Protein AF-A0A6M2A3J5-F1 (afdb_monomer_lite)

Structure (mmCIF, N/CA/C/O backbone):
data_AF-A0A6M2A3J5-F1
#
_entry.id   AF-A0A6M2A3J5-F1
#
loop_
_atom_site.group_PDB
_atom_site.id
_atom_site.type_symbol
_atom_site.label_atom_id
_atom_site.label_alt_id
_atom_site.label_comp_id
_atom_site.label_asym_id
_atom_site.label_entity_id
_atom_site.label_seq_id
_atom_site.pdbx_PDB_ins_code
_atom_site.Cartn_x
_atom_site.Cartn_y
_atom_site.Cartn_z
_atom_site.occupancy
_atom_site.B_iso_or_equiv
_atom_site.auth_seq_id
_atom_site.auth_comp_id
_atom_site.auth_asym_id
_atom_site.auth_atom_id
_atom_site.pdbx_PDB_model_num
ATOM 1 N N . MET A 1 1 ? -94.294 8.527 24.146 1.00 40.59 1 MET A N 1
ATOM 2 C CA . MET A 1 1 ? -93.605 7.221 24.130 1.00 40.59 1 MET A CA 1
ATOM 3 C C . MET A 1 1 ? -92.113 7.487 24.150 1.00 40.59 1 MET A C 1
ATOM 5 O O . MET A 1 1 ? -91.554 7.843 23.122 1.00 40.59 1 MET A O 1
ATOM 9 N N . SER A 1 2 ? -91.503 7.394 25.327 1.00 32.78 2 SER A N 1
ATOM 10 C CA . SER A 1 2 ? -90.058 7.535 25.513 1.00 32.78 2 SER A CA 1
ATOM 11 C C . SER A 1 2 ? -89.684 6.666 26.706 1.00 32.78 2 SER A C 1
ATOM 13 O O . SER A 1 2 ? -90.045 6.983 27.837 1.00 32.78 2 SER A O 1
ATOM 15 N N . THR A 1 3 ? -89.036 5.539 26.430 1.00 40.91 3 THR A N 1
ATOM 16 C CA . THR A 1 3 ? -88.540 4.607 27.443 1.00 40.91 3 THR A CA 1
ATOM 17 C C . THR A 1 3 ? -87.047 4.853 27.599 1.00 40.91 3 THR A C 1
ATOM 19 O O . THR A 1 3 ? -86.280 4.652 26.660 1.00 40.91 3 THR A O 1
ATOM 22 N N . ILE A 1 4 ? -86.653 5.319 28.780 1.00 35.72 4 ILE A N 1
ATOM 23 C CA . ILE A 1 4 ? -85.259 5.415 29.213 1.00 35.72 4 ILE A CA 1
ATOM 24 C C . ILE A 1 4 ? -84.878 4.040 29.763 1.00 35.72 4 ILE A C 1
ATOM 26 O O . ILE A 1 4 ? -85.530 3.545 30.680 1.00 35.72 4 ILE A O 1
ATOM 30 N N . THR A 1 5 ? -83.838 3.430 29.198 1.00 41.88 5 THR A N 1
ATOM 31 C CA . THR A 1 5 ? -83.260 2.177 29.703 1.00 41.88 5 THR A CA 1
ATOM 32 C C . THR A 1 5 ? -81.905 2.505 30.316 1.00 41.88 5 THR A C 1
ATOM 34 O O . THR A 1 5 ? -81.038 3.056 29.641 1.00 41.88 5 THR A O 1
ATOM 37 N N . SER A 1 6 ? -81.746 2.208 31.603 1.00 39.78 6 SER A N 1
ATOM 38 C CA . SER A 1 6 ? -80.475 2.262 32.317 1.00 39.78 6 SER A CA 1
ATOM 39 C C . SER A 1 6 ? -79.646 1.017 31.999 1.00 39.78 6 SER A C 1
ATOM 41 O O . SER A 1 6 ? -80.164 -0.099 32.004 1.00 39.78 6 SER A O 1
ATOM 43 N N . ILE A 1 7 ? -78.347 1.193 31.749 1.00 42.41 7 ILE A N 1
ATOM 44 C CA . ILE A 1 7 ? -77.377 0.094 31.744 1.00 42.41 7 ILE A CA 1
ATOM 45 C C . ILE A 1 7 ? -76.255 0.459 32.714 1.00 42.41 7 ILE A C 1
ATOM 47 O O . ILE A 1 7 ? -75.517 1.422 32.524 1.00 42.41 7 ILE A O 1
ATOM 51 N N . SER A 1 8 ? -76.197 -0.334 33.780 1.00 40.41 8 SER A N 1
ATOM 52 C CA . SER A 1 8 ? -75.118 -0.443 34.755 1.00 40.41 8 SER A CA 1
ATOM 53 C C . SER A 1 8 ? -73.984 -1.265 34.138 1.00 40.41 8 SER A C 1
ATOM 55 O O . SER A 1 8 ? -74.206 -2.404 33.727 1.00 40.41 8 SER A O 1
ATOM 57 N N . GLY A 1 9 ? -72.785 -0.687 34.054 1.00 38.78 9 GLY A N 1
ATOM 58 C CA . GLY A 1 9 ? -71.565 -1.352 33.599 1.00 38.78 9 GLY A CA 1
ATOM 59 C C . GLY A 1 9 ? -70.469 -1.207 34.648 1.00 38.78 9 GLY A C 1
ATOM 60 O O . GLY A 1 9 ? -69.861 -0.150 34.776 1.00 38.78 9 GLY A O 1
ATOM 61 N N . SER A 1 10 ? -70.254 -2.273 35.416 1.00 39.41 10 SER A N 1
ATOM 62 C CA . SER A 1 10 ? -69.180 -2.430 36.398 1.00 39.41 10 SER A CA 1
ATOM 63 C C . SER A 1 10 ? -67.817 -2.478 35.697 1.00 39.41 10 SER A C 1
ATOM 65 O O . SER A 1 10 ? -67.535 -3.408 34.943 1.00 39.41 10 SER A O 1
ATOM 67 N N . SER A 1 11 ? -66.961 -1.485 35.944 1.00 39.97 11 SER A N 1
ATOM 68 C CA . SER A 1 11 ? -65.563 -1.490 35.512 1.00 39.97 11 SER A CA 1
ATOM 69 C C . SER A 1 11 ? -64.707 -2.263 36.519 1.00 39.97 11 SER A C 1
ATOM 71 O O . SER A 1 11 ? -64.352 -1.737 37.575 1.00 39.97 11 SER A O 1
ATOM 73 N N . LYS A 1 12 ? -64.356 -3.511 36.191 1.00 41.84 12 LYS A N 1
ATOM 74 C CA . LYS A 1 12 ? -63.199 -4.190 36.789 1.00 41.84 12 LYS A CA 1
ATOM 75 C C . LYS A 1 12 ? -61.933 -3.536 36.230 1.00 41.84 12 LYS A C 1
ATOM 77 O O . LYS A 1 12 ? -61.635 -3.696 35.052 1.00 41.84 12 LYS A O 1
ATOM 82 N N . GLN A 1 13 ? -61.216 -2.786 37.063 1.00 39.62 13 GLN A N 1
ATOM 83 C CA . GLN A 1 13 ? -59.835 -2.401 36.780 1.00 39.62 13 GLN A CA 1
ATOM 84 C C . GLN A 1 13 ? -58.955 -3.635 36.973 1.00 39.62 13 GLN A C 1
ATOM 86 O O . GLN A 1 13 ? -58.708 -4.077 38.092 1.00 39.62 13 GLN A O 1
ATOM 91 N N . GLU A 1 14 ? -58.541 -4.217 35.857 1.00 37.78 14 GLU A N 1
ATOM 92 C CA . GLU A 1 14 ? -57.506 -5.237 35.801 1.00 37.78 14 GLU A CA 1
ATOM 93 C C . GLU A 1 14 ? -56.163 -4.516 35.980 1.00 37.78 14 GLU A C 1
ATOM 95 O O . GLU A 1 14 ? -55.741 -3.735 35.125 1.00 37.78 14 GLU A O 1
ATOM 100 N N . TYR A 1 15 ? -55.537 -4.693 37.145 1.00 37.25 15 TYR A N 1
ATOM 101 C CA . TYR A 1 15 ? -54.161 -4.264 37.380 1.00 37.25 15 TYR A CA 1
ATOM 102 C C . TYR A 1 15 ? -53.267 -5.119 36.479 1.00 37.25 15 TYR A C 1
ATOM 104 O O . TYR A 1 15 ? -52.968 -6.270 36.791 1.00 37.25 15 TYR A O 1
ATOM 112 N N . ILE A 1 16 ? -52.883 -4.571 35.327 1.00 39.94 16 ILE A N 1
ATOM 113 C CA . ILE A 1 16 ? -51.804 -5.131 34.520 1.00 39.94 16 ILE A CA 1
ATOM 114 C C . ILE A 1 16 ? -50.523 -4.848 35.297 1.00 39.94 16 ILE A C 1
ATOM 116 O O . ILE A 1 16 ? -50.002 -3.734 35.289 1.00 39.94 16 ILE A O 1
ATOM 120 N N . GLU A 1 17 ? -50.044 -5.863 36.006 1.00 39.31 17 GLU A N 1
ATOM 121 C CA . GLU A 1 17 ? -48.674 -5.938 36.492 1.00 39.31 17 GLU A CA 1
ATOM 122 C C . GLU A 1 17 ? -47.761 -5.898 35.256 1.00 39.31 17 GLU A C 1
ATOM 124 O O . GLU A 1 17 ? -47.470 -6.910 34.620 1.00 39.31 17 GLU A O 1
ATOM 129 N N . THR A 1 18 ? -47.345 -4.698 34.846 1.00 40.84 18 THR A N 1
ATOM 130 C CA . THR A 1 18 ? -46.201 -4.522 33.952 1.00 40.84 18 THR A CA 1
ATOM 131 C C . THR A 1 18 ? -44.965 -4.951 34.725 1.00 40.84 18 THR A C 1
ATOM 133 O O . THR A 1 18 ? -44.247 -4.122 35.284 1.00 40.84 18 THR A O 1
ATOM 136 N N . SER A 1 19 ? -44.728 -6.261 34.785 1.00 39.25 19 SER A N 1
ATOM 137 C CA . SER A 1 19 ? -43.423 -6.807 35.118 1.00 39.25 19 SER A CA 1
ATOM 138 C C . SER A 1 19 ? -42.449 -6.225 34.099 1.00 39.25 19 SER A C 1
ATOM 140 O O . SER A 1 19 ? -42.477 -6.600 32.922 1.00 39.25 19 SER A O 1
ATOM 142 N N . ALA A 1 20 ? -41.649 -5.246 34.525 1.00 38.88 20 ALA A N 1
ATOM 143 C CA . ALA A 1 20 ? -40.556 -4.735 33.720 1.00 38.88 20 ALA A CA 1
ATOM 144 C C . ALA A 1 20 ? -39.743 -5.950 33.242 1.00 38.88 20 ALA A C 1
ATOM 146 O O . ALA A 1 20 ? -39.382 -6.790 34.074 1.00 38.88 20 ALA A O 1
ATOM 147 N N . PRO A 1 21 ? -39.517 -6.111 31.926 1.00 38.00 21 PRO A N 1
ATOM 148 C CA . PRO A 1 21 ? -38.758 -7.246 31.433 1.00 38.00 21 PRO A CA 1
ATOM 149 C C . PRO A 1 21 ? -37.398 -7.240 32.137 1.00 38.00 21 PRO A C 1
ATOM 151 O O . PRO A 1 21 ? -36.808 -6.162 32.287 1.00 38.00 21 PRO A O 1
ATOM 154 N N . PRO A 1 22 ? -36.904 -8.401 32.602 1.00 40.66 22 PRO A N 1
ATOM 155 C CA . PRO A 1 22 ? -35.625 -8.459 33.280 1.00 40.66 22 PRO A CA 1
ATOM 156 C C . PRO A 1 22 ? -34.581 -7.859 32.343 1.00 40.66 22 PRO A C 1
ATOM 158 O O . PRO A 1 22 ? -34.457 -8.262 31.185 1.00 40.66 22 PRO A O 1
ATOM 161 N N . LEU A 1 23 ? -33.866 -6.852 32.842 1.00 38.47 23 LEU A N 1
ATOM 162 C CA . LEU A 1 23 ? -32.708 -6.225 32.215 1.00 38.47 23 LEU A CA 1
ATOM 163 C C . LEU A 1 23 ? -31.562 -7.247 32.109 1.00 38.47 23 LEU A C 1
ATOM 165 O O . LEU A 1 23 ? -30.465 -7.015 32.593 1.00 38.47 23 LEU A O 1
ATOM 169 N N . SER A 1 24 ? -31.757 -8.368 31.414 1.00 43.00 24 SER A N 1
ATOM 170 C CA . SER A 1 24 ? -30.655 -9.157 30.863 1.00 43.00 24 SER A CA 1
ATOM 171 C C . SER A 1 24 ? -30.144 -8.449 29.600 1.00 43.00 24 SER A C 1
ATOM 173 O O . SER A 1 24 ? -30.113 -9.008 28.501 1.00 43.00 24 SER A O 1
ATOM 175 N N . ARG A 1 25 ? -29.809 -7.158 29.738 1.00 52.03 25 ARG A N 1
ATOM 176 C CA . ARG A 1 25 ? -29.027 -6.422 28.750 1.00 52.03 25 ARG A CA 1
ATOM 177 C C . ARG A 1 25 ? -27.612 -6.952 28.884 1.00 52.03 25 ARG A C 1
ATOM 179 O O . ARG A 1 25 ? -26.859 -6.468 29.716 1.00 52.03 25 ARG A O 1
ATOM 186 N N . ILE A 1 26 ? -27.254 -7.930 28.058 1.00 51.09 26 ILE A N 1
ATOM 187 C CA . ILE A 1 26 ? -25.838 -8.135 27.749 1.00 51.09 26 ILE A CA 1
ATOM 188 C C . ILE A 1 26 ? -25.319 -6.758 27.301 1.00 51.09 26 ILE A C 1
ATOM 190 O O . ILE A 1 26 ? -25.896 -6.203 26.350 1.00 51.09 26 ILE A O 1
ATOM 194 N N . PRO A 1 27 ? -24.341 -6.162 28.004 1.00 73.69 27 PRO A N 1
ATOM 195 C CA . PRO A 1 27 ? -23.931 -4.794 27.748 1.00 73.69 27 PRO A CA 1
ATOM 196 C C . PRO A 1 27 ? -23.451 -4.701 26.300 1.00 73.69 27 PRO A C 1
ATOM 198 O O . PRO A 1 27 ? -22.664 -5.513 25.816 1.00 73.69 27 PRO A O 1
ATOM 201 N N . SER A 1 28 ? -23.968 -3.720 25.556 1.00 79.12 28 SER A N 1
ATOM 202 C CA . SER A 1 28 ? -23.655 -3.536 24.130 1.00 79.12 28 SER A CA 1
ATOM 203 C C . SER A 1 28 ? -22.148 -3.430 23.852 1.00 79.12 28 SER A C 1
ATOM 205 O O . SER A 1 28 ? -21.716 -3.673 22.728 1.00 79.12 28 SER A O 1
ATOM 207 N N . VAL A 1 29 ? -21.365 -3.086 24.876 1.00 84.69 29 VAL A N 1
ATOM 208 C CA . VAL A 1 29 ? -19.907 -2.947 24.851 1.00 84.69 29 VAL A CA 1
ATOM 209 C C . VAL A 1 29 ? -19.204 -4.302 24.772 1.00 84.69 29 VAL A C 1
ATOM 211 O O . VAL A 1 29 ? -18.377 -4.483 23.882 1.00 84.69 29 VAL A O 1
ATOM 214 N N . GLU A 1 30 ? -19.589 -5.277 25.600 1.00 87.06 30 GLU A N 1
ATOM 215 C CA . GLU A 1 30 ? -19.022 -6.635 25.600 1.00 87.06 30 GLU A CA 1
ATOM 216 C C . GLU A 1 30 ? -19.203 -7.300 24.226 1.00 87.06 30 GLU A C 1
ATOM 218 O O . GLU A 1 30 ? -18.257 -7.809 23.615 1.00 87.06 30 GLU A O 1
ATOM 223 N N . LYS A 1 31 ? -20.416 -7.194 23.665 1.00 88.19 31 LYS A N 1
ATOM 224 C CA . LYS A 1 31 ? -20.707 -7.678 22.308 1.00 88.19 31 LYS A CA 1
ATOM 225 C C . LYS A 1 31 ? -19.849 -6.977 21.259 1.00 88.19 31 LYS A C 1
ATOM 227 O O . LYS A 1 31 ? -19.307 -7.650 20.383 1.00 88.19 31 LYS A O 1
ATOM 232 N N . LEU A 1 32 ? -19.695 -5.655 21.337 1.00 88.12 32 LEU A N 1
ATOM 233 C CA . LEU A 1 32 ? -18.859 -4.916 20.392 1.00 88.12 32 LEU A CA 1
ATOM 234 C C . LEU A 1 32 ? -17.380 -5.317 20.502 1.00 88.12 32 LEU A C 1
ATOM 236 O O . LEU A 1 32 ? -16.733 -5.506 19.474 1.00 88.12 32 LEU A O 1
ATOM 240 N N . SER A 1 33 ? -16.874 -5.509 21.723 1.00 90.12 33 SER A N 1
ATOM 241 C CA . SER A 1 33 ? -15.513 -5.989 21.990 1.00 90.12 33 SER A CA 1
ATOM 242 C C . SER A 1 33 ? -15.284 -7.377 21.383 1.00 90.12 33 SER A C 1
ATOM 244 O O . SER A 1 33 ? -14.315 -7.587 20.649 1.00 90.12 33 SER A O 1
ATOM 246 N N . SER A 1 34 ? -16.235 -8.303 21.567 1.00 90.00 34 SER A N 1
ATOM 247 C CA . SER A 1 34 ? -16.169 -9.647 20.975 1.00 90.00 34 SER A CA 1
ATOM 248 C C . SER A 1 34 ? -16.135 -9.623 19.440 1.00 90.00 34 SER A C 1
ATOM 250 O O . SER A 1 34 ? -15.359 -10.353 18.819 1.00 90.00 34 SER A O 1
ATOM 252 N N . LEU A 1 35 ? -16.923 -8.740 18.814 1.00 89.12 35 LEU A N 1
ATOM 253 C CA . LEU A 1 35 ? -16.956 -8.574 17.361 1.00 89.12 35 LEU A CA 1
ATOM 254 C C . LEU A 1 35 ? -15.662 -7.945 16.836 1.00 89.12 35 LEU A C 1
ATOM 256 O O . LEU A 1 35 ? -15.141 -8.395 15.814 1.00 89.12 35 LEU A O 1
ATOM 260 N N . ALA A 1 36 ? -15.117 -6.944 17.534 1.00 89.31 36 ALA A N 1
ATOM 261 C CA . ALA A 1 36 ? -13.834 -6.335 17.193 1.00 89.31 36 ALA A CA 1
ATOM 262 C C . ALA A 1 36 ? -12.694 -7.364 17.253 1.00 89.31 36 ALA A C 1
ATOM 264 O O . ALA A 1 36 ? -11.909 -7.470 16.308 1.00 89.31 36 ALA A O 1
ATOM 265 N N . LYS A 1 37 ? -12.662 -8.189 18.307 1.00 91.88 37 LYS A N 1
ATOM 266 C CA . LYS A 1 37 ? -11.694 -9.280 18.466 1.00 91.88 37 LYS A CA 1
ATOM 267 C C . LYS A 1 37 ? -11.810 -10.326 17.355 1.00 91.88 37 LYS A C 1
ATOM 269 O O . LYS A 1 37 ? -10.807 -10.673 16.740 1.00 91.88 37 LYS A O 1
ATOM 274 N N . ALA A 1 38 ? -13.022 -10.786 17.045 1.00 88.94 38 ALA A N 1
ATOM 275 C CA . ALA A 1 38 ? -13.239 -11.757 15.972 1.00 88.94 38 ALA A CA 1
ATOM 276 C C . ALA A 1 38 ? -12.835 -11.197 14.592 1.00 88.94 38 ALA A C 1
ATOM 278 O O . ALA A 1 38 ? -12.237 -11.903 13.780 1.00 88.94 38 ALA A O 1
ATOM 279 N N . THR A 1 39 ? -13.088 -9.907 14.349 1.00 87.56 39 THR A N 1
ATOM 280 C CA . THR A 1 39 ? -12.647 -9.205 13.130 1.00 87.56 39 THR A CA 1
ATOM 281 C C . THR A 1 39 ? -11.116 -9.168 13.032 1.00 87.56 39 THR A C 1
ATOM 283 O O . THR A 1 39 ? -10.545 -9.473 11.982 1.00 87.56 39 THR A O 1
ATOM 286 N N . LEU A 1 40 ? -10.438 -8.855 14.141 1.00 89.50 40 LEU A N 1
ATOM 287 C CA . LEU A 1 40 ? -8.979 -8.854 14.238 1.00 89.50 40 LEU A CA 1
ATOM 288 C C . LEU A 1 40 ? -8.383 -10.251 13.992 1.00 89.50 40 LEU A C 1
ATOM 290 O O . LEU A 1 40 ? -7.427 -10.390 13.227 1.00 89.50 40 LEU A O 1
ATOM 294 N N . GLU A 1 41 ? -8.941 -11.291 14.613 1.00 90.12 41 GLU A N 1
ATOM 295 C CA . GLU A 1 41 ? -8.487 -12.680 14.458 1.00 90.12 41 GLU A CA 1
ATOM 296 C C . GLU A 1 41 ? -8.635 -13.173 13.013 1.00 90.12 41 GLU A C 1
ATOM 298 O O . GLU A 1 41 ? -7.692 -13.751 12.462 1.00 90.12 41 GLU A O 1
ATOM 303 N N . ALA A 1 42 ? -9.761 -12.866 12.360 1.00 87.12 42 ALA A N 1
ATOM 304 C CA . ALA A 1 42 ? -9.970 -13.172 10.947 1.00 87.12 42 ALA A CA 1
ATOM 305 C C . ALA A 1 42 ? -8.901 -12.505 10.060 1.00 87.12 42 ALA A C 1
ATOM 307 O O . ALA A 1 42 ? -8.322 -13.146 9.175 1.00 87.12 42 ALA A O 1
ATOM 308 N N . LYS A 1 43 ? -8.552 -11.241 10.339 1.00 87.44 43 LYS A N 1
ATOM 309 C CA . LYS A 1 43 ? -7.498 -10.534 9.593 1.00 87.44 43 LYS A CA 1
ATOM 310 C C . LYS A 1 43 ? -6.116 -11.125 9.824 1.00 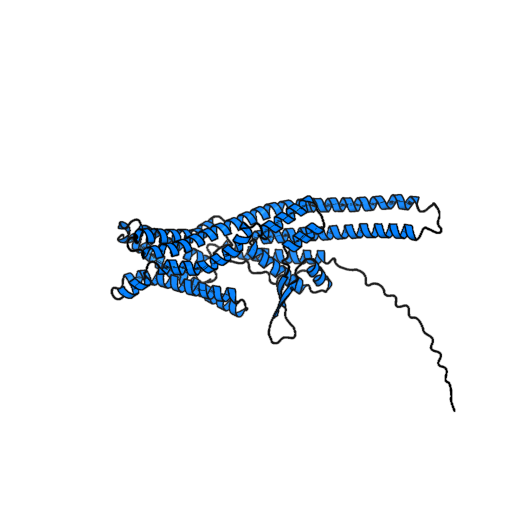87.44 43 LYS A C 1
ATOM 312 O O . LYS A 1 43 ? -5.359 -11.284 8.865 1.00 87.44 43 LYS A O 1
ATOM 317 N N . LYS A 1 44 ? -5.784 -11.472 11.071 1.00 87.50 44 LYS A N 1
ATOM 318 C CA . LYS A 1 44 ? -4.516 -12.132 11.418 1.00 87.50 44 LYS A CA 1
ATOM 319 C C . LYS A 1 44 ? -4.381 -13.477 10.711 1.00 87.50 44 LYS A C 1
ATOM 321 O O . LYS A 1 44 ? -3.342 -13.729 10.112 1.00 87.50 44 LYS A O 1
ATOM 326 N N . SER A 1 45 ? -5.437 -14.291 10.697 1.00 85.31 45 SER A N 1
ATOM 327 C CA . SER A 1 45 ? -5.449 -15.572 9.980 1.00 85.31 45 SER A CA 1
ATOM 328 C C . SER A 1 45 ? -5.162 -15.388 8.485 1.00 85.31 45 SER A C 1
ATOM 330 O O . SER A 1 45 ? -4.285 -16.053 7.926 1.00 85.31 45 SER A O 1
ATOM 332 N N . LYS A 1 46 ? -5.814 -14.409 7.844 1.00 81.38 46 LYS A N 1
ATOM 333 C CA . LYS A 1 46 ? -5.554 -14.061 6.439 1.00 81.38 46 LYS A CA 1
ATOM 334 C C . LYS A 1 46 ? -4.127 -13.578 6.205 1.00 81.38 46 LYS A C 1
ATOM 336 O O . LYS A 1 46 ? -3.504 -13.998 5.230 1.00 81.38 46 LYS A O 1
ATOM 341 N N . LYS A 1 47 ? -3.589 -12.736 7.094 1.00 82.56 47 LYS A N 1
ATOM 342 C CA . LYS A 1 47 ? -2.183 -12.312 7.054 1.00 82.56 47 LYS A CA 1
ATOM 343 C C . LYS A 1 47 ? -1.258 -13.529 7.094 1.00 82.56 47 LYS A C 1
ATOM 345 O O . LYS A 1 47 ? -0.434 -13.669 6.198 1.00 82.56 47 LYS A O 1
ATOM 350 N N . THR A 1 48 ? -1.431 -14.432 8.059 1.00 80.75 48 THR A N 1
ATOM 351 C CA . THR A 1 48 ? -0.614 -15.648 8.184 1.00 80.75 48 THR A CA 1
ATOM 352 C C . THR A 1 48 ? -0.702 -16.517 6.933 1.00 80.75 48 THR A C 1
ATOM 354 O O . THR A 1 48 ? 0.329 -16.910 6.400 1.00 80.75 48 THR A O 1
ATOM 357 N N . ALA A 1 49 ? -1.899 -16.736 6.381 1.00 76.81 49 ALA A N 1
ATOM 358 C CA . ALA A 1 49 ? -2.063 -17.493 5.138 1.00 76.81 49 ALA A CA 1
ATOM 359 C C . ALA A 1 49 ? -1.326 -16.841 3.949 1.00 76.81 49 ALA A C 1
ATOM 361 O O . ALA A 1 49 ? -0.737 -17.531 3.113 1.00 76.81 49 ALA A O 1
ATOM 362 N N . VAL A 1 50 ? -1.328 -15.506 3.866 1.00 68.44 50 VAL A N 1
ATOM 363 C CA . VAL A 1 50 ? -0.556 -14.754 2.865 1.00 68.44 50 VAL A CA 1
ATOM 364 C C . VAL A 1 50 ? 0.954 -14.875 3.124 1.00 68.44 50 VAL A C 1
ATOM 366 O O . VAL A 1 50 ? 1.721 -15.054 2.175 1.00 68.44 50 VAL A O 1
ATOM 369 N N . GLU A 1 51 ? 1.404 -14.833 4.380 1.00 70.88 51 GLU A N 1
ATOM 370 C CA . GLU A 1 51 ? 2.815 -15.019 4.759 1.00 70.88 51 GLU A CA 1
ATOM 371 C C . GLU A 1 51 ? 3.322 -16.420 4.458 1.00 70.88 51 GLU A C 1
ATOM 373 O O . GLU A 1 51 ? 4.405 -16.555 3.897 1.00 70.88 51 GLU A O 1
ATOM 378 N N . GLU A 1 52 ? 2.546 -17.455 4.759 1.00 70.81 52 GLU A N 1
ATOM 379 C CA . GLU A 1 52 ? 2.884 -18.844 4.456 1.00 70.81 52 GLU A CA 1
ATOM 380 C C . GLU A 1 52 ? 3.027 -19.061 2.948 1.00 70.81 52 GLU A C 1
ATOM 382 O O . GLU A 1 52 ? 4.023 -19.633 2.490 1.00 70.81 52 GLU A O 1
ATOM 387 N N . LYS A 1 53 ? 2.092 -18.520 2.150 1.00 63.94 53 LYS A N 1
ATOM 388 C CA . LYS A 1 53 ? 2.205 -18.507 0.681 1.00 63.94 53 LYS A CA 1
ATOM 389 C C . LYS A 1 53 ? 3.495 -17.825 0.210 1.00 63.94 53 LYS A C 1
ATOM 391 O O . LYS A 1 53 ? 4.073 -18.228 -0.796 1.00 63.94 53 LYS A O 1
ATOM 396 N N . ARG A 1 54 ? 3.977 -16.812 0.936 1.00 58.78 54 ARG A N 1
ATOM 397 C CA . ARG A 1 54 ? 5.194 -16.052 0.600 1.00 58.78 54 ARG A CA 1
ATOM 398 C C . ARG A 1 54 ? 6.490 -16.701 1.082 1.00 58.78 54 ARG A C 1
ATOM 400 O O . ARG A 1 54 ? 7.490 -16.609 0.368 1.00 58.78 54 ARG A O 1
ATOM 407 N N . GLN A 1 55 ? 6.490 -17.316 2.265 1.00 59.72 55 GLN A N 1
ATOM 408 C CA . GLN A 1 55 ? 7.648 -17.990 2.865 1.00 59.72 55 GLN A CA 1
ATOM 409 C C . GLN A 1 55 ? 8.033 -19.260 2.109 1.00 59.72 55 GLN A C 1
ATOM 411 O O . GLN A 1 55 ? 9.208 -19.623 2.083 1.00 59.72 55 GLN A O 1
ATOM 416 N N . LYS A 1 56 ? 7.092 -19.871 1.385 1.00 61.09 56 LYS A N 1
ATOM 417 C CA . LYS A 1 56 ? 7.357 -20.912 0.381 1.00 61.09 56 LYS A CA 1
ATOM 418 C C . LYS A 1 56 ? 8.030 -20.343 -0.879 1.00 61.09 56 LYS A C 1
ATOM 420 O O . LYS A 1 56 ? 7.647 -20.641 -2.006 1.00 61.09 56 LYS A O 1
ATOM 425 N N . PHE A 1 57 ? 9.067 -19.526 -0.688 1.00 46.44 57 PHE A N 1
ATOM 426 C CA . PHE A 1 57 ? 9.774 -18.745 -1.702 1.00 46.44 57 PHE A CA 1
ATOM 427 C C . PHE A 1 57 ? 10.315 -19.589 -2.869 1.00 46.44 57 PHE A C 1
ATOM 429 O O . PHE A 1 57 ? 10.410 -19.093 -3.986 1.00 46.44 57 PHE A O 1
ATOM 436 N N . TRP A 1 58 ? 10.605 -20.872 -2.643 1.00 42.31 58 TRP A N 1
ATOM 437 C CA . TRP A 1 58 ? 11.053 -21.794 -3.691 1.00 42.31 58 TRP A CA 1
ATOM 438 C C . TRP A 1 58 ? 9.910 -22.529 -4.421 1.00 42.31 58 TRP A C 1
ATOM 440 O O . TRP A 1 58 ? 10.102 -22.951 -5.555 1.00 42.31 58 TRP A O 1
ATOM 450 N N . GLU A 1 59 ? 8.693 -22.593 -3.863 1.00 49.28 59 GLU A N 1
ATOM 451 C CA . GLU A 1 59 ? 7.479 -22.997 -4.608 1.00 49.28 59 GLU A CA 1
ATOM 452 C C . GLU A 1 59 ? 6.844 -21.810 -5.373 1.00 49.28 59 GLU A C 1
ATOM 454 O O . GLU A 1 59 ? 6.057 -22.005 -6.300 1.00 49.28 59 GLU A O 1
ATOM 459 N N . LYS A 1 60 ? 7.250 -20.581 -5.020 1.00 42.88 60 LYS A N 1
ATOM 460 C CA . LYS A 1 60 ? 6.812 -19.251 -5.496 1.00 42.88 60 LYS A CA 1
ATOM 461 C C . LYS A 1 60 ? 7.096 -18.932 -6.976 1.00 42.88 60 LYS A C 1
ATOM 463 O O . LYS A 1 60 ? 6.696 -17.872 -7.454 1.00 42.88 60 LYS A O 1
ATOM 468 N N . TYR A 1 61 ? 7.796 -19.821 -7.683 1.00 48.69 61 TYR A N 1
ATOM 469 C CA . TYR A 1 61 ? 8.122 -19.715 -9.114 1.00 48.69 61 TYR A CA 1
ATOM 470 C C . TYR A 1 61 ? 7.389 -20.756 -9.968 1.00 48.69 61 TYR A C 1
ATOM 472 O O . TYR A 1 61 ? 7.813 -21.067 -11.082 1.00 48.69 61 TYR A O 1
ATOM 480 N N . LYS A 1 62 ? 6.264 -21.301 -9.487 1.00 47.84 62 LYS A N 1
ATOM 481 C CA . LYS A 1 62 ? 5.305 -21.940 -10.392 1.00 47.84 62 LYS A CA 1
ATOM 482 C C . LYS A 1 62 ? 4.763 -20.852 -11.325 1.00 47.84 62 LYS A C 1
ATOM 484 O O . LYS A 1 62 ? 3.840 -20.132 -10.966 1.00 47.84 62 LYS A O 1
ATOM 489 N N . LEU A 1 63 ? 5.347 -20.757 -12.522 1.00 47.78 63 LEU A N 1
ATOM 490 C CA . LEU A 1 63 ? 5.025 -19.815 -13.612 1.00 47.78 63 LEU A CA 1
ATOM 491 C C . LEU A 1 63 ? 3.534 -19.802 -14.026 1.00 47.78 63 LEU A C 1
ATOM 493 O O . LEU A 1 63 ? 3.136 -19.022 -14.881 1.00 47.78 63 LEU A O 1
ATOM 497 N N . TYR A 1 64 ? 2.701 -20.666 -13.450 1.00 52.69 64 TYR A N 1
ATOM 498 C CA . TYR A 1 64 ? 1.281 -20.791 -13.763 1.00 52.69 64 TYR A CA 1
ATOM 499 C C . TYR A 1 64 ? 0.378 -19.914 -12.879 1.00 52.69 64 TYR A C 1
ATOM 501 O O . TYR A 1 64 ? -0.787 -19.740 -13.220 1.00 52.69 64 TYR A O 1
ATOM 509 N N . ASP A 1 65 ? 0.885 -19.359 -11.769 1.00 55.78 65 ASP A N 1
ATOM 510 C CA . ASP A 1 65 ? 0.111 -18.451 -10.910 1.00 55.78 65 ASP A CA 1
ATOM 511 C C . ASP A 1 65 ? 0.365 -16.985 -11.310 1.00 55.78 65 ASP A C 1
ATOM 513 O O . ASP A 1 65 ? 1.345 -16.346 -10.902 1.00 55.78 65 ASP A O 1
ATOM 517 N N . LEU A 1 66 ? -0.505 -16.486 -12.194 1.00 54.12 66 LEU A N 1
ATOM 518 C CA . LEU A 1 66 ? -0.474 -15.134 -12.769 1.00 54.12 66 LEU A CA 1
ATOM 519 C C . LEU A 1 66 ? -0.808 -14.028 -11.754 1.00 54.12 66 LEU A C 1
ATOM 521 O O . LEU A 1 66 ? -0.621 -12.852 -12.065 1.00 54.12 66 LEU A O 1
ATOM 525 N N . ASP A 1 67 ? -1.264 -14.386 -10.552 1.00 53.41 67 ASP A N 1
ATOM 526 C CA . ASP A 1 67 ? -1.544 -13.444 -9.462 1.00 53.41 67 ASP A CA 1
ATOM 527 C C . ASP A 1 67 ? -0.321 -13.231 -8.543 1.00 53.41 67 ASP A C 1
ATOM 529 O O . ASP A 1 67 ? -0.393 -12.504 -7.551 1.00 53.41 67 ASP A O 1
ATOM 533 N N . SER A 1 68 ? 0.824 -13.862 -8.838 1.00 56.78 68 SER A N 1
ATOM 534 C CA . SER A 1 68 ? 1.971 -13.847 -7.930 1.00 56.78 68 SER A CA 1
ATOM 535 C C . SER A 1 68 ? 2.844 -12.589 -8.051 1.00 56.78 68 SER A C 1
ATOM 537 O O . SER A 1 68 ? 3.365 -12.243 -9.112 1.00 56.78 68 SER A O 1
ATOM 539 N N . ASP A 1 69 ? 3.122 -11.978 -6.893 1.00 62.69 69 ASP A N 1
ATOM 540 C CA . ASP A 1 69 ? 4.130 -10.928 -6.667 1.00 62.69 69 ASP A CA 1
ATOM 541 C C . ASP A 1 69 ? 5.482 -11.198 -7.342 1.00 62.69 69 ASP A C 1
ATOM 543 O O . ASP A 1 69 ? 6.263 -10.279 -7.585 1.00 62.69 69 ASP A O 1
ATOM 547 N N . SER A 1 70 ? 5.805 -12.463 -7.599 1.00 66.25 70 SER A N 1
ATOM 548 C CA . SER A 1 70 ? 7.042 -12.893 -8.245 1.00 66.25 70 SER A CA 1
ATOM 549 C C . SER A 1 70 ? 7.213 -12.293 -9.637 1.00 66.25 70 SER A C 1
ATOM 551 O O . SER A 1 70 ? 8.322 -11.881 -9.974 1.00 66.25 70 SER A O 1
ATOM 553 N N . TRP A 1 71 ? 6.134 -12.186 -10.418 1.00 75.00 71 TRP A N 1
ATOM 554 C CA . TRP A 1 71 ? 6.193 -11.614 -11.763 1.00 75.00 71 TRP A CA 1
ATOM 555 C C . TRP A 1 71 ? 6.522 -10.126 -11.741 1.00 75.00 71 TRP A C 1
ATOM 557 O O . TRP A 1 71 ? 7.314 -9.671 -12.557 1.00 75.00 71 TRP A O 1
ATOM 567 N N . LEU A 1 72 ? 6.010 -9.389 -10.754 1.00 75.88 72 LEU A N 1
ATOM 568 C CA . LEU A 1 72 ? 6.357 -7.982 -10.560 1.00 75.88 72 LEU A CA 1
ATOM 569 C C . LEU A 1 72 ? 7.832 -7.810 -10.159 1.00 75.88 72 LEU A C 1
ATOM 571 O O . LEU A 1 72 ? 8.499 -6.956 -10.728 1.00 75.88 72 LEU A O 1
ATOM 575 N N . VAL A 1 73 ? 8.378 -8.655 -9.261 1.00 76.19 73 VAL A N 1
ATOM 576 C CA . VAL A 1 73 ? 9.832 -8.622 -8.937 1.00 76.19 73 VAL A CA 1
ATOM 577 C C . VAL A 1 73 ? 10.658 -8.876 -10.173 1.00 76.19 73 VAL A C 1
ATOM 579 O O . VAL A 1 73 ? 11.643 -8.189 -10.415 1.00 76.19 73 VAL A O 1
ATOM 582 N N . ALA A 1 74 ? 10.302 -9.934 -10.899 1.00 82.38 74 ALA A N 1
ATOM 583 C CA . ALA A 1 74 ? 11.057 -10.352 -12.056 1.00 82.38 74 ALA A CA 1
ATOM 584 C C . ALA A 1 74 ? 11.009 -9.240 -13.108 1.00 82.38 74 ALA A C 1
ATOM 586 O O . ALA A 1 74 ? 12.056 -8.870 -13.628 1.00 82.38 74 ALA A O 1
ATOM 587 N N . GLY A 1 75 ? 9.836 -8.644 -13.334 1.00 84.00 75 GLY A N 1
ATOM 588 C CA . GLY A 1 75 ? 9.651 -7.480 -14.196 1.00 84.00 75 GLY A CA 1
ATOM 589 C C . GLY A 1 75 ? 10.568 -6.330 -13.794 1.00 84.00 75 GLY A C 1
ATOM 590 O O . GLY A 1 75 ? 11.426 -5.952 -14.587 1.00 84.00 75 GLY A O 1
ATOM 591 N N . ASP A 1 76 ? 10.479 -5.864 -12.545 1.00 83.50 76 ASP A N 1
ATOM 592 C CA . ASP A 1 76 ? 11.322 -4.785 -12.014 1.00 83.50 76 ASP A CA 1
ATOM 593 C C . ASP A 1 76 ? 12.822 -5.118 -12.147 1.00 83.50 76 ASP A C 1
ATOM 595 O O . ASP A 1 76 ? 13.618 -4.287 -12.578 1.00 83.50 76 ASP A O 1
ATOM 599 N N . PHE A 1 77 ? 13.232 -6.353 -11.844 1.00 87.56 77 PHE A N 1
ATOM 600 C CA . PHE A 1 77 ? 14.623 -6.803 -11.950 1.00 87.56 77 PHE A CA 1
ATOM 601 C C . PHE A 1 77 ? 15.136 -6.813 -13.395 1.00 87.56 77 PHE A C 1
ATOM 603 O O . PHE A 1 77 ? 16.237 -6.322 -13.665 1.00 87.56 77 PHE A O 1
ATOM 610 N N . PHE A 1 78 ? 14.360 -7.358 -14.333 1.00 89.69 78 PHE A N 1
ATOM 611 C CA . PHE A 1 78 ? 14.759 -7.419 -15.736 1.00 89.69 78 PHE A CA 1
ATOM 612 C C . PHE A 1 78 ? 14.696 -6.040 -16.401 1.00 89.69 78 PHE A C 1
ATOM 614 O O . PHE A 1 78 ? 15.608 -5.689 -17.151 1.00 89.69 78 PHE A O 1
ATOM 621 N N . SER A 1 79 ? 13.697 -5.219 -16.069 1.00 87.12 79 SER A N 1
ATOM 622 C CA . SER A 1 79 ? 13.629 -3.815 -16.481 1.00 87.12 79 SER A CA 1
ATOM 623 C C . SER A 1 79 ? 14.803 -3.011 -15.926 1.00 87.12 79 SER A C 1
ATOM 625 O O . SER A 1 79 ? 15.445 -2.290 -16.687 1.00 87.12 79 SER A O 1
ATOM 627 N N . MET A 1 80 ? 15.158 -3.183 -14.648 1.00 92.50 80 MET A N 1
ATOM 628 C CA . MET A 1 80 ? 16.349 -2.574 -14.045 1.00 92.50 80 MET A CA 1
ATOM 629 C C . MET A 1 80 ? 17.620 -2.980 -14.792 1.00 92.50 80 MET A C 1
ATOM 631 O O . MET A 1 80 ? 18.420 -2.117 -15.139 1.00 92.50 80 MET A O 1
ATOM 635 N N . GLY A 1 81 ? 17.827 -4.274 -15.046 1.00 90.31 81 GLY A N 1
ATOM 636 C CA . GLY A 1 81 ? 19.025 -4.733 -15.745 1.00 90.31 81 GLY A CA 1
ATOM 637 C C . GLY A 1 81 ? 19.103 -4.198 -17.175 1.00 90.31 81 GLY A C 1
ATOM 638 O O . GLY A 1 81 ? 20.146 -3.679 -17.563 1.00 90.31 81 GLY A O 1
ATOM 639 N N . TYR A 1 82 ? 17.995 -4.238 -17.924 1.00 91.56 82 TYR A N 1
ATOM 640 C CA . TYR A 1 82 ? 17.906 -3.661 -19.269 1.00 91.56 82 TYR A CA 1
ATOM 641 C C . TYR A 1 82 ? 18.290 -2.175 -19.270 1.00 91.56 82 TYR A C 1
ATOM 643 O O . TYR A 1 82 ? 19.252 -1.781 -19.928 1.00 91.56 82 TYR A O 1
ATOM 651 N N . LEU A 1 83 ? 17.601 -1.366 -18.462 1.00 90.00 83 LEU A N 1
ATOM 652 C CA . LEU A 1 83 ? 17.838 0.076 -18.368 1.00 90.00 83 LEU A CA 1
ATOM 653 C C . LEU A 1 83 ? 19.250 0.395 -17.852 1.00 90.00 83 LEU A C 1
ATOM 655 O O . LEU A 1 83 ? 19.864 1.361 -18.299 1.00 90.00 83 LEU A O 1
ATOM 659 N N . GLY A 1 84 ? 19.794 -0.428 -16.954 1.00 92.88 84 GLY A N 1
ATOM 660 C CA . GLY A 1 84 ? 21.143 -0.264 -16.420 1.00 92.88 84 GLY A CA 1
ATOM 661 C C . GLY A 1 84 ? 22.221 -0.496 -17.479 1.00 92.88 84 GLY A C 1
ATOM 662 O O . GLY A 1 84 ? 23.196 0.261 -17.551 1.00 92.88 84 GLY A O 1
ATOM 663 N N . PHE A 1 85 ? 22.041 -1.499 -18.343 1.00 92.31 85 PHE A N 1
ATOM 664 C CA . PHE A 1 85 ? 22.936 -1.720 -19.480 1.00 92.31 85 PHE A CA 1
ATOM 665 C C . PHE A 1 85 ? 22.820 -0.600 -20.519 1.00 92.31 85 PHE A C 1
ATOM 667 O O . PHE A 1 85 ? 23.854 -0.100 -20.964 1.00 92.31 85 PHE A O 1
ATOM 674 N N . GLU A 1 86 ? 21.608 -0.138 -20.833 1.00 88.88 86 GLU A N 1
ATOM 675 C CA . GLU A 1 86 ? 21.395 1.011 -21.727 1.00 88.88 86 GLU A CA 1
ATOM 676 C C . GLU A 1 86 ? 22.049 2.291 -21.170 1.00 88.88 86 GLU A C 1
ATOM 678 O O . GLU A 1 86 ? 22.761 2.998 -21.884 1.00 88.88 86 GLU A O 1
ATOM 683 N N . ALA A 1 87 ? 21.907 2.567 -19.868 1.00 91.50 87 ALA A N 1
ATOM 684 C CA . ALA A 1 87 ? 22.588 3.684 -19.207 1.00 91.50 87 ALA A CA 1
ATOM 685 C C . ALA A 1 87 ? 24.117 3.570 -19.314 1.00 91.50 87 ALA A C 1
ATOM 687 O O . ALA A 1 87 ? 24.807 4.540 -19.636 1.00 91.50 87 ALA A O 1
ATOM 688 N N . THR A 1 88 ? 24.651 2.370 -19.082 1.00 92.06 88 THR A N 1
ATOM 689 C CA . THR A 1 88 ? 26.090 2.091 -19.174 1.00 92.06 88 THR A CA 1
ATOM 690 C C . THR A 1 88 ? 26.615 2.347 -20.588 1.00 92.06 88 THR A C 1
ATOM 692 O O . THR A 1 88 ? 27.672 2.955 -20.753 1.00 92.06 88 THR A O 1
ATOM 695 N N . GLN A 1 89 ? 25.867 1.941 -21.614 1.00 89.69 89 GLN A N 1
ATOM 696 C CA . GLN A 1 89 ? 26.203 2.195 -23.017 1.00 89.69 89 GLN A CA 1
ATOM 697 C C . GLN A 1 89 ? 26.153 3.687 -23.380 1.00 89.69 89 GLN A C 1
ATOM 699 O O . GLN A 1 89 ? 26.956 4.142 -24.197 1.00 89.69 89 GLN A O 1
ATOM 704 N N . CYS A 1 90 ? 25.254 4.460 -22.767 1.00 89.00 90 CYS A N 1
ATOM 705 C CA . CYS A 1 90 ? 25.198 5.913 -22.924 1.00 89.00 90 CYS A CA 1
ATOM 706 C C . CYS A 1 90 ? 26.425 6.621 -22.327 1.00 89.00 90 CYS A C 1
ATOM 708 O O . CYS A 1 90 ? 26.998 7.493 -22.977 1.00 89.00 90 CYS A O 1
ATOM 710 N N . PHE A 1 91 ? 26.857 6.242 -21.118 1.00 92.38 91 PHE A N 1
ATOM 711 C CA . PHE A 1 91 ? 28.010 6.876 -20.462 1.00 92.38 91 PHE A CA 1
ATOM 712 C C . PHE A 1 91 ? 29.364 6.371 -20.960 1.00 92.38 91 PHE A C 1
ATOM 714 O O . PHE A 1 91 ? 30.348 7.107 -20.913 1.00 92.38 91 PHE A O 1
ATOM 721 N N . ILE A 1 92 ? 29.426 5.128 -21.439 1.00 93.69 92 ILE A N 1
ATOM 722 C CA . ILE A 1 92 ? 30.649 4.498 -21.937 1.00 93.69 92 ILE A CA 1
ATOM 723 C C . ILE A 1 92 ? 30.389 4.010 -23.371 1.00 93.69 92 ILE A C 1
ATOM 725 O O . ILE A 1 92 ? 30.143 2.821 -23.587 1.00 93.69 92 ILE A O 1
ATOM 729 N N . PRO A 1 93 ? 30.474 4.895 -24.387 1.00 88.44 93 PRO A N 1
ATOM 730 C CA . PRO A 1 93 ? 30.143 4.553 -25.772 1.00 88.44 93 PRO A CA 1
ATOM 731 C C . PRO A 1 93 ? 30.950 3.386 -26.349 1.00 88.44 93 PRO A C 1
ATOM 733 O O . PRO A 1 93 ? 30.457 2.673 -27.217 1.00 88.44 93 PRO A O 1
ATOM 736 N N . ALA A 1 94 ? 32.162 3.135 -25.841 1.00 91.56 94 ALA A N 1
ATOM 737 C CA . ALA A 1 94 ? 32.967 1.970 -26.217 1.00 91.56 94 ALA A CA 1
ATOM 738 C C . ALA A 1 94 ? 32.256 0.629 -25.936 1.00 91.56 94 ALA A C 1
ATOM 740 O O . ALA A 1 94 ? 32.529 -0.367 -26.600 1.00 91.56 94 ALA A O 1
ATOM 741 N N . LEU A 1 95 ? 31.316 0.601 -24.986 1.00 89.75 95 LEU A N 1
ATOM 742 C CA . LEU A 1 95 ? 30.509 -0.577 -24.669 1.00 89.75 95 LEU A CA 1
ATOM 743 C C . LEU A 1 95 ? 29.290 -0.739 -25.588 1.00 89.75 95 LEU A C 1
ATOM 745 O O . LEU A 1 95 ? 28.688 -1.813 -25.587 1.00 89.75 95 LEU A O 1
ATOM 749 N N . LYS A 1 96 ? 28.946 0.263 -26.416 1.00 86.00 96 LYS A N 1
ATOM 750 C CA . LYS A 1 96 ? 27.855 0.150 -27.402 1.00 86.00 96 LYS A CA 1
ATOM 751 C C . LYS A 1 96 ? 28.128 -0.951 -28.418 1.00 86.00 96 LYS A C 1
ATOM 753 O O . LYS A 1 96 ? 27.181 -1.584 -28.856 1.00 86.00 96 LYS A O 1
ATOM 758 N N . THR A 1 97 ? 29.386 -1.198 -28.786 1.00 84.94 97 THR A N 1
ATOM 759 C CA . THR A 1 97 ? 29.781 -2.237 -29.758 1.00 84.94 97 THR A CA 1
ATOM 760 C C . THR A 1 97 ? 30.205 -3.550 -29.100 1.00 84.94 97 THR A C 1
ATOM 762 O O . THR A 1 97 ? 30.440 -4.541 -29.792 1.00 84.94 97 THR A O 1
ATOM 765 N N . ALA A 1 98 ? 30.293 -3.591 -27.767 1.00 90.94 98 ALA A N 1
ATOM 766 C CA . ALA A 1 98 ? 30.665 -4.795 -27.044 1.00 90.94 98 ALA A CA 1
ATOM 767 C C . ALA A 1 98 ? 29.528 -5.825 -27.126 1.00 90.94 98 ALA A C 1
ATOM 769 O O . ALA A 1 98 ? 28.480 -5.665 -26.496 1.00 90.94 98 ALA A O 1
ATOM 770 N N . ALA A 1 99 ? 29.761 -6.913 -27.866 1.00 89.06 99 ALA A N 1
ATOM 771 C CA . ALA A 1 99 ? 28.775 -7.971 -28.098 1.00 89.06 99 ALA A CA 1
ATOM 772 C C . ALA A 1 99 ? 28.179 -8.537 -26.797 1.00 89.06 99 ALA A C 1
ATOM 774 O O . ALA A 1 99 ? 26.995 -8.857 -26.747 1.00 89.06 99 ALA A O 1
ATOM 775 N N . ILE A 1 100 ? 28.981 -8.610 -25.728 1.00 90.06 100 ILE A N 1
ATOM 776 C CA . ILE A 1 100 ? 28.539 -9.082 -24.409 1.00 90.06 100 ILE A CA 1
ATOM 777 C C . ILE A 1 100 ? 27.484 -8.140 -23.810 1.00 90.06 100 ILE A C 1
ATOM 779 O O . ILE A 1 100 ? 26.428 -8.598 -23.384 1.00 90.06 100 ILE A O 1
ATOM 783 N N . VAL A 1 101 ? 27.734 -6.826 -23.811 1.00 87.31 101 VAL A N 1
ATOM 784 C CA . VAL A 1 101 ? 26.813 -5.831 -23.231 1.00 87.31 101 VAL A CA 1
ATOM 785 C C . VAL A 1 101 ? 25.524 -5.757 -24.048 1.00 87.31 101 VAL A C 1
ATOM 787 O O . VAL A 1 101 ? 24.437 -5.754 -23.477 1.00 87.31 101 VAL A O 1
ATOM 790 N N . GLN A 1 102 ? 25.628 -5.785 -25.380 1.00 85.44 102 GLN A N 1
ATOM 791 C CA . GLN A 1 102 ? 24.456 -5.863 -26.259 1.00 85.44 102 GLN A CA 1
ATOM 792 C C . GLN A 1 102 ? 23.649 -7.150 -26.043 1.00 85.44 102 GLN A C 1
ATOM 794 O O . GLN A 1 102 ? 22.419 -7.109 -26.020 1.00 85.44 102 GLN A O 1
ATOM 799 N N . GLY A 1 103 ? 24.331 -8.289 -25.880 1.00 89.31 103 GLY A N 1
ATOM 800 C CA . GLY A 1 103 ? 23.707 -9.582 -25.616 1.00 89.31 103 GLY A CA 1
ATOM 801 C C . GLY A 1 103 ? 22.913 -9.575 -24.313 1.00 89.31 103 GLY A C 1
ATOM 802 O O . GLY A 1 103 ? 21.751 -9.979 -24.310 1.00 89.31 103 GLY A O 1
ATOM 803 N N . PHE A 1 104 ? 23.498 -9.045 -23.234 1.00 90.62 104 PHE A N 1
ATOM 804 C CA . PHE A 1 104 ? 22.800 -8.896 -21.957 1.00 90.62 104 PHE A CA 1
ATOM 805 C C . PHE A 1 104 ? 21.649 -7.891 -22.028 1.00 90.62 104 PHE A C 1
ATOM 807 O O . PHE A 1 104 ? 20.554 -8.245 -21.602 1.00 90.62 104 PHE A O 1
ATOM 814 N N . SER A 1 105 ? 21.845 -6.698 -22.607 1.00 88.06 105 SER A N 1
ATOM 815 C CA . SER A 1 105 ? 20.752 -5.725 -22.783 1.00 88.06 105 SER A CA 1
ATOM 816 C C . SER A 1 105 ? 19.582 -6.356 -23.552 1.00 88.06 105 SER A C 1
ATOM 818 O O . SER A 1 105 ? 18.448 -6.346 -23.081 1.00 88.06 105 SER A O 1
ATOM 820 N N . THR A 1 106 ? 19.863 -7.037 -24.669 1.00 89.19 106 THR A N 1
ATOM 821 C CA . THR A 1 106 ? 18.838 -7.726 -25.472 1.00 89.19 106 THR A CA 1
ATOM 822 C C . THR A 1 106 ? 18.105 -8.800 -24.668 1.00 89.19 106 THR A C 1
ATOM 824 O O . THR A 1 106 ? 16.878 -8.859 -24.698 1.00 89.19 1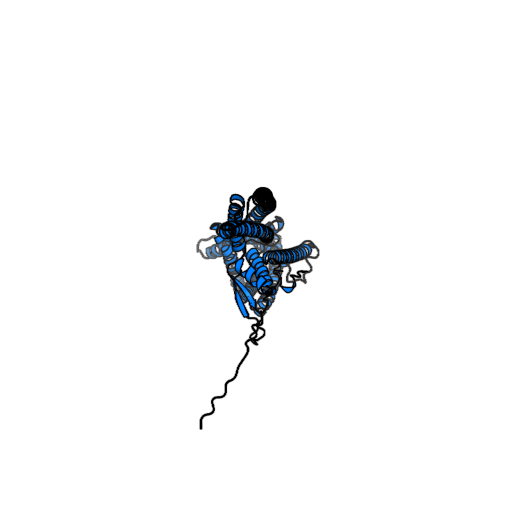06 THR A O 1
ATOM 827 N N . ALA A 1 107 ? 18.836 -9.653 -23.943 1.00 92.38 107 ALA A N 1
ATOM 828 C CA . ALA A 1 107 ? 18.236 -10.721 -23.150 1.00 92.38 107 ALA A CA 1
ATOM 829 C C . ALA A 1 107 ? 17.347 -10.162 -22.029 1.00 92.38 107 ALA A C 1
ATOM 831 O O . ALA A 1 107 ? 16.209 -10.602 -21.875 1.00 92.38 107 ALA A O 1
ATOM 832 N N . PHE A 1 108 ? 17.833 -9.164 -21.286 1.00 91.81 108 PHE A N 1
ATOM 833 C CA . PHE A 1 108 ? 17.067 -8.508 -20.227 1.00 91.81 108 PHE A CA 1
ATOM 834 C C . PHE A 1 108 ? 15.843 -7.767 -20.777 1.00 91.81 108 PHE A C 1
ATOM 836 O O . PHE A 1 108 ? 14.766 -7.874 -20.195 1.00 91.81 108 PHE A O 1
ATOM 843 N N . GLY A 1 109 ? 15.980 -7.084 -21.917 1.00 90.12 109 GLY A N 1
ATOM 844 C CA . GLY A 1 109 ? 14.880 -6.402 -22.599 1.00 90.12 109 GLY A CA 1
ATOM 845 C C . GLY A 1 109 ? 13.778 -7.369 -23.037 1.00 90.12 109 GLY A C 1
ATOM 846 O O . GLY A 1 109 ? 12.614 -7.150 -22.717 1.00 90.12 109 GLY A O 1
ATOM 847 N N . ILE A 1 110 ? 14.137 -8.484 -23.681 1.00 92.31 110 ILE A N 1
ATOM 848 C CA . ILE A 1 110 ? 13.168 -9.500 -24.125 1.00 92.31 110 ILE A CA 1
ATOM 849 C C . ILE A 1 110 ? 12.490 -10.178 -22.931 1.00 92.31 110 ILE A C 1
ATOM 851 O O . ILE A 1 110 ? 11.265 -10.271 -22.898 1.00 92.31 110 ILE A O 1
ATOM 855 N N . ILE A 1 111 ? 13.259 -10.644 -21.941 1.00 91.88 111 ILE A N 1
ATOM 856 C CA . ILE A 1 111 ? 12.694 -11.350 -20.782 1.00 91.88 111 ILE A CA 1
ATOM 857 C C . ILE A 1 111 ? 11.805 -10.404 -19.967 1.00 91.88 111 ILE A C 1
ATOM 859 O O . ILE A 1 111 ? 10.661 -10.747 -19.670 1.00 91.88 111 ILE A O 1
ATOM 863 N N . GLY A 1 112 ? 12.293 -9.198 -19.659 1.00 89.81 112 GLY A N 1
ATOM 864 C CA . GLY A 1 112 ? 11.508 -8.172 -18.971 1.00 89.81 112 GLY A CA 1
ATOM 865 C C . GLY A 1 112 ? 10.266 -7.768 -19.764 1.00 89.81 112 GLY A C 1
ATOM 866 O O . GLY A 1 112 ? 9.194 -7.595 -19.189 1.00 89.81 112 GLY A O 1
ATOM 867 N N . GLY A 1 113 ? 10.377 -7.701 -21.092 1.00 92.44 113 GLY A N 1
ATOM 868 C CA . GLY A 1 113 ? 9.263 -7.399 -21.978 1.00 92.44 113 GLY A CA 1
ATOM 869 C C . GLY A 1 113 ? 8.148 -8.444 -21.924 1.00 92.44 113 GLY A C 1
ATOM 870 O O . GLY A 1 113 ? 6.984 -8.092 -21.731 1.00 92.44 113 GLY A O 1
ATOM 871 N N . ILE A 1 114 ? 8.502 -9.730 -22.004 1.00 93.25 114 ILE A N 1
ATOM 872 C CA . ILE A 1 114 ? 7.550 -10.842 -21.861 1.00 93.25 114 ILE A CA 1
ATOM 873 C C . ILE A 1 114 ? 6.884 -10.808 -20.484 1.00 93.25 114 ILE A C 1
ATOM 875 O O . ILE A 1 114 ? 5.665 -10.943 -20.392 1.00 93.25 114 ILE A O 1
ATOM 879 N N . ILE A 1 115 ? 7.657 -10.586 -19.418 1.00 89.81 115 ILE A N 1
ATOM 880 C CA . ILE A 1 115 ? 7.115 -10.503 -18.058 1.00 89.81 115 ILE A CA 1
ATOM 881 C C . ILE A 1 115 ? 6.106 -9.356 -17.940 1.00 89.81 115 ILE A C 1
ATOM 883 O O . ILE A 1 115 ? 5.006 -9.576 -17.441 1.00 89.81 115 ILE A O 1
ATOM 887 N N . ASN A 1 116 ? 6.427 -8.164 -18.448 1.00 89.44 116 ASN A N 1
ATOM 888 C CA . ASN A 1 116 ? 5.511 -7.021 -18.418 1.00 89.44 116 ASN A CA 1
ATOM 889 C C . ASN A 1 116 ? 4.211 -7.294 -19.191 1.00 89.44 116 ASN A C 1
ATOM 891 O O . ASN A 1 116 ? 3.141 -6.903 -18.731 1.00 89.44 116 ASN A O 1
ATOM 895 N N . ILE A 1 117 ? 4.266 -8.027 -20.309 1.00 92.19 117 ILE A N 1
ATOM 896 C CA . ILE A 1 117 ? 3.058 -8.468 -21.026 1.00 92.19 117 ILE A CA 1
ATOM 897 C C . ILE A 1 117 ? 2.221 -9.408 -20.152 1.00 92.19 117 ILE A C 1
ATOM 899 O O . ILE A 1 117 ? 1.014 -9.214 -20.026 1.00 92.19 117 ILE A O 1
ATOM 903 N N . VAL A 1 118 ? 2.851 -10.408 -19.530 1.00 89.19 118 VAL A N 1
ATOM 904 C CA . VAL A 1 118 ? 2.171 -11.381 -18.658 1.00 89.19 118 VAL A CA 1
ATOM 905 C C . VAL A 1 118 ? 1.504 -10.684 -17.469 1.00 89.19 118 VAL A C 1
ATOM 907 O O . VAL A 1 118 ? 0.324 -10.919 -17.202 1.00 89.19 118 VAL A O 1
ATOM 910 N N . VAL A 1 119 ? 2.223 -9.781 -16.796 1.00 84.75 119 VAL A N 1
ATOM 911 C CA . VAL A 1 119 ? 1.677 -8.957 -15.708 1.00 84.75 119 VAL A CA 1
ATOM 912 C C . VAL A 1 119 ? 0.526 -8.096 -16.221 1.00 84.75 119 VAL A C 1
ATOM 914 O O . VAL A 1 119 ? -0.529 -8.054 -15.593 1.00 84.75 119 VAL A O 1
ATOM 917 N N . GLY A 1 120 ? 0.681 -7.452 -17.379 1.00 89.06 120 GLY A N 1
ATOM 918 C CA . GLY A 1 120 ? -0.359 -6.596 -17.936 1.00 89.06 120 GLY A CA 1
ATOM 919 C C . GLY A 1 120 ? -1.649 -7.351 -18.273 1.00 89.06 120 GLY A C 1
ATOM 920 O O . GLY A 1 120 ? -2.741 -6.858 -17.989 1.00 89.06 120 GLY A O 1
ATOM 921 N N . LEU A 1 121 ? -1.549 -8.584 -18.781 1.00 88.62 121 LEU A N 1
ATOM 922 C CA . LEU A 1 121 ? -2.704 -9.468 -18.984 1.00 88.62 121 LEU A CA 1
ATOM 923 C C . LEU A 1 121 ? -3.388 -9.836 -17.660 1.00 88.62 121 LEU A C 1
ATOM 925 O O . LEU A 1 121 ? -4.619 -9.852 -17.593 1.00 88.62 121 LEU A O 1
ATOM 929 N N . SER A 1 122 ? -2.608 -10.088 -16.605 1.00 84.38 122 SER A N 1
ATOM 930 C CA . SER A 1 122 ? -3.137 -10.336 -15.259 1.00 84.38 122 SER A CA 1
ATOM 931 C C . SER A 1 122 ? -3.893 -9.116 -14.718 1.00 84.38 122 SER A C 1
ATOM 933 O O . SER A 1 122 ? -5.045 -9.243 -14.298 1.00 84.38 122 SER A O 1
ATOM 935 N N . CYS A 1 123 ? -3.319 -7.912 -14.843 1.00 84.38 123 CYS A N 1
ATOM 936 C CA . CYS A 1 123 ? -3.985 -6.659 -14.476 1.00 84.38 123 CYS A CA 1
ATOM 937 C C . CYS A 1 123 ? -5.307 -6.476 -15.229 1.00 84.38 123 CYS A C 1
ATOM 939 O O . CYS A 1 123 ? -6.314 -6.133 -14.612 1.00 84.38 123 CYS A O 1
ATOM 941 N N . ILE A 1 124 ? -5.352 -6.771 -16.533 1.00 87.44 124 ILE A N 1
ATOM 942 C CA . ILE A 1 124 ? -6.599 -6.695 -17.305 1.00 87.44 124 ILE A CA 1
ATOM 943 C C . ILE A 1 124 ? -7.640 -7.680 -16.764 1.00 87.44 124 ILE A C 1
ATOM 945 O O . ILE A 1 124 ? -8.785 -7.295 -16.522 1.00 87.44 124 ILE A O 1
ATOM 949 N N . ALA A 1 125 ? -7.255 -8.938 -16.538 1.00 85.50 125 ALA A N 1
ATOM 950 C CA . ALA A 1 125 ? -8.160 -9.962 -16.023 1.00 85.50 125 ALA A CA 1
ATOM 951 C C . ALA A 1 125 ? -8.720 -9.595 -14.637 1.00 85.50 125 ALA A C 1
ATOM 953 O O . ALA A 1 125 ? -9.919 -9.745 -14.390 1.00 85.50 125 ALA A O 1
ATOM 954 N N . GLN A 1 126 ? -7.876 -9.077 -13.740 1.00 81.19 126 GLN A N 1
ATOM 955 C CA . GLN A 1 126 ? -8.299 -8.573 -12.433 1.00 81.19 126 GLN A CA 1
ATOM 956 C C . GLN A 1 126 ? -9.195 -7.337 -12.570 1.00 81.19 126 GLN A C 1
ATOM 958 O O . GLN A 1 126 ? -10.248 -7.284 -11.939 1.00 81.19 126 GLN A O 1
ATOM 963 N N . GLY A 1 127 ? -8.847 -6.393 -13.447 1.00 82.94 127 GLY A N 1
ATOM 964 C CA . GLY A 1 127 ? -9.651 -5.205 -13.731 1.00 82.94 127 GLY A CA 1
ATOM 965 C C . GLY A 1 127 ? -11.072 -5.558 -14.170 1.00 82.94 127 GLY A C 1
ATOM 966 O O . GLY A 1 127 ? -12.033 -5.037 -13.608 1.00 82.94 127 GLY A O 1
ATOM 967 N N . VAL A 1 128 ? -11.228 -6.523 -15.085 1.00 87.00 128 VAL A N 1
ATOM 968 C CA . VAL A 1 128 ? -12.546 -7.038 -15.505 1.00 87.00 128 VAL A CA 1
ATOM 969 C C . VAL A 1 128 ? -13.315 -7.645 -14.328 1.00 87.00 128 VAL A C 1
ATOM 971 O O . VAL A 1 128 ? -14.503 -7.361 -14.167 1.00 87.00 128 VAL A O 1
ATOM 974 N N . LYS A 1 129 ? -12.655 -8.435 -13.467 1.00 81.00 129 LYS A N 1
ATOM 975 C CA . LYS A 1 129 ? -13.286 -8.991 -12.255 1.00 81.00 129 LYS A CA 1
ATOM 976 C C . LYS A 1 129 ? -13.763 -7.886 -11.303 1.00 81.00 129 LYS A C 1
ATOM 978 O O . LYS A 1 129 ? -14.857 -8.004 -10.757 1.00 81.00 129 LYS A O 1
ATOM 983 N N . LEU A 1 130 ? -12.983 -6.821 -11.104 1.00 77.88 130 LEU A N 1
ATOM 984 C CA . LEU A 1 130 ? -13.371 -5.692 -10.246 1.00 77.88 130 LEU A CA 1
ATOM 985 C C . LEU A 1 130 ? -14.531 -4.887 -10.846 1.00 77.88 130 LEU A C 1
ATOM 987 O O . LEU A 1 130 ? -15.463 -4.527 -10.127 1.00 77.88 130 LEU A O 1
ATOM 991 N N . LEU A 1 131 ? -14.529 -4.670 -12.165 1.00 82.50 131 LEU A N 1
ATOM 992 C CA . LEU A 1 131 ? -15.649 -4.034 -12.864 1.00 82.50 131 LEU A CA 1
ATOM 993 C C . LEU A 1 131 ? -16.943 -4.843 -12.718 1.00 82.50 131 LEU A C 1
ATOM 995 O O . LEU A 1 131 ? -17.988 -4.256 -12.440 1.00 82.50 131 LEU A O 1
ATOM 999 N N . ALA A 1 132 ? -16.870 -6.173 -12.834 1.00 77.81 132 ALA A N 1
ATOM 1000 C CA . ALA A 1 132 ? -18.015 -7.061 -12.626 1.00 77.81 132 ALA A CA 1
ATOM 1001 C C . ALA A 1 132 ? -18.563 -6.997 -11.186 1.00 77.81 132 ALA A C 1
ATOM 1003 O O . ALA A 1 132 ? -19.761 -7.153 -10.979 1.00 77.81 132 ALA A O 1
ATOM 1004 N N . LYS A 1 133 ? -17.706 -6.697 -10.200 1.00 75.50 133 LYS A N 1
ATOM 1005 C CA . LYS A 1 133 ? -18.079 -6.448 -8.794 1.00 75.50 133 LYS A CA 1
ATOM 1006 C C . LYS A 1 133 ? -18.522 -5.001 -8.515 1.00 75.50 133 LYS A C 1
ATOM 1008 O O . LYS A 1 133 ? -18.641 -4.595 -7.363 1.00 75.50 133 LYS A O 1
ATOM 1013 N N . GLY A 1 134 ? -18.698 -4.171 -9.546 1.00 75.88 134 GLY A N 1
ATOM 1014 C CA . GLY A 1 134 ? -19.103 -2.769 -9.398 1.00 75.88 134 GLY A CA 1
ATOM 1015 C C . GLY A 1 134 ? -18.014 -1.832 -8.854 1.00 75.88 134 GLY A C 1
ATOM 1016 O O . GLY A 1 134 ? -18.296 -0.664 -8.568 1.00 75.88 134 GLY A O 1
ATOM 1017 N N . GLN A 1 135 ? -16.766 -2.291 -8.733 1.00 75.50 135 GLN A N 1
ATOM 1018 C CA . GLN A 1 135 ? -15.617 -1.488 -8.297 1.00 75.50 135 GLN A CA 1
ATOM 1019 C C . GLN A 1 135 ? -14.998 -0.754 -9.498 1.00 75.50 135 GLN A C 1
ATOM 1021 O O . GLN A 1 135 ? -13.933 -1.106 -10.005 1.00 75.50 135 GLN A O 1
ATOM 1026 N N . LYS A 1 136 ? -15.713 0.267 -9.998 1.00 85.62 136 LYS A N 1
ATOM 1027 C CA . LYS A 1 136 ? -15.412 0.929 -11.282 1.00 85.62 136 LYS A CA 1
ATOM 1028 C C . LYS A 1 136 ? -14.018 1.559 -11.343 1.00 85.62 136 LYS A C 1
ATOM 1030 O O . LYS A 1 136 ? -13.296 1.324 -12.306 1.00 85.62 136 LYS A O 1
ATOM 1035 N N . THR A 1 137 ? -13.645 2.356 -10.343 1.00 79.81 137 THR A N 1
ATOM 1036 C CA . THR A 1 137 ? -12.382 3.113 -10.350 1.00 79.81 137 THR A CA 1
ATOM 1037 C C . THR A 1 137 ? -11.168 2.189 -10.382 1.00 79.81 137 THR A C 1
ATOM 1039 O O . THR A 1 137 ? -10.323 2.329 -11.264 1.00 79.81 137 THR A O 1
ATOM 1042 N N . ASP A 1 138 ? -11.122 1.204 -9.483 1.00 78.31 138 ASP A N 1
ATOM 1043 C CA . ASP A 1 138 ? -10.017 0.243 -9.410 1.00 78.31 138 ASP A CA 1
ATOM 1044 C C . ASP A 1 138 ? -9.978 -0.665 -10.641 1.00 78.31 138 ASP A C 1
ATOM 1046 O O . ASP A 1 138 ? -8.906 -0.947 -11.176 1.00 78.31 138 ASP A O 1
ATOM 1050 N N . GLY A 1 139 ? -11.149 -1.052 -11.155 1.00 84.06 139 GLY A N 1
ATOM 1051 C CA . GLY A 1 139 ? -11.257 -1.801 -12.400 1.00 84.06 139 GLY A CA 1
ATOM 1052 C C . GLY A 1 139 ? -10.656 -1.055 -13.594 1.00 84.06 139 GLY A C 1
ATOM 1053 O O . GLY A 1 139 ? -9.794 -1.600 -14.281 1.00 84.06 139 GLY A O 1
ATOM 1054 N N . TYR A 1 140 ? -11.045 0.206 -13.825 1.00 88.31 140 TYR A N 1
ATOM 1055 C CA . TYR A 1 140 ? -10.496 1.012 -14.926 1.00 88.31 140 TYR A CA 1
ATOM 1056 C C . TYR A 1 140 ? -9.004 1.291 -14.775 1.00 88.31 140 TYR A C 1
ATOM 1058 O O . TYR A 1 140 ? -8.279 1.251 -15.769 1.00 88.31 140 TYR A O 1
ATOM 1066 N N . ARG A 1 141 ? -8.542 1.539 -13.547 1.00 86.12 141 ARG A N 1
ATOM 1067 C CA . ARG A 1 141 ? -7.116 1.683 -13.255 1.00 86.12 141 ARG A CA 1
ATOM 1068 C C . ARG A 1 141 ? -6.344 0.437 -13.691 1.00 86.12 141 ARG A C 1
ATOM 1070 O O . ARG A 1 141 ? -5.399 0.565 -14.458 1.00 86.12 141 ARG A O 1
ATOM 1077 N N . LEU A 1 142 ? -6.758 -0.756 -13.259 1.00 85.50 142 LEU A N 1
ATOM 1078 C CA . LEU A 1 142 ? -6.053 -1.996 -13.603 1.00 85.50 142 LEU A CA 1
ATOM 1079 C C . LEU A 1 142 ? -6.079 -2.298 -15.108 1.00 85.50 142 LEU A C 1
ATOM 1081 O O . LEU A 1 142 ? -5.097 -2.808 -15.645 1.00 85.50 142 LEU A O 1
ATOM 1085 N N . LEU A 1 143 ? -7.167 -1.954 -15.806 1.00 90.00 143 LEU A N 1
ATOM 1086 C CA . LEU A 1 143 ? -7.219 -2.046 -17.268 1.00 90.00 143 LEU A CA 1
ATOM 1087 C C . LEU A 1 143 ? -6.197 -1.114 -17.934 1.00 90.00 143 LEU A C 1
ATOM 1089 O O . LEU A 1 143 ? -5.508 -1.527 -18.867 1.00 90.00 143 LEU A O 1
ATOM 1093 N N . PHE A 1 144 ? -6.096 0.129 -17.458 1.00 90.06 144 PHE A N 1
ATOM 1094 C CA . PHE A 1 144 ? -5.147 1.117 -17.969 1.00 90.06 144 PHE A CA 1
ATOM 1095 C C . PHE A 1 144 ? -3.695 0.705 -17.696 1.00 90.06 144 PHE A C 1
ATOM 1097 O O . PHE A 1 144 ? -2.887 0.670 -18.627 1.00 90.06 144 PHE A O 1
ATOM 1104 N N . ASP A 1 145 ? -3.385 0.317 -16.457 1.00 86.31 145 ASP A N 1
ATOM 1105 C CA . ASP A 1 145 ? -2.066 -0.180 -16.056 1.00 86.31 145 ASP A CA 1
ATOM 1106 C C . ASP A 1 145 ? -1.681 -1.409 -16.892 1.00 86.31 145 ASP A C 1
ATOM 1108 O O . ASP A 1 145 ? -0.575 -1.487 -17.431 1.00 86.31 145 ASP A O 1
ATOM 1112 N N . GLY A 1 146 ? -2.623 -2.338 -17.084 1.00 89.38 146 GLY A N 1
ATOM 1113 C CA . GLY A 1 146 ? -2.412 -3.534 -17.889 1.00 89.38 146 GLY A CA 1
ATOM 1114 C C . GLY A 1 146 ? -2.131 -3.237 -19.362 1.00 89.38 146 GLY A C 1
ATOM 1115 O O . GLY A 1 146 ? -1.201 -3.805 -19.937 1.00 89.38 146 GLY A O 1
ATOM 1116 N N . ALA A 1 147 ? -2.868 -2.302 -19.967 1.00 93.19 147 ALA A N 1
ATOM 1117 C CA . ALA A 1 147 ? -2.629 -1.870 -21.343 1.00 93.19 147 ALA A CA 1
ATOM 1118 C C . ALA A 1 147 ? -1.248 -1.211 -21.514 1.00 93.19 147 ALA A C 1
ATOM 1120 O O . ALA A 1 147 ? -0.534 -1.514 -22.474 1.00 93.19 147 ALA A O 1
ATOM 1121 N N . LEU A 1 148 ? -0.843 -0.353 -20.571 1.00 90.56 148 LEU A N 1
ATOM 1122 C CA . LEU A 1 148 ? 0.478 0.277 -20.584 1.00 90.56 148 LEU A CA 1
ATOM 1123 C C . LEU A 1 148 ? 1.605 -0.742 -20.400 1.00 90.56 148 LEU A C 1
ATOM 1125 O O . LEU A 1 148 ? 2.597 -0.673 -21.123 1.00 90.56 148 LEU A O 1
ATOM 1129 N N . LEU A 1 149 ? 1.457 -1.704 -19.487 1.00 90.38 149 LEU A N 1
ATOM 1130 C CA . LEU A 1 149 ? 2.450 -2.760 -19.266 1.00 90.38 149 LEU A CA 1
ATOM 1131 C C . LEU A 1 149 ? 2.616 -3.666 -20.490 1.00 90.38 149 LEU A C 1
ATOM 1133 O O . LEU A 1 149 ? 3.746 -3.981 -20.862 1.00 90.38 149 LEU A O 1
ATOM 1137 N N . ILE A 1 150 ? 1.520 -4.024 -21.169 1.00 93.00 150 ILE A N 1
ATOM 1138 C CA . ILE A 1 150 ? 1.582 -4.768 -22.436 1.00 93.00 150 ILE A CA 1
ATOM 1139 C C . ILE A 1 150 ? 2.318 -3.952 -23.498 1.00 93.00 150 ILE A C 1
ATOM 1141 O O . ILE A 1 150 ? 3.172 -4.495 -24.200 1.00 93.00 150 ILE A O 1
ATOM 1145 N N . LEU A 1 151 ? 2.029 -2.654 -23.612 1.00 91.75 151 LEU A N 1
ATOM 1146 C CA . LEU A 1 151 ? 2.691 -1.780 -24.577 1.00 91.75 151 LEU A CA 1
ATOM 1147 C C . LEU A 1 151 ? 4.193 -1.637 -24.284 1.00 91.75 151 LEU A C 1
ATOM 1149 O O . LEU A 1 151 ? 5.009 -1.838 -25.182 1.00 91.75 151 LEU A O 1
ATOM 1153 N N . ILE A 1 152 ? 4.564 -1.361 -23.030 1.00 89.94 152 ILE A N 1
ATOM 1154 C CA . ILE A 1 152 ? 5.959 -1.309 -22.563 1.00 89.94 152 ILE A CA 1
ATOM 1155 C C . ILE A 1 152 ? 6.659 -2.635 -22.864 1.00 89.94 152 ILE A C 1
ATOM 1157 O O . ILE A 1 152 ? 7.739 -2.648 -23.454 1.00 89.94 152 ILE A O 1
ATOM 1161 N N . GLY A 1 153 ? 6.034 -3.757 -22.506 1.00 91.75 153 GLY A N 1
ATOM 1162 C CA . GLY A 1 153 ? 6.622 -5.073 -22.700 1.00 91.75 153 GLY A CA 1
ATOM 1163 C C . GLY A 1 153 ? 6.791 -5.447 -24.172 1.00 91.75 153 GLY A C 1
ATOM 1164 O O . GLY A 1 153 ? 7.818 -6.006 -24.568 1.00 91.75 153 GLY A O 1
ATOM 1165 N N . THR A 1 154 ? 5.837 -5.042 -25.010 1.00 92.00 154 THR A N 1
ATOM 1166 C CA . THR A 1 154 ? 5.915 -5.180 -26.467 1.00 92.00 154 THR A CA 1
ATOM 1167 C C . THR A 1 154 ? 7.083 -4.370 -27.025 1.00 92.00 154 THR A C 1
ATOM 1169 O O . THR A 1 154 ? 7.879 -4.915 -27.784 1.00 92.00 154 THR A O 1
ATOM 1172 N N . LEU A 1 155 ? 7.256 -3.111 -26.610 1.00 88.06 155 LEU A N 1
ATOM 1173 C CA . LEU A 1 155 ? 8.381 -2.271 -27.041 1.00 88.06 155 LEU A CA 1
ATOM 1174 C C . LEU A 1 155 ? 9.735 -2.837 -26.597 1.00 88.06 155 LEU A C 1
ATOM 1176 O O . LEU A 1 155 ? 10.664 -2.886 -27.401 1.00 88.06 155 LEU A O 1
ATOM 1180 N N . MET A 1 156 ? 9.838 -3.318 -25.356 1.00 88.31 156 MET A N 1
ATOM 1181 C CA . MET A 1 156 ? 11.064 -3.934 -24.833 1.00 88.31 156 MET A CA 1
ATOM 1182 C C . MET A 1 156 ? 11.421 -5.250 -25.543 1.00 88.31 156 MET A C 1
ATOM 1184 O O . MET A 1 156 ? 12.599 -5.561 -25.702 1.00 88.31 156 MET A O 1
ATOM 1188 N N . THR A 1 157 ? 10.421 -6.007 -26.006 1.00 90.00 157 THR A N 1
ATOM 1189 C CA . THR A 1 157 ? 10.631 -7.264 -26.745 1.00 90.00 157 THR A CA 1
ATOM 1190 C C . THR A 1 157 ? 10.971 -7.005 -28.209 1.00 90.00 157 THR A C 1
ATOM 1192 O O . THR A 1 157 ? 11.922 -7.563 -28.755 1.00 90.00 157 THR A O 1
ATOM 1195 N N . ILE A 1 158 ? 10.180 -6.154 -28.861 1.00 86.44 158 ILE A N 1
ATOM 1196 C CA . ILE A 1 158 ? 10.249 -5.910 -30.299 1.00 86.44 158 ILE A CA 1
ATOM 1197 C C . ILE A 1 158 ? 11.403 -4.964 -30.644 1.00 86.44 158 ILE A C 1
ATOM 1199 O O . ILE A 1 158 ? 12.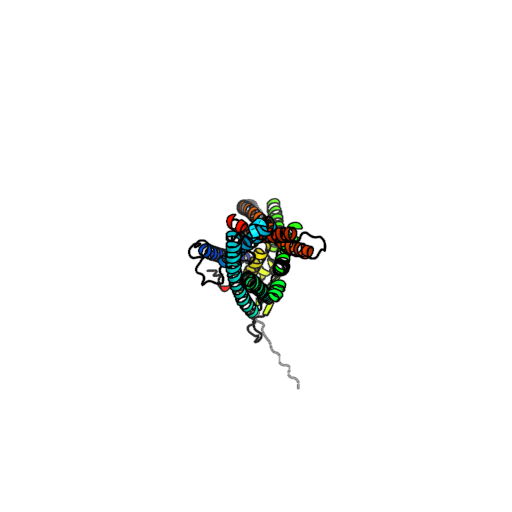046 -5.168 -31.669 1.00 86.44 158 ILE A O 1
ATOM 1203 N N . GLY A 1 159 ? 11.717 -3.970 -29.808 1.00 81.31 159 GLY A N 1
ATOM 1204 C CA . GLY A 1 159 ? 12.768 -2.979 -30.072 1.00 81.31 159 GLY A CA 1
ATOM 1205 C C . GLY A 1 159 ? 14.127 -3.605 -30.419 1.00 81.31 159 GLY A C 1
ATOM 1206 O O . GLY A 1 159 ? 14.635 -3.370 -31.520 1.00 81.31 159 GLY A O 1
ATOM 1207 N N . PRO A 1 160 ? 14.690 -4.474 -29.556 1.00 78.62 160 PRO A N 1
ATOM 1208 C CA . PRO A 1 160 ? 15.946 -5.173 -29.839 1.00 78.62 160 PRO A CA 1
ATOM 1209 C C . PRO A 1 160 ? 15.894 -6.094 -31.071 1.00 78.62 160 PRO A C 1
ATOM 1211 O O . PRO A 1 160 ? 16.919 -6.322 -31.716 1.00 78.62 160 PRO A O 1
ATOM 1214 N N . LEU A 1 161 ? 14.716 -6.634 -31.409 1.00 79.44 161 LEU A N 1
ATOM 1215 C CA . LEU A 1 161 ? 14.521 -7.507 -32.573 1.00 79.44 161 LEU A CA 1
ATOM 1216 C C . LEU A 1 161 ? 14.425 -6.709 -33.882 1.00 79.44 161 LEU A C 1
ATOM 1218 O O . LEU A 1 161 ? 15.039 -7.092 -34.877 1.00 79.44 161 LEU A O 1
ATOM 1222 N N . LEU A 1 162 ? 13.705 -5.584 -33.881 1.00 75.69 162 LEU A N 1
ATOM 1223 C CA . LEU A 1 162 ? 13.550 -4.711 -35.047 1.00 75.69 162 LEU A CA 1
ATOM 1224 C C . LEU A 1 162 ? 14.851 -4.008 -35.431 1.00 75.69 162 LEU A C 1
ATOM 1226 O O . LEU A 1 162 ? 15.117 -3.858 -36.620 1.00 75.69 162 LEU A O 1
ATOM 1230 N N . LEU A 1 163 ? 15.706 -3.672 -34.459 1.00 68.50 163 LEU A N 1
ATOM 1231 C CA . LEU A 1 163 ? 17.048 -3.133 -34.718 1.00 68.50 163 LEU A CA 1
ATOM 1232 C C . LEU A 1 163 ? 17.917 -4.058 -35.591 1.00 68.50 163 LEU A C 1
ATOM 1234 O O . LEU A 1 163 ? 18.854 -3.589 -36.232 1.00 68.50 163 LEU A O 1
ATOM 1238 N N . LYS A 1 164 ? 17.603 -5.360 -35.656 1.00 70.00 164 LYS A N 1
ATOM 1239 C CA . LYS A 1 164 ? 18.309 -6.338 -36.501 1.00 70.00 164 LYS A CA 1
ATOM 1240 C C . LYS A 1 164 ? 17.707 -6.495 -37.903 1.00 70.00 164 LYS A C 1
ATOM 1242 O O . LYS A 1 164 ? 18.328 -7.133 -38.751 1.00 70.00 164 LYS A O 1
ATOM 1247 N N . LEU A 1 165 ? 16.524 -5.936 -38.170 1.00 70.69 165 LEU A N 1
ATOM 1248 C CA . LEU A 1 165 ? 15.820 -6.071 -39.447 1.00 70.69 165 LEU A CA 1
ATOM 1249 C C . LEU A 1 165 ? 15.947 -4.782 -40.274 1.00 70.69 165 LEU A C 1
ATOM 1251 O O . LEU A 1 165 ? 15.310 -3.770 -39.992 1.00 70.69 165 LEU A O 1
ATOM 1255 N N . ALA A 1 166 ? 16.732 -4.832 -41.355 1.00 53.78 166 ALA A N 1
ATOM 1256 C CA . ALA A 1 166 ? 17.042 -3.679 -42.212 1.00 53.78 166 ALA A CA 1
ATOM 1257 C C . ALA A 1 166 ? 15.814 -2.986 -42.852 1.00 53.78 166 ALA A C 1
ATOM 1259 O O . ALA A 1 166 ? 15.873 -1.798 -43.157 1.00 53.78 166 ALA A O 1
ATOM 1260 N N . ALA A 1 167 ? 14.690 -3.693 -43.028 1.00 56.06 167 ALA A N 1
ATOM 1261 C CA . ALA A 1 167 ? 13.447 -3.144 -43.589 1.00 56.06 167 ALA A CA 1
ATOM 1262 C C . ALA A 1 167 ? 12.593 -2.363 -42.567 1.00 56.06 167 ALA A C 1
ATOM 1264 O O . ALA A 1 167 ? 11.611 -1.723 -42.937 1.00 56.06 167 ALA A O 1
ATOM 1265 N N . GLY A 1 168 ? 12.954 -2.408 -41.281 1.00 54.03 168 GLY A N 1
ATOM 1266 C CA . GLY A 1 168 ? 12.202 -1.775 -40.203 1.00 54.03 168 GLY A CA 1
ATOM 1267 C C . GLY A 1 168 ? 12.640 -0.353 -39.868 1.00 54.03 168 GLY A C 1
ATOM 1268 O O . GLY A 1 168 ? 12.055 0.226 -38.966 1.00 54.03 168 GLY A O 1
ATOM 1269 N N . THR A 1 169 ? 13.648 0.229 -40.518 1.00 58.34 169 THR A N 1
ATOM 1270 C CA . THR A 1 169 ? 14.377 1.416 -40.017 1.00 58.34 169 THR A CA 1
ATOM 1271 C C . THR A 1 169 ? 13.507 2.628 -39.671 1.00 58.34 169 THR A C 1
ATOM 1273 O O . THR A 1 169 ? 13.762 3.256 -38.650 1.00 58.34 169 THR A O 1
ATOM 1276 N N . ALA A 1 170 ? 12.447 2.929 -40.428 1.00 62.28 170 ALA A N 1
ATOM 1277 C CA . ALA A 1 170 ? 11.542 4.045 -40.118 1.00 62.28 170 ALA A CA 1
ATOM 1278 C C . ALA A 1 170 ? 10.596 3.747 -38.937 1.00 62.28 170 ALA A C 1
ATOM 1280 O O . ALA A 1 170 ? 10.437 4.572 -38.040 1.00 62.28 170 ALA A O 1
ATOM 1281 N N . VAL A 1 171 ? 10.004 2.548 -38.907 1.00 64.19 171 VAL A N 1
ATOM 1282 C CA . VAL A 1 171 ? 9.134 2.093 -37.806 1.00 64.19 171 VAL A CA 1
ATOM 1283 C C . VAL A 1 171 ? 9.954 1.880 -36.532 1.00 64.19 171 VAL A C 1
ATOM 1285 O O . VAL A 1 171 ? 9.516 2.235 -35.446 1.00 64.19 171 VAL A O 1
ATOM 1288 N N . THR A 1 172 ? 11.179 1.381 -36.677 1.00 63.75 172 THR A N 1
ATOM 1289 C CA . THR A 1 172 ? 12.155 1.218 -35.599 1.00 63.75 172 THR A CA 1
ATOM 1290 C C . THR A 1 172 ? 12.546 2.586 -35.072 1.00 63.75 172 THR A C 1
ATOM 1292 O O . THR A 1 172 ? 12.363 2.812 -33.895 1.00 63.75 172 THR A O 1
ATOM 1295 N N . ALA A 1 173 ? 12.943 3.544 -35.915 1.00 65.69 173 ALA A N 1
ATOM 1296 C CA . ALA A 1 173 ? 13.286 4.895 -35.462 1.00 65.69 173 ALA A CA 1
ATOM 1297 C C . ALA A 1 173 ? 12.130 5.605 -34.732 1.00 65.69 173 ALA A C 1
ATOM 1299 O O . ALA A 1 173 ? 12.370 6.344 -33.778 1.00 65.69 173 ALA A O 1
ATOM 1300 N N . ALA A 1 174 ? 10.883 5.362 -35.150 1.00 67.62 174 ALA A N 1
ATOM 1301 C CA . ALA A 1 174 ? 9.708 5.874 -34.456 1.00 67.62 174 ALA A CA 1
ATOM 1302 C C . ALA A 1 174 ? 9.482 5.170 -33.106 1.00 67.62 174 ALA A C 1
ATOM 1304 O O . ALA A 1 174 ? 9.308 5.853 -32.104 1.00 67.62 174 ALA A O 1
ATOM 1305 N N . LEU A 1 175 ? 9.518 3.833 -33.057 1.00 67.31 175 LEU A N 1
ATOM 1306 C CA . LEU A 1 175 ? 9.232 3.032 -31.854 1.00 67.31 175 LEU A CA 1
ATOM 1307 C C . LEU A 1 175 ? 10.392 2.972 -30.849 1.00 67.31 175 LEU A C 1
ATOM 1309 O O . LEU A 1 175 ? 10.160 2.787 -29.659 1.00 67.31 175 LEU A O 1
ATOM 1313 N N . THR A 1 176 ? 11.629 3.147 -31.307 1.00 67.00 176 THR A N 1
ATOM 1314 C CA . THR A 1 176 ? 12.841 3.236 -30.482 1.00 67.00 176 THR A CA 1
ATOM 1315 C C . THR A 1 176 ? 13.207 4.682 -30.181 1.00 67.00 176 THR A C 1
ATOM 1317 O O . THR A 1 176 ? 14.343 4.951 -29.787 1.00 67.00 176 THR A O 1
ATOM 1320 N N . ASN A 1 177 ? 12.288 5.633 -30.387 1.00 77.25 177 ASN A N 1
ATOM 1321 C CA . ASN A 1 177 ? 12.514 6.983 -29.908 1.00 77.25 177 ASN A CA 1
ATOM 1322 C C . ASN A 1 177 ? 12.715 6.906 -28.379 1.00 77.25 177 ASN A C 1
ATOM 1324 O O . ASN A 1 177 ? 11.820 6.417 -27.680 1.00 77.25 177 ASN A O 1
ATOM 1328 N N . PRO A 1 178 ? 13.865 7.373 -27.853 1.00 70.44 178 PRO A N 1
ATOM 1329 C CA . PRO A 1 178 ? 14.239 7.200 -26.449 1.00 70.44 178 PRO A CA 1
ATOM 1330 C C . PRO A 1 178 ? 13.259 7.853 -25.464 1.00 70.44 178 PRO A C 1
ATOM 1332 O O . PRO A 1 178 ? 13.344 7.600 -24.269 1.00 70.44 178 PRO A O 1
ATOM 1335 N N . ILE A 1 179 ? 12.315 8.666 -25.947 1.00 79.44 179 ILE A N 1
ATOM 1336 C CA . ILE A 1 179 ? 11.278 9.329 -25.150 1.00 79.44 179 ILE A CA 1
ATOM 1337 C C . ILE A 1 179 ? 10.061 8.439 -24.892 1.00 79.44 179 ILE A C 1
ATOM 1339 O O . ILE A 1 179 ? 9.409 8.594 -23.859 1.00 79.44 179 ILE A O 1
ATOM 1343 N N . ILE A 1 180 ? 9.740 7.499 -25.789 1.00 83.56 180 ILE A N 1
ATOM 1344 C CA . ILE A 1 180 ? 8.494 6.723 -25.687 1.00 83.56 180 ILE A CA 1
ATOM 1345 C C . ILE A 1 180 ? 8.471 5.924 -24.387 1.00 83.56 180 ILE A C 1
ATOM 1347 O O . ILE A 1 180 ? 7.499 5.999 -23.638 1.00 83.56 180 ILE A O 1
ATOM 1351 N N . LEU A 1 181 ? 9.552 5.200 -24.088 1.00 80.56 181 LEU A N 1
ATOM 1352 C CA . LEU A 1 181 ? 9.614 4.352 -22.903 1.00 80.56 181 LEU A CA 1
ATOM 1353 C C . LEU A 1 181 ? 9.508 5.179 -21.597 1.00 80.56 181 LEU A C 1
ATOM 1355 O O . LEU A 1 181 ? 8.605 4.889 -20.812 1.00 80.56 181 LEU A O 1
ATOM 1359 N N . PRO A 1 182 ? 10.299 6.252 -21.370 1.00 81.62 182 PRO A N 1
ATOM 1360 C CA . PRO A 1 182 ? 10.124 7.136 -20.213 1.00 81.62 182 PRO A CA 1
ATOM 1361 C C . PRO A 1 182 ? 8.717 7.725 -20.076 1.00 81.62 182 PRO A C 1
ATOM 1363 O O . PRO A 1 182 ? 8.184 7.767 -18.969 1.00 81.62 182 PRO A O 1
ATOM 1366 N N . VAL A 1 183 ? 8.095 8.165 -21.176 1.00 85.12 183 VAL A N 1
ATOM 1367 C CA . VAL A 1 183 ? 6.732 8.724 -21.147 1.00 85.12 183 VAL A CA 1
ATOM 1368 C C . VAL A 1 183 ? 5.707 7.666 -20.746 1.00 85.12 183 VAL A C 1
ATOM 1370 O O . VAL A 1 183 ? 4.857 7.943 -19.902 1.00 85.12 183 VAL A O 1
ATOM 1373 N N . LEU A 1 184 ? 5.797 6.444 -21.278 1.00 84.94 184 LEU A N 1
ATOM 1374 C CA . LEU A 1 184 ? 4.897 5.354 -20.891 1.00 84.94 184 LEU A CA 1
ATOM 1375 C C . LEU A 1 184 ? 5.051 4.984 -19.411 1.00 84.94 184 LEU A C 1
ATOM 1377 O O . LEU A 1 184 ? 4.047 4.834 -18.713 1.00 84.94 184 LEU A O 1
ATOM 1381 N N . PHE A 1 185 ? 6.286 4.912 -18.905 1.00 79.06 185 PHE A N 1
ATOM 1382 C CA . PHE A 1 185 ? 6.532 4.698 -17.477 1.00 79.06 185 PHE A CA 1
ATOM 1383 C C . PHE A 1 185 ? 6.010 5.855 -16.615 1.00 79.06 185 PHE A C 1
ATOM 1385 O O . PHE A 1 185 ? 5.498 5.609 -15.525 1.00 79.06 185 PHE A O 1
ATOM 1392 N N . ALA A 1 186 ? 6.076 7.104 -17.085 1.00 81.62 186 ALA A N 1
ATOM 1393 C CA . ALA A 1 186 ? 5.512 8.248 -16.368 1.00 81.62 186 ALA A CA 1
ATOM 1394 C C . ALA A 1 186 ? 3.981 8.244 -16.345 1.00 81.62 186 ALA A C 1
ATOM 1396 O O . ALA A 1 186 ? 3.385 8.569 -15.317 1.00 81.62 186 ALA A O 1
ATOM 1397 N N . LEU A 1 187 ? 3.336 7.841 -17.442 1.00 86.56 187 LEU A N 1
ATOM 1398 C CA . LEU A 1 187 ? 1.883 7.666 -17.489 1.00 86.56 187 LEU A CA 1
ATOM 1399 C C . LEU A 1 187 ? 1.435 6.585 -16.501 1.00 86.56 187 LEU A C 1
ATOM 1401 O O . LEU A 1 187 ? 0.546 6.847 -15.691 1.00 86.56 187 LEU A O 1
ATOM 1405 N N . LEU A 1 188 ? 2.116 5.434 -16.488 1.00 83.69 188 LEU A N 1
ATOM 1406 C CA . LEU A 1 188 ? 1.885 4.368 -15.505 1.00 83.69 188 LEU A CA 1
ATOM 1407 C C . LEU A 1 188 ? 2.105 4.880 -14.067 1.00 83.69 188 LEU A C 1
ATOM 1409 O O . LEU A 1 188 ? 1.323 4.613 -13.157 1.00 83.69 188 LEU A O 1
ATOM 1413 N N . SER A 1 189 ? 3.139 5.699 -13.872 1.00 81.56 189 SER A N 1
ATOM 1414 C CA . SER A 1 189 ? 3.488 6.297 -12.578 1.00 81.56 189 SER A CA 1
ATOM 1415 C C . SER A 1 189 ? 2.504 7.373 -12.115 1.00 81.56 189 SER A C 1
ATOM 1417 O O . SER A 1 189 ? 2.414 7.640 -10.921 1.00 81.56 189 SER A O 1
ATOM 1419 N N . THR A 1 190 ? 1.737 8.005 -13.008 1.00 82.50 190 THR A N 1
ATOM 1420 C CA . THR A 1 190 ? 0.875 9.148 -12.653 1.00 82.50 190 THR A CA 1
ATOM 1421 C C . THR A 1 190 ? -0.212 8.744 -11.657 1.00 82.50 190 THR A C 1
ATOM 1423 O O . THR A 1 190 ? -0.412 9.423 -10.648 1.00 82.50 190 THR A O 1
ATOM 1426 N N . TYR A 1 191 ? -0.871 7.605 -11.887 1.00 80.06 191 TYR A N 1
ATOM 1427 C CA . TYR A 1 191 ? -1.899 7.110 -10.971 1.00 80.06 191 TYR A CA 1
ATOM 1428 C C . TYR A 1 191 ? -1.295 6.695 -9.622 1.00 80.06 191 TYR A C 1
ATOM 1430 O O . TYR A 1 191 ? -1.794 7.078 -8.563 1.00 80.06 191 TYR A O 1
ATOM 1438 N N . ILE A 1 192 ? -0.167 5.979 -9.648 1.00 80.00 192 ILE A N 1
ATOM 1439 C CA . ILE A 1 192 ? 0.547 5.567 -8.430 1.00 80.00 192 ILE A CA 1
ATOM 1440 C C . ILE A 1 192 ? 1.002 6.800 -7.636 1.00 80.00 192 ILE A C 1
ATOM 1442 O O . ILE A 1 192 ? 0.875 6.841 -6.413 1.00 80.00 192 ILE A O 1
ATOM 1446 N N . THR A 1 193 ? 1.473 7.841 -8.323 1.00 83.12 193 THR A N 1
ATOM 1447 C CA . THR A 1 193 ? 1.857 9.123 -7.720 1.00 83.12 193 THR A CA 1
ATOM 1448 C C . THR A 1 193 ? 0.680 9.772 -7.015 1.00 83.12 193 THR A C 1
ATOM 1450 O O . THR A 1 193 ? 0.827 10.205 -5.872 1.00 83.12 193 THR A O 1
ATOM 1453 N N . TYR A 1 194 ? -0.491 9.808 -7.655 1.00 86.06 194 TYR A N 1
ATOM 1454 C CA . TYR A 1 194 ? -1.705 10.327 -7.035 1.00 86.06 194 TYR A CA 1
ATOM 1455 C C . TYR A 1 194 ? -2.060 9.565 -5.748 1.00 86.06 194 TYR A C 1
ATOM 1457 O O . TYR A 1 194 ? -2.298 10.193 -4.714 1.00 86.06 194 TYR A O 1
ATOM 1465 N N . GLU A 1 195 ? -2.024 8.229 -5.763 1.00 80.69 195 GLU A N 1
ATOM 1466 C CA . GLU A 1 195 ? -2.301 7.422 -4.566 1.00 80.69 195 GLU A CA 1
ATOM 1467 C C . GLU A 1 195 ? -1.290 7.649 -3.442 1.00 80.69 195 GLU A C 1
ATOM 1469 O O . GLU A 1 195 ? -1.668 7.788 -2.276 1.00 80.69 195 GLU A O 1
ATOM 1474 N N . VAL A 1 196 ? 0.000 7.703 -3.775 1.00 84.12 196 VAL A N 1
ATOM 1475 C CA . VAL A 1 196 ? 1.062 7.958 -2.798 1.00 84.12 196 VAL A CA 1
ATOM 1476 C C . VAL A 1 196 ? 0.915 9.361 -2.207 1.00 84.12 196 VAL A C 1
ATOM 1478 O O . VAL A 1 196 ? 1.013 9.521 -0.990 1.00 84.12 196 VAL A O 1
ATOM 1481 N N . LEU A 1 197 ? 0.601 10.371 -3.025 1.00 86.75 197 LEU A N 1
ATOM 1482 C CA . LEU A 1 197 ? 0.347 11.738 -2.563 1.00 86.75 197 LEU A CA 1
ATOM 1483 C C . LEU A 1 197 ? -0.892 11.828 -1.668 1.00 86.75 197 LEU A C 1
ATOM 1485 O O . LEU A 1 197 ? -0.830 12.482 -0.627 1.00 86.75 197 LEU A O 1
ATOM 1489 N N . LYS A 1 198 ? -1.986 11.131 -2.007 1.00 87.19 198 LYS A N 1
ATOM 1490 C CA . LYS A 1 198 ? -3.196 11.044 -1.166 1.00 87.19 198 LYS A CA 1
ATOM 1491 C C . LYS A 1 198 ? -2.859 10.564 0.253 1.00 87.19 198 LYS A C 1
ATOM 1493 O O . LYS A 1 198 ? -3.483 11.025 1.204 1.00 87.19 198 LYS A O 1
ATOM 1498 N N . LYS A 1 199 ? -1.860 9.684 0.405 1.00 85.69 199 LYS A N 1
ATOM 1499 C CA . LYS A 1 199 ? -1.391 9.165 1.704 1.00 85.69 199 LYS A CA 1
ATOM 1500 C C . LYS A 1 199 ? -0.339 10.060 2.367 1.00 85.69 199 LYS A C 1
ATOM 1502 O O . LYS A 1 199 ? -0.397 10.274 3.575 1.00 85.69 199 LYS A O 1
ATOM 1507 N N . LEU A 1 200 ? 0.602 10.613 1.601 1.00 87.81 200 LEU A N 1
ATOM 1508 C CA . LEU A 1 200 ? 1.684 11.452 2.129 1.00 87.81 200 LEU A CA 1
ATOM 1509 C C . LEU A 1 200 ? 1.237 12.841 2.562 1.00 87.81 200 LEU A C 1
ATOM 1511 O O . LEU A 1 200 ? 1.744 13.346 3.559 1.00 87.81 200 LEU A O 1
ATOM 1515 N N . VAL A 1 201 ? 0.296 13.462 1.852 1.00 92.00 201 VAL A N 1
ATOM 1516 C CA . VAL A 1 201 ? -0.166 14.813 2.193 1.00 92.00 201 VAL A CA 1
ATOM 1517 C C . VAL A 1 201 ? -0.722 14.867 3.626 1.00 92.00 201 VAL A C 1
ATOM 1519 O O . VAL A 1 201 ? -0.292 15.747 4.377 1.00 92.00 201 VAL A O 1
ATOM 1522 N N . PRO A 1 202 ? -1.595 13.937 4.069 1.00 91.38 202 PRO A N 1
ATOM 1523 C CA . PRO A 1 202 ? -1.998 13.858 5.470 1.00 91.38 202 PRO A CA 1
ATOM 1524 C C . PRO A 1 202 ? -0.827 13.654 6.435 1.00 91.38 202 PRO A C 1
ATOM 1526 O O . PRO A 1 202 ? -0.793 14.323 7.467 1.00 91.38 202 PRO A O 1
ATOM 1529 N N . ILE A 1 203 ? 0.143 12.797 6.084 1.00 90.75 203 ILE A N 1
ATOM 1530 C CA . ILE A 1 203 ? 1.337 12.519 6.902 1.00 90.75 203 ILE A CA 1
ATOM 1531 C C . ILE A 1 203 ? 2.169 13.791 7.106 1.00 90.75 203 ILE A C 1
ATOM 1533 O O . ILE A 1 203 ? 2.528 14.111 8.236 1.00 90.75 203 ILE A O 1
ATOM 1537 N N . TRP A 1 204 ? 2.448 14.545 6.041 1.00 93.31 204 TRP A N 1
ATOM 1538 C CA . TRP A 1 204 ? 3.203 15.802 6.121 1.00 93.31 204 TRP A CA 1
ATOM 1539 C C . TRP A 1 204 ? 2.467 16.885 6.902 1.00 93.31 204 TRP A C 1
ATOM 1541 O O . TRP A 1 204 ? 3.099 17.703 7.565 1.00 93.31 204 TRP A O 1
ATOM 1551 N N . ARG A 1 205 ? 1.133 16.881 6.851 1.00 94.75 205 ARG A N 1
ATOM 1552 C CA . ARG A 1 205 ? 0.294 17.794 7.634 1.00 94.75 205 ARG A CA 1
ATOM 1553 C C . ARG A 1 205 ? 0.113 17.356 9.091 1.00 94.75 205 ARG A C 1
ATOM 1555 O O . ARG A 1 205 ? -0.501 18.097 9.848 1.00 94.75 205 ARG A O 1
ATOM 1562 N N . GLY A 1 206 ? 0.576 16.164 9.480 1.00 91.88 206 GLY A N 1
ATOM 1563 C CA . GLY A 1 206 ? 0.288 15.582 10.798 1.00 91.88 206 GLY A CA 1
ATOM 1564 C C . GLY A 1 206 ? -1.198 15.265 11.014 1.00 91.88 206 GLY A C 1
ATOM 1565 O O . GLY A 1 206 ? -1.653 15.148 12.145 1.00 91.88 206 GLY A O 1
ATOM 1566 N N . THR A 1 207 ? -1.959 15.148 9.925 1.00 93.31 207 THR A N 1
ATOM 1567 C CA . THR A 1 207 ? -3.404 14.854 9.923 1.00 93.31 207 THR A CA 1
ATOM 1568 C C . THR A 1 207 ? -3.694 13.408 9.525 1.00 93.31 207 THR A C 1
ATOM 1570 O O . THR A 1 207 ? -4.854 13.039 9.365 1.00 93.31 207 THR A O 1
ATOM 1573 N N . ASP A 1 208 ? -2.668 12.573 9.345 1.00 93.25 208 ASP A N 1
ATOM 1574 C CA . ASP A 1 208 ? -2.862 11.144 9.112 1.00 93.25 208 ASP A CA 1
ATOM 1575 C C . ASP A 1 208 ? -3.482 10.459 10.336 1.00 93.25 208 ASP A C 1
ATOM 1577 O O . ASP A 1 208 ? -3.211 10.837 11.478 1.00 93.25 208 ASP A O 1
ATOM 1581 N N . LEU A 1 209 ? -4.290 9.427 10.083 1.00 91.06 209 LEU A N 1
ATOM 1582 C CA . LEU A 1 209 ? -4.996 8.668 11.115 1.00 91.06 209 LEU A CA 1
ATOM 1583 C C . LEU A 1 209 ? -4.056 8.181 12.225 1.00 91.06 209 LEU A C 1
ATOM 1585 O O . LEU A 1 209 ? -4.381 8.308 13.400 1.00 91.06 209 LEU A O 1
ATOM 1589 N N . GLY A 1 210 ? -2.865 7.696 11.867 1.00 91.25 210 GLY A N 1
ATOM 1590 C CA . GLY A 1 210 ? -1.866 7.248 12.834 1.00 91.25 210 GLY A CA 1
ATOM 1591 C C . GLY A 1 210 ? -1.450 8.335 13.822 1.00 91.25 210 GLY A C 1
ATOM 1592 O O . GLY A 1 210 ? -1.433 8.098 15.027 1.00 91.25 210 GLY A O 1
ATOM 1593 N N . THR A 1 211 ? -1.161 9.542 13.332 1.00 92.62 211 THR A N 1
ATOM 1594 C CA . THR A 1 211 ? -0.832 10.693 14.192 1.00 92.62 211 THR A CA 1
ATOM 1595 C C . THR A 1 211 ? -2.014 11.105 15.073 1.00 92.62 211 THR A C 1
ATOM 1597 O O . THR A 1 211 ? -1.817 11.400 16.254 1.00 92.62 211 THR A O 1
ATOM 1600 N N . GLN A 1 212 ? -3.239 11.081 14.537 1.00 94.31 212 GLN A N 1
ATOM 1601 C CA . GLN A 1 212 ? -4.444 11.397 15.312 1.00 94.31 212 GLN A CA 1
ATOM 1602 C C . GLN A 1 212 ? -4.663 10.386 16.445 1.00 94.31 212 GLN A C 1
ATOM 1604 O O . GLN A 1 212 ? -4.829 10.791 17.593 1.00 94.31 212 GLN A O 1
ATOM 1609 N N . VAL A 1 213 ? -4.578 9.085 16.148 1.00 92.69 213 VAL A N 1
ATOM 1610 C CA . VAL A 1 213 ? -4.697 8.000 17.134 1.00 92.69 213 VAL A CA 1
ATOM 1611 C C . VAL A 1 213 ? -3.630 8.127 18.220 1.00 92.69 213 VAL A C 1
ATOM 1613 O O . VAL A 1 213 ? -3.968 8.115 19.398 1.00 92.69 213 VAL A O 1
ATOM 1616 N N . MET A 1 214 ? -2.362 8.340 17.851 1.00 93.62 214 MET A N 1
ATOM 1617 C CA . MET A 1 214 ? -1.278 8.548 18.824 1.00 93.62 214 MET A CA 1
ATOM 1618 C C . MET A 1 214 ? -1.548 9.740 19.750 1.00 93.62 214 MET A C 1
ATOM 1620 O O . MET A 1 214 ? -1.371 9.629 20.960 1.00 93.62 214 MET A O 1
ATOM 1624 N N . THR A 1 215 ? -2.045 10.849 19.196 1.00 94.12 215 THR A N 1
ATOM 1625 C CA . THR A 1 215 ? -2.411 12.039 19.978 1.00 94.12 215 THR A CA 1
ATOM 1626 C C . THR A 1 215 ? -3.542 11.738 20.964 1.00 94.12 215 THR A C 1
ATOM 1628 O O . THR A 1 215 ? -3.482 12.168 22.114 1.00 94.12 215 THR A O 1
ATOM 1631 N N . GLN A 1 216 ? -4.560 10.981 20.547 1.00 93.25 216 GLN A N 1
ATOM 1632 C CA . GLN A 1 216 ? -5.662 10.589 21.431 1.00 93.25 216 GLN A CA 1
ATOM 1633 C C . GLN A 1 216 ? -5.212 9.597 22.512 1.00 93.25 216 GLN A C 1
ATOM 1635 O O . GLN A 1 216 ? -5.647 9.713 23.652 1.00 93.25 216 GLN A O 1
ATOM 1640 N N . ILE A 1 217 ? -4.294 8.676 22.201 1.00 90.50 217 ILE A N 1
ATOM 1641 C CA . ILE A 1 217 ? -3.689 7.785 23.204 1.00 90.50 217 ILE A CA 1
ATOM 1642 C C . ILE A 1 217 ? -2.895 8.598 24.233 1.00 90.50 217 ILE A C 1
ATOM 1644 O O . ILE A 1 217 ? -2.997 8.336 25.428 1.00 90.50 217 ILE A O 1
ATOM 1648 N N . ASP A 1 218 ? -2.129 9.602 23.795 1.00 91.94 218 ASP A N 1
ATOM 1649 C CA . ASP A 1 218 ? -1.406 10.503 24.699 1.00 91.94 218 ASP A CA 1
ATOM 1650 C C . ASP A 1 218 ? -2.348 11.280 25.623 1.00 91.94 218 ASP A C 1
ATOM 1652 O O . ASP A 1 218 ? -2.021 11.486 26.792 1.00 91.94 218 ASP A O 1
ATOM 1656 N N . MET A 1 219 ? -3.498 11.724 25.110 1.00 90.88 219 MET A N 1
ATOM 1657 C CA . MET A 1 219 ? -4.533 12.381 25.914 1.00 90.88 219 MET A CA 1
ATOM 1658 C C . MET A 1 219 ? -5.131 11.400 26.921 1.00 90.88 219 MET A C 1
ATOM 1660 O O . MET A 1 219 ? -5.057 11.661 28.119 1.00 90.88 219 MET A O 1
ATOM 1664 N N . LEU A 1 220 ? -5.592 10.235 26.455 1.00 87.50 220 LEU A N 1
ATOM 1665 C CA . LEU A 1 220 ? -6.163 9.189 27.300 1.00 87.50 220 LEU A CA 1
ATOM 1666 C C . LEU A 1 220 ? -5.198 8.771 28.417 1.00 87.50 220 LEU A C 1
ATOM 1668 O O . LEU A 1 220 ? -5.612 8.646 29.560 1.00 87.50 220 LEU A O 1
ATOM 1672 N N . GLN A 1 221 ? -3.901 8.622 28.133 1.00 86.69 221 GLN A N 1
ATOM 1673 C CA . GLN A 1 221 ? -2.908 8.250 29.147 1.00 86.69 221 GLN A CA 1
ATOM 1674 C C . GLN A 1 221 ? -2.674 9.322 30.224 1.00 86.69 221 GLN A C 1
ATOM 1676 O O . GLN A 1 221 ? -2.190 8.986 31.311 1.00 86.69 221 GLN A O 1
ATOM 1681 N N . LYS A 1 222 ? -2.977 10.592 29.925 1.00 87.75 222 LYS A N 1
ATOM 1682 C CA . LYS A 1 222 ? -2.811 11.727 30.844 1.00 87.75 222 LYS A CA 1
ATOM 1683 C C . LYS A 1 222 ? -4.037 11.948 31.723 1.00 87.75 222 LYS A C 1
ATOM 1685 O O . LYS A 1 222 ? -3.866 12.193 32.911 1.00 87.75 222 LYS A O 1
ATOM 1690 N N . THR A 1 223 ? -5.229 11.910 31.135 1.00 83.69 223 THR A N 1
ATOM 1691 C CA . THR A 1 223 ? -6.496 12.279 31.793 1.00 83.69 223 THR A CA 1
ATOM 1692 C C . THR A 1 223 ? -7.288 11.060 32.253 1.00 83.69 223 THR A C 1
ATOM 1694 O O . THR A 1 223 ? -7.913 11.105 33.305 1.00 83.69 223 THR A O 1
ATOM 1697 N N . PHE A 1 224 ? -7.235 9.967 31.486 1.00 79.75 224 PHE A N 1
ATOM 1698 C CA . PHE A 1 224 ? -8.011 8.744 31.697 1.00 79.75 224 PHE A CA 1
ATOM 1699 C C . PHE A 1 224 ? -9.531 8.960 31.794 1.00 79.75 224 PHE A C 1
ATOM 1701 O O . PHE A 1 224 ? -10.250 8.218 32.457 1.00 79.75 224 PHE A O 1
ATOM 1708 N N . GLU A 1 225 ? -10.045 9.965 31.089 1.00 81.69 225 GLU A N 1
ATOM 1709 C CA . GLU A 1 225 ? -11.473 10.274 31.081 1.00 81.69 225 GLU A CA 1
ATOM 1710 C C . GLU A 1 225 ? -12.246 9.437 30.052 1.00 81.69 225 GLU A C 1
ATOM 1712 O O . GLU A 1 225 ? -11.789 9.215 28.925 1.00 81.69 225 GLU A O 1
ATOM 1717 N N . LYS A 1 226 ? -13.493 9.068 30.389 1.00 81.75 226 LYS A N 1
ATOM 1718 C CA . LYS A 1 226 ? -14.428 8.384 29.471 1.00 81.75 226 LYS A CA 1
ATOM 1719 C C . LYS A 1 226 ? -14.552 9.104 28.122 1.00 81.75 226 LYS A C 1
ATOM 1721 O O . LYS A 1 226 ? -14.599 8.469 27.070 1.00 81.75 226 LYS A O 1
ATOM 1726 N N . ASN A 1 227 ? -14.573 10.436 28.140 1.00 87.62 227 ASN A N 1
ATOM 1727 C CA . ASN A 1 227 ? -14.678 11.243 26.926 1.00 87.62 227 ASN A CA 1
ATOM 1728 C C . ASN A 1 227 ? -13.481 11.052 25.987 1.00 87.62 227 ASN A C 1
ATOM 1730 O O . ASN A 1 227 ? -13.663 11.059 24.770 1.00 87.62 227 ASN A O 1
ATOM 1734 N N . ASP A 1 228 ? -12.277 10.854 26.521 1.00 88.56 228 ASP A N 1
ATOM 1735 C CA . ASP A 1 228 ? -11.076 10.661 25.709 1.00 88.56 228 ASP A CA 1
ATOM 1736 C C . ASP A 1 228 ? -11.004 9.240 25.136 1.00 88.56 228 ASP A C 1
ATOM 1738 O O . ASP A 1 228 ? -10.610 9.067 23.982 1.00 88.56 228 ASP A O 1
ATOM 1742 N N . ALA A 1 229 ? -11.514 8.239 25.862 1.00 86.75 229 ALA A N 1
ATOM 1743 C CA . ALA A 1 229 ? -11.720 6.891 25.327 1.00 86.75 229 ALA A CA 1
ATOM 1744 C C . ALA A 1 229 ? -12.699 6.905 24.137 1.00 86.75 229 ALA A C 1
ATOM 1746 O O . ALA A 1 229 ? -12.402 6.362 23.072 1.00 86.75 229 ALA A O 1
ATOM 1747 N N . ILE A 1 230 ? -13.831 7.608 24.267 1.00 88.62 230 ILE A N 1
ATOM 1748 C CA . ILE A 1 230 ? -14.815 7.761 23.182 1.00 88.62 230 ILE A CA 1
ATOM 1749 C C . ILE A 1 230 ? -14.217 8.517 21.987 1.00 88.62 230 ILE A C 1
ATOM 1751 O O . ILE A 1 230 ? -14.456 8.136 20.839 1.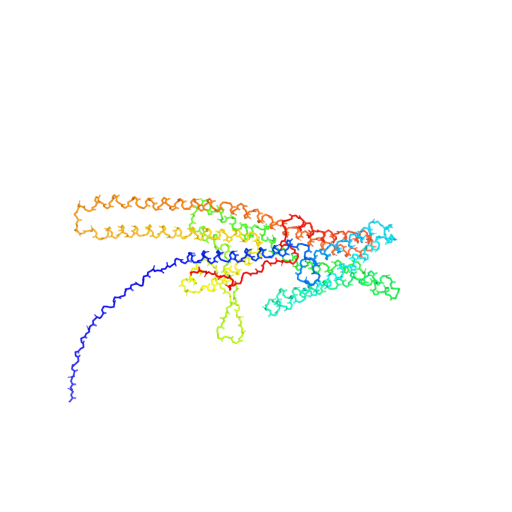00 88.62 230 ILE A O 1
ATOM 1755 N N . LYS A 1 231 ? -13.425 9.574 22.216 1.00 92.12 231 LYS A N 1
ATOM 1756 C CA . LYS A 1 231 ? -12.725 10.288 21.131 1.00 92.12 231 LYS A CA 1
ATOM 1757 C C . LYS A 1 231 ? -11.736 9.384 20.403 1.00 92.12 231 LYS A C 1
ATOM 1759 O O . LYS A 1 231 ? -11.685 9.433 19.175 1.00 92.12 231 LYS A O 1
ATOM 1764 N N . LEU A 1 232 ? -10.980 8.557 21.127 1.00 91.00 232 LEU A N 1
ATOM 1765 C CA . LEU A 1 232 ? -10.059 7.587 20.536 1.00 91.00 232 LEU A CA 1
ATOM 1766 C C . LEU A 1 232 ? -10.813 6.562 19.674 1.00 91.00 232 LEU A C 1
ATOM 1768 O O . LEU A 1 232 ? -10.457 6.377 18.509 1.00 91.00 232 LEU A O 1
ATOM 1772 N N . LEU A 1 233 ? -11.902 5.979 20.187 1.00 90.81 233 LEU A N 1
ATOM 1773 C CA . LEU A 1 233 ? -12.759 5.063 19.423 1.00 90.81 233 LEU A CA 1
ATOM 1774 C C . LEU A 1 233 ? -13.293 5.728 18.150 1.00 90.81 233 LEU A C 1
ATOM 1776 O O . LEU A 1 233 ? -13.133 5.191 17.059 1.00 90.81 233 LEU A O 1
ATOM 1780 N N . ASN A 1 234 ? -13.838 6.940 18.263 1.00 92.31 234 ASN A N 1
ATOM 1781 C CA . ASN A 1 234 ? -14.356 7.706 17.126 1.00 92.31 234 ASN A CA 1
ATOM 1782 C C . ASN A 1 234 ? -13.268 8.241 16.178 1.00 92.31 234 ASN A C 1
ATOM 1784 O O . ASN A 1 234 ? -13.589 8.744 15.105 1.00 92.31 234 ASN A O 1
ATOM 1788 N N . THR A 1 235 ? -11.993 8.173 16.562 1.00 93.00 235 THR A N 1
ATOM 1789 C CA . THR A 1 235 ? -10.874 8.478 15.660 1.00 93.00 235 THR A CA 1
ATOM 1790 C C . THR A 1 235 ? -10.571 7.274 14.774 1.00 93.00 235 THR A C 1
ATOM 1792 O O . THR A 1 235 ? -10.348 7.440 13.579 1.00 93.00 235 THR A O 1
ATOM 1795 N N . ILE A 1 236 ? -10.602 6.063 15.342 1.00 91.50 236 ILE A N 1
ATOM 1796 C CA . ILE A 1 236 ? -10.410 4.805 14.604 1.00 91.50 236 ILE A CA 1
ATOM 1797 C C . ILE A 1 236 ? -11.633 4.507 13.725 1.00 91.50 236 ILE A C 1
ATOM 1799 O O . ILE A 1 236 ? -11.495 4.068 12.584 1.00 91.50 236 ILE A O 1
ATOM 1803 N N . LEU A 1 237 ? -12.831 4.779 14.244 1.00 91.12 237 LEU A N 1
ATOM 1804 C CA . LEU A 1 237 ? -14.095 4.609 13.544 1.00 91.12 237 LEU A CA 1
ATOM 1805 C C . LEU A 1 237 ? -14.371 5.828 12.639 1.00 91.12 237 LEU A C 1
ATOM 1807 O O . LEU A 1 237 ? -14.690 6.903 13.147 1.00 91.12 237 LEU A O 1
ATOM 1811 N N . PRO A 1 238 ? -14.303 5.718 11.299 1.00 86.25 238 PRO A N 1
ATOM 1812 C CA . PRO A 1 238 ? -14.735 6.802 10.424 1.00 86.25 238 PRO A CA 1
ATOM 1813 C C . PRO A 1 238 ? -16.192 7.175 10.724 1.00 86.25 238 PRO A C 1
ATOM 1815 O O . PRO A 1 238 ? -16.996 6.324 11.090 1.00 86.25 238 PRO A O 1
ATOM 1818 N N . LYS A 1 239 ? -16.571 8.440 10.507 1.00 87.38 239 LYS A N 1
ATOM 1819 C CA . LYS A 1 239 ? -17.955 8.894 10.758 1.00 87.38 239 LYS A CA 1
ATOM 1820 C C . LYS A 1 239 ? -18.995 8.131 9.932 1.00 87.38 239 LYS A C 1
ATOM 1822 O O . LYS A 1 239 ? -20.095 7.880 10.409 1.00 87.38 239 LYS A O 1
ATOM 1827 N N . HIS A 1 240 ? -18.644 7.795 8.691 1.00 88.94 240 HIS A N 1
ATOM 1828 C CA . HIS A 1 240 ? -19.522 7.084 7.770 1.00 88.94 240 HIS A CA 1
ATOM 1829 C C . HIS A 1 240 ? -18.747 6.002 7.024 1.00 88.94 240 HIS A C 1
ATOM 1831 O O . HIS A 1 240 ? -17.671 6.264 6.470 1.00 88.94 240 HIS A O 1
ATOM 1837 N N . VAL A 1 241 ? -19.346 4.821 6.927 1.00 86.81 241 VAL A N 1
ATOM 1838 C CA . VAL A 1 241 ? -18.906 3.737 6.047 1.00 86.81 241 VAL A CA 1
ATOM 1839 C C . VAL A 1 241 ? -19.970 3.449 5.004 1.00 86.81 241 VAL A C 1
ATOM 1841 O O . VAL A 1 241 ? -21.162 3.629 5.239 1.00 86.81 241 VAL A O 1
ATOM 1844 N N . THR A 1 242 ? -19.534 3.018 3.829 1.00 84.69 242 THR A N 1
ATOM 1845 C CA . THR A 1 242 ? -20.441 2.560 2.782 1.00 84.69 242 THR A CA 1
ATOM 1846 C C . THR A 1 242 ? -20.490 1.050 2.868 1.00 84.69 242 THR A C 1
ATOM 1848 O O . THR A 1 242 ? -19.466 0.410 2.657 1.00 84.69 242 THR A O 1
ATOM 1851 N N . ILE A 1 243 ? -21.655 0.494 3.183 1.00 85.19 243 ILE A N 1
ATOM 1852 C CA . ILE A 1 243 ? -21.856 -0.956 3.223 1.00 85.19 243 ILE A CA 1
ATOM 1853 C C . ILE A 1 243 ? -22.888 -1.364 2.176 1.00 85.19 243 ILE A C 1
ATOM 1855 O O . ILE A 1 243 ? -23.795 -0.594 1.843 1.00 85.19 243 ILE A O 1
ATOM 1859 N N . GLU A 1 244 ? -22.736 -2.576 1.654 1.00 82.44 244 GLU A N 1
ATOM 1860 C CA . GLU A 1 244 ? -23.743 -3.208 0.807 1.00 82.44 244 GLU A CA 1
ATOM 1861 C C . GLU A 1 244 ? -24.846 -3.778 1.702 1.00 82.44 244 GLU A C 1
ATOM 1863 O O . GLU A 1 244 ? -24.618 -4.652 2.554 1.00 82.44 244 GLU A O 1
ATOM 1868 N N . VAL A 1 245 ? -26.041 -3.213 1.548 1.00 79.06 245 VAL A N 1
ATOM 1869 C CA . VAL A 1 245 ? -27.250 -3.669 2.225 1.00 79.06 245 VAL A CA 1
ATOM 1870 C C . VAL A 1 245 ? -28.025 -4.497 1.215 1.00 79.06 245 VAL A C 1
ATOM 1872 O O . VAL A 1 245 ? -28.363 -4.012 0.136 1.00 79.06 245 VAL A O 1
ATOM 1875 N N . GLU A 1 246 ? -28.265 -5.756 1.562 1.00 74.12 246 GLU A N 1
ATOM 1876 C CA . GLU A 1 246 ? -29.195 -6.597 0.822 1.00 74.12 246 GLU A CA 1
ATOM 1877 C C . GLU A 1 246 ? -30.591 -6.058 1.119 1.00 74.12 246 GLU A C 1
ATOM 1879 O O . GLU A 1 246 ? -31.069 -6.131 2.251 1.00 74.12 246 GLU A O 1
ATOM 1884 N N . SER A 1 247 ? -31.207 -5.415 0.135 1.00 72.44 247 SER A N 1
ATOM 1885 C CA . SER A 1 247 ? -32.633 -5.130 0.178 1.00 72.44 247 SER A CA 1
ATOM 1886 C C . SER A 1 247 ? -33.355 -6.404 -0.224 1.00 72.44 247 SER A C 1
ATOM 1888 O O . SER A 1 247 ? -33.278 -6.810 -1.382 1.00 72.44 247 SER A O 1
ATOM 1890 N N . GLU A 1 248 ? -34.057 -7.014 0.732 1.00 64.50 248 GLU A N 1
ATOM 1891 C CA . GLU A 1 248 ? -34.876 -8.213 0.500 1.00 64.50 248 GLU A CA 1
ATOM 1892 C C . GLU A 1 248 ? -35.919 -8.001 -0.621 1.00 64.50 248 GLU A C 1
ATOM 1894 O O . GLU A 1 248 ? -36.322 -8.963 -1.265 1.00 64.50 248 GLU A O 1
ATOM 1899 N N . ASP A 1 249 ? -36.265 -6.743 -0.934 1.00 71.62 249 ASP A N 1
ATOM 1900 C CA . ASP A 1 249 ? -37.344 -6.382 -1.864 1.00 71.62 249 ASP A CA 1
ATOM 1901 C C . ASP A 1 249 ? -36.907 -5.755 -3.208 1.00 71.62 249 ASP A C 1
ATOM 1903 O O . ASP A 1 249 ? -37.764 -5.309 -3.971 1.00 71.62 249 ASP A O 1
ATOM 1907 N N . SER A 1 250 ? -35.610 -5.660 -3.536 1.00 59.59 250 SER A N 1
ATOM 1908 C CA . SER A 1 250 ? -35.180 -4.984 -4.778 1.00 59.59 250 SER A CA 1
ATOM 1909 C C . SER A 1 250 ? -34.620 -5.945 -5.831 1.00 59.59 250 SER A C 1
ATOM 1911 O O . SER A 1 250 ? -33.534 -6.499 -5.651 1.00 59.59 250 SER A O 1
ATOM 1913 N N . GLU A 1 251 ? -35.282 -6.037 -6.987 1.00 76.25 251 GLU A N 1
ATOM 1914 C CA . GLU A 1 251 ? -34.731 -6.665 -8.205 1.00 76.25 251 GLU A CA 1
ATOM 1915 C C . GLU A 1 251 ? -33.439 -5.980 -8.709 1.00 76.25 251 GLU A C 1
ATOM 1917 O O . GLU A 1 251 ? -32.674 -6.573 -9.466 1.00 76.25 251 GLU A O 1
ATOM 1922 N N . ASP A 1 252 ? -33.149 -4.762 -8.239 1.00 69.56 252 ASP A N 1
ATOM 1923 C CA . ASP A 1 252 ? -32.016 -3.928 -8.671 1.00 69.56 252 ASP A CA 1
ATOM 1924 C C . ASP A 1 252 ? -30.642 -4.324 -8.080 1.00 69.56 252 ASP A C 1
ATOM 1926 O O . ASP A 1 252 ? -29.642 -3.633 -8.297 1.00 69.56 252 ASP A O 1
ATOM 1930 N N . GLY A 1 253 ? -30.557 -5.446 -7.359 1.00 73.06 253 GLY A N 1
ATOM 1931 C CA . GLY A 1 253 ? -29.316 -5.925 -6.742 1.00 73.06 253 GLY A CA 1
ATOM 1932 C C . GLY A 1 253 ? -28.891 -5.138 -5.487 1.00 73.06 253 GLY A C 1
ATOM 1933 O O . GLY A 1 253 ? -29.615 -4.263 -5.011 1.00 73.06 253 GLY A O 1
ATOM 1934 N N . PRO A 1 254 ? -27.723 -5.462 -4.898 1.00 74.25 254 PRO A N 1
ATOM 1935 C CA . PRO A 1 254 ? -27.285 -4.883 -3.628 1.00 74.25 254 PRO A CA 1
ATOM 1936 C C . PRO A 1 254 ? -27.054 -3.370 -3.738 1.00 74.25 254 PRO A C 1
ATOM 1938 O O . PRO A 1 254 ? -26.270 -2.895 -4.566 1.00 74.25 254 PRO A O 1
ATOM 1941 N N . GLN A 1 255 ? -27.699 -2.597 -2.858 1.00 77.56 255 GLN A N 1
ATOM 1942 C CA . GLN A 1 255 ? -27.529 -1.146 -2.804 1.00 77.56 255 GLN A CA 1
ATOM 1943 C C . GLN A 1 255 ? -26.436 -0.748 -1.804 1.00 77.56 255 GLN A C 1
ATOM 1945 O O . GLN A 1 255 ? -26.396 -1.195 -0.654 1.00 77.56 255 GLN A O 1
ATOM 1950 N N . LYS A 1 256 ? -25.547 0.158 -2.229 1.00 82.88 256 LYS A N 1
ATOM 1951 C CA . LYS A 1 256 ? -24.522 0.764 -1.368 1.00 82.88 256 LYS A CA 1
ATOM 1952 C C . LYS A 1 256 ? -25.122 1.923 -0.584 1.00 82.88 256 LYS A C 1
ATOM 1954 O O . LYS A 1 256 ? -25.425 2.967 -1.161 1.00 82.88 256 LYS A O 1
ATOM 1959 N N . LYS A 1 257 ? -25.244 1.772 0.736 1.00 86.69 257 LYS A N 1
ATOM 1960 C CA . LYS A 1 257 ? -25.758 2.821 1.626 1.00 86.69 257 LYS A CA 1
ATOM 1961 C C . LYS A 1 257 ? -24.652 3.337 2.538 1.00 86.69 257 LYS A C 1
ATOM 1963 O O . LYS A 1 257 ? -23.891 2.563 3.115 1.00 86.69 257 LYS A O 1
ATOM 1968 N N . ALA A 1 258 ? -24.565 4.659 2.670 1.00 89.62 258 ALA A N 1
ATOM 1969 C CA . ALA A 1 258 ? -23.744 5.280 3.700 1.00 89.62 258 ALA A CA 1
ATOM 1970 C C . ALA A 1 258 ? -24.429 5.100 5.063 1.00 89.62 258 ALA A C 1
ATOM 1972 O O . ALA A 1 258 ? -25.592 5.469 5.232 1.00 89.62 258 ALA A O 1
ATOM 1973 N N . VAL A 1 259 ? -23.711 4.523 6.019 1.00 90.69 259 VAL A N 1
ATOM 1974 C CA . VAL A 1 259 ? -24.189 4.220 7.369 1.00 90.69 259 VAL A CA 1
ATOM 1975 C C . VAL A 1 259 ? -23.262 4.893 8.373 1.00 90.69 259 VAL A C 1
ATOM 1977 O O . VAL A 1 259 ? -22.045 4.917 8.180 1.00 90.69 259 VAL A O 1
ATOM 1980 N N . GLN A 1 260 ? -23.841 5.471 9.427 1.00 91.31 260 GLN A N 1
ATOM 1981 C CA . GLN A 1 260 ? -23.070 6.020 10.542 1.00 91.31 260 GLN A CA 1
ATOM 1982 C C . GLN A 1 260 ? -22.345 4.896 11.278 1.00 91.31 260 GLN A C 1
ATOM 1984 O O . GLN A 1 260 ? -22.935 3.852 11.558 1.00 91.31 260 GLN A O 1
ATOM 1989 N N . SER A 1 261 ? -21.067 5.113 11.567 1.00 90.06 261 SER A N 1
ATOM 1990 C CA . SER A 1 261 ? -20.175 4.113 12.165 1.00 90.06 261 SER A CA 1
ATOM 1991 C C . SER A 1 261 ? -19.473 4.605 13.424 1.00 90.06 261 SER A C 1
ATOM 1993 O O . SER A 1 261 ? -18.528 3.967 13.874 1.00 90.06 261 SER A O 1
ATOM 1995 N N . ASP A 1 262 ? -19.927 5.717 14.004 1.00 92.06 262 ASP A N 1
ATOM 1996 C CA . ASP A 1 262 ? -19.457 6.160 15.314 1.00 92.06 262 ASP A CA 1
ATOM 1997 C C . ASP A 1 262 ? -19.869 5.180 16.426 1.00 92.06 262 ASP A C 1
ATOM 1999 O O . ASP A 1 262 ? -20.767 4.345 16.273 1.00 92.06 262 ASP A O 1
ATOM 2003 N N . PHE A 1 263 ? -19.204 5.297 17.572 1.00 89.94 263 PHE A N 1
ATOM 2004 C CA . PHE A 1 263 ? -19.385 4.385 18.695 1.00 89.94 263 PHE A CA 1
ATOM 2005 C C . PHE A 1 263 ? -20.833 4.316 19.210 1.00 89.94 263 PHE A C 1
ATOM 2007 O O . PHE A 1 263 ? -21.315 3.229 19.534 1.00 89.94 263 PHE A O 1
ATOM 2014 N N . ALA A 1 264 ? -21.551 5.444 19.251 1.00 89.88 264 ALA A N 1
ATOM 2015 C CA . ALA A 1 264 ? -22.931 5.477 19.735 1.00 89.88 264 ALA A CA 1
ATOM 2016 C C . ALA A 1 264 ? -23.872 4.748 18.766 1.00 89.88 264 ALA A C 1
ATOM 2018 O O . ALA A 1 264 ? -24.685 3.927 19.197 1.00 89.88 264 ALA A O 1
ATOM 2019 N N . SER A 1 265 ? -23.692 4.970 17.462 1.00 92.44 265 SER A N 1
ATOM 2020 C CA . SER A 1 265 ? -24.415 4.252 16.408 1.00 92.44 265 SER A CA 1
ATOM 2021 C C . SER A 1 265 ? -24.188 2.739 16.486 1.00 92.44 265 SER A C 1
ATOM 2023 O O . SER A 1 265 ? -25.140 1.962 16.412 1.00 92.44 265 SER A O 1
ATOM 2025 N N . LEU A 1 266 ? -22.943 2.296 16.703 1.00 91.75 266 LEU A N 1
ATOM 2026 C CA . LEU A 1 266 ? -22.633 0.870 16.861 1.00 91.75 266 LEU A CA 1
ATOM 2027 C C . LEU A 1 266 ? -23.323 0.256 18.087 1.00 91.75 266 LEU A C 1
ATOM 2029 O O . LEU A 1 266 ? -23.909 -0.822 17.965 1.00 91.75 266 LEU A O 1
ATOM 2033 N N . LYS A 1 267 ? -23.320 0.942 19.242 1.00 91.31 267 LYS A N 1
ATOM 2034 C CA . LYS A 1 267 ? -24.075 0.492 20.427 1.00 91.31 267 LYS A CA 1
ATOM 2035 C C . LYS A 1 267 ? -25.568 0.361 20.110 1.00 91.31 267 LYS A C 1
ATOM 2037 O O . LYS A 1 267 ? -26.175 -0.652 20.460 1.00 91.31 267 LYS A O 1
ATOM 2042 N N . GLN A 1 268 ? -26.146 1.344 19.419 1.00 92.56 268 GLN A N 1
ATOM 2043 C CA . GLN A 1 268 ? -27.560 1.341 19.045 1.00 92.56 268 GLN A CA 1
ATOM 2044 C C . GLN A 1 268 ? -27.914 0.155 18.135 1.00 92.56 268 GLN A C 1
ATOM 2046 O O . GLN A 1 268 ? -28.893 -0.541 18.402 1.00 92.56 268 GLN A O 1
ATOM 2051 N N . TYR A 1 269 ? -27.107 -0.134 17.112 1.00 92.44 269 TYR A N 1
ATOM 2052 C CA . TYR A 1 269 ? -27.345 -1.279 16.225 1.00 92.44 269 TYR A CA 1
ATOM 2053 C C . TYR A 1 269 ? -27.280 -2.617 16.970 1.00 92.44 269 TYR A C 1
ATOM 2055 O O . TYR A 1 269 ? -28.101 -3.499 16.723 1.00 92.44 269 TYR A O 1
ATOM 2063 N N . ILE A 1 270 ? -26.363 -2.767 17.934 1.00 91.00 270 ILE A N 1
ATOM 2064 C CA . ILE A 1 270 ? -26.303 -3.967 18.785 1.00 91.00 270 ILE A CA 1
ATOM 2065 C C . ILE A 1 270 ? -27.575 -4.102 19.629 1.00 91.00 270 ILE A C 1
ATOM 2067 O O . ILE A 1 270 ? -28.123 -5.200 19.735 1.00 91.00 270 ILE A O 1
ATOM 2071 N N . GLN A 1 271 ? -28.063 -3.001 20.205 1.00 90.12 271 GLN A N 1
ATOM 2072 C CA . GLN A 1 271 ? -29.300 -2.989 20.994 1.00 90.12 271 GLN A CA 1
ATOM 2073 C C . GLN A 1 271 ? -30.541 -3.311 20.147 1.00 90.12 271 GLN A C 1
ATOM 2075 O O . GLN A 1 271 ? -31.484 -3.909 20.655 1.00 90.12 271 GLN A O 1
ATOM 2080 N N . GLN A 1 272 ? -30.519 -2.968 18.858 1.00 92.25 272 GLN A N 1
ATOM 2081 C CA . GLN A 1 272 ? -31.563 -3.299 17.882 1.00 92.25 272 GLN A CA 1
ATOM 2082 C C . GLN A 1 272 ? -31.450 -4.729 17.321 1.00 92.25 272 GLN A C 1
ATOM 2084 O O . GLN A 1 272 ? -32.302 -5.145 16.543 1.00 92.25 272 GLN A O 1
ATOM 2089 N N . GLY A 1 273 ? -30.415 -5.492 17.693 1.00 89.94 273 GLY A N 1
ATOM 2090 C CA . GLY A 1 273 ? -30.177 -6.840 17.169 1.00 89.94 273 GLY A CA 1
ATOM 2091 C C . GLY A 1 273 ? -29.552 -6.882 15.768 1.00 89.94 273 GLY A C 1
ATOM 2092 O O . GLY A 1 273 ? -29.416 -7.960 15.193 1.00 89.94 273 GLY A O 1
ATOM 2093 N N . GLU A 1 274 ? -29.103 -5.748 15.220 1.00 91.62 274 GLU A N 1
ATOM 2094 C CA . GLU A 1 274 ? -28.523 -5.629 13.873 1.00 91.62 274 GLU A CA 1
ATOM 2095 C C . GLU A 1 274 ? -27.039 -6.074 13.819 1.00 91.62 274 GLU A C 1
ATOM 2097 O O . GLU A 1 274 ? -26.167 -5.375 13.295 1.00 91.62 274 GLU A O 1
ATOM 2102 N N . LEU A 1 275 ? -26.708 -7.255 14.355 1.00 90.12 275 LEU A N 1
ATOM 2103 C CA . LEU A 1 275 ? -25.315 -7.719 14.491 1.00 90.12 275 LEU A CA 1
ATOM 2104 C C . LEU A 1 275 ? -24.577 -7.844 13.148 1.00 90.12 275 LEU A C 1
ATOM 2106 O O . LEU A 1 275 ? -23.399 -7.498 13.054 1.00 90.12 275 LEU A O 1
ATOM 2110 N N . ASN A 1 276 ? -25.261 -8.285 12.089 1.00 88.12 276 ASN A N 1
ATOM 2111 C CA . ASN A 1 276 ? -24.668 -8.407 10.751 1.00 88.12 276 ASN A CA 1
ATOM 2112 C C . ASN A 1 276 ? -24.230 -7.050 10.186 1.00 88.12 276 ASN A C 1
ATOM 2114 O O . ASN A 1 276 ? -23.202 -6.950 9.516 1.00 88.12 276 ASN A O 1
ATOM 2118 N N . LYS A 1 277 ? -24.974 -5.987 10.498 1.00 91.00 277 LYS A N 1
ATOM 2119 C CA . LYS A 1 277 ? -24.629 -4.623 10.096 1.00 91.00 277 LYS A CA 1
ATOM 2120 C C . LYS A 1 277 ? -23.377 -4.139 10.820 1.00 91.00 277 LYS A C 1
ATOM 2122 O O . LYS A 1 277 ? -22.492 -3.579 10.184 1.00 91.00 277 LYS A O 1
ATOM 2127 N N . VAL A 1 278 ? -23.262 -4.417 12.119 1.00 91.31 278 VAL A N 1
ATOM 2128 C CA . VAL A 1 278 ? -22.069 -4.085 12.919 1.00 91.31 278 VAL A CA 1
ATOM 2129 C C . VAL A 1 278 ? -20.836 -4.822 12.396 1.00 91.31 278 VAL A C 1
ATOM 2131 O O . VAL A 1 278 ? -19.797 -4.193 12.217 1.00 91.31 278 VAL A O 1
ATOM 2134 N N . LYS A 1 279 ? -20.959 -6.117 12.065 1.00 91.25 279 LYS A N 1
ATOM 2135 C CA . LYS A 1 279 ? -19.889 -6.896 11.413 1.00 91.25 279 LYS A CA 1
ATOM 2136 C C . LYS A 1 279 ? -19.420 -6.234 10.117 1.00 91.25 279 LYS A C 1
ATOM 2138 O O . LYS A 1 279 ? -18.237 -5.939 9.981 1.00 91.25 279 LYS A O 1
ATOM 2143 N N . LYS A 1 280 ? -20.356 -5.923 9.208 1.00 89.25 280 LYS A N 1
ATOM 2144 C CA . LYS A 1 280 ? -20.072 -5.219 7.944 1.00 89.25 280 LYS A CA 1
ATOM 2145 C C . LYS A 1 280 ? -19.349 -3.890 8.178 1.00 89.25 280 LYS A C 1
ATOM 2147 O O . LYS A 1 280 ? -18.378 -3.596 7.486 1.00 89.25 280 LYS A O 1
ATOM 2152 N N . ILE A 1 281 ? -19.788 -3.110 9.170 1.00 91.44 281 ILE A N 1
ATOM 2153 C CA . ILE A 1 281 ? -19.138 -1.847 9.532 1.00 91.44 281 ILE A CA 1
ATOM 2154 C C . ILE A 1 281 ? -17.702 -2.096 10.010 1.00 91.44 281 ILE A C 1
ATOM 2156 O O . ILE A 1 281 ? -16.791 -1.480 9.470 1.00 91.44 281 ILE A O 1
ATOM 2160 N N . LEU A 1 282 ? -17.474 -2.996 10.971 1.00 91.62 282 LEU A N 1
ATOM 2161 C CA . LEU A 1 282 ? -16.136 -3.257 11.523 1.00 91.62 282 LEU A CA 1
ATOM 2162 C C . LEU A 1 282 ? -15.147 -3.764 10.465 1.00 91.62 282 LEU A C 1
ATOM 2164 O O . LEU A 1 282 ? -14.006 -3.298 10.434 1.00 91.62 282 LEU A O 1
ATOM 2168 N N . CYS A 1 283 ? -15.588 -4.649 9.567 1.00 88.81 283 CYS A N 1
ATOM 2169 C CA . CYS A 1 283 ? -14.797 -5.094 8.419 1.00 88.81 283 CYS A CA 1
ATOM 2170 C C . CYS A 1 283 ? -14.353 -3.918 7.541 1.00 88.81 283 CYS A C 1
ATOM 2172 O O . CYS A 1 283 ? -13.167 -3.769 7.235 1.00 88.81 283 CYS A O 1
ATOM 2174 N N . GLU A 1 284 ? -15.300 -3.056 7.166 1.00 87.31 284 GLU A N 1
ATOM 2175 C CA . GLU A 1 284 ? -15.043 -1.894 6.316 1.00 87.31 284 GLU A CA 1
ATOM 2176 C C . GLU A 1 284 ? -14.156 -0.855 7.017 1.00 87.31 284 GLU A C 1
ATOM 2178 O O . GLU A 1 284 ? -13.252 -0.292 6.396 1.00 87.31 284 GLU A O 1
ATOM 2183 N N . VAL A 1 285 ? -14.346 -0.634 8.324 1.00 90.75 285 VAL A N 1
ATOM 2184 C CA . VAL A 1 285 ? -13.445 0.209 9.120 1.00 90.75 285 VAL A CA 1
ATOM 2185 C C . VAL A 1 285 ? -12.029 -0.344 9.064 1.00 90.75 285 VAL A C 1
ATOM 2187 O O . VAL A 1 285 ? -11.112 0.400 8.731 1.00 90.75 285 VAL A O 1
ATOM 2190 N N . MET A 1 286 ? -11.833 -1.635 9.331 1.00 90.94 286 MET A N 1
ATOM 2191 C CA . MET A 1 286 ? -10.496 -2.224 9.336 1.00 90.94 286 MET A CA 1
ATOM 2192 C C . MET A 1 286 ? -9.802 -2.086 7.979 1.00 90.94 286 MET A C 1
ATOM 2194 O O . MET A 1 286 ? -8.638 -1.698 7.923 1.00 90.94 286 MET A O 1
ATOM 2198 N N . ASN A 1 287 ? -10.525 -2.325 6.883 1.00 85.81 287 ASN A N 1
ATOM 2199 C CA . ASN A 1 287 ? -9.987 -2.167 5.532 1.00 85.81 287 ASN A CA 1
ATOM 2200 C C . ASN A 1 287 ? -9.572 -0.712 5.245 1.00 85.81 287 ASN A C 1
ATOM 2202 O O . ASN A 1 287 ? -8.516 -0.465 4.659 1.00 85.81 287 ASN A O 1
ATOM 2206 N N . ARG A 1 288 ? -10.359 0.269 5.704 1.00 86.62 288 ARG A N 1
ATOM 2207 C CA . ARG A 1 288 ? -10.023 1.697 5.569 1.00 86.62 288 ARG A CA 1
ATOM 2208 C C . ARG A 1 288 ? -8.825 2.101 6.417 1.00 86.62 288 ARG A C 1
ATOM 2210 O O . ARG A 1 288 ? -7.979 2.863 5.949 1.00 86.62 288 ARG A O 1
ATOM 2217 N N . VAL A 1 289 ? -8.746 1.607 7.651 1.00 89.38 289 VAL A N 1
ATOM 2218 C CA . VAL A 1 289 ? -7.595 1.848 8.531 1.00 89.38 289 VAL A CA 1
ATOM 2219 C C . VAL A 1 289 ? -6.334 1.250 7.898 1.00 89.38 289 VAL A C 1
ATOM 2221 O O . VAL A 1 289 ? -5.314 1.935 7.838 1.00 89.38 289 VAL A O 1
ATOM 2224 N N . GLU A 1 290 ? -6.420 0.059 7.296 1.00 87.50 290 GLU A N 1
ATOM 2225 C CA . GLU A 1 290 ? -5.313 -0.558 6.550 1.00 87.50 290 GLU A CA 1
ATOM 2226 C C . GLU A 1 290 ? -4.868 0.290 5.359 1.00 87.50 290 GLU A C 1
ATOM 2228 O O . GLU A 1 290 ? -3.665 0.493 5.171 1.00 87.50 290 GLU A O 1
ATOM 2233 N N . GLU A 1 291 ? -5.800 0.850 4.585 1.00 83.31 291 GLU A N 1
ATOM 2234 C CA . GLU A 1 291 ? -5.458 1.735 3.466 1.00 83.31 291 GLU A CA 1
ATOM 2235 C C . GLU A 1 291 ? -4.636 2.953 3.932 1.00 83.31 291 GLU A C 1
ATOM 2237 O O . GLU A 1 291 ? -3.704 3.378 3.229 1.00 83.31 291 GLU A O 1
ATOM 2242 N N . GLN A 1 292 ? -4.974 3.504 5.104 1.00 85.88 292 GLN A N 1
ATOM 2243 C CA . GLN A 1 292 ? -4.428 4.757 5.631 1.00 85.88 292 GLN A CA 1
ATOM 2244 C C . GLN A 1 292 ? -3.155 4.579 6.466 1.00 85.88 292 GLN A C 1
ATOM 2246 O O . GLN A 1 292 ? -2.218 5.372 6.335 1.00 85.88 292 GLN A O 1
ATOM 2251 N N . ALA A 1 293 ? -3.110 3.560 7.320 1.00 85.38 293 ALA A N 1
ATOM 2252 C CA . ALA A 1 293 ? -2.057 3.339 8.310 1.00 85.38 293 ALA A CA 1
ATOM 2253 C C . ALA A 1 293 ? -1.179 2.113 8.002 1.00 85.38 293 ALA A C 1
ATOM 2255 O O . ALA A 1 293 ? -0.109 1.965 8.594 1.00 85.38 293 ALA A O 1
ATOM 2256 N N . GLY A 1 294 ? -1.594 1.264 7.060 1.00 84.69 294 GLY A N 1
ATOM 2257 C CA . GLY A 1 294 ? -0.942 -0.003 6.763 1.00 84.69 294 GLY A CA 1
ATOM 2258 C C . GLY A 1 294 ? -1.408 -1.138 7.679 1.00 84.69 294 GLY A C 1
ATOM 2259 O O . GLY A 1 294 ? -1.935 -0.911 8.768 1.00 84.69 294 GLY A O 1
ATOM 2260 N N . LEU A 1 295 ? -1.196 -2.380 7.238 1.00 85.31 295 LEU A N 1
ATOM 2261 C CA . LEU A 1 295 ? -1.699 -3.593 7.890 1.00 85.31 295 LEU A CA 1
ATOM 2262 C C . LEU A 1 295 ? -1.257 -3.710 9.352 1.00 85.31 295 LEU A C 1
ATOM 2264 O O . LEU A 1 295 ? -2.094 -3.856 10.230 1.00 85.31 295 LEU A O 1
ATOM 2268 N N . GLU A 1 296 ? 0.046 -3.625 9.621 1.00 86.00 296 GLU A N 1
ATOM 2269 C CA . GLU A 1 296 ? 0.574 -3.834 10.978 1.00 86.00 296 GLU A CA 1
ATOM 2270 C C . GLU A 1 296 ? 0.047 -2.788 11.961 1.00 86.00 296 GLU A C 1
ATOM 2272 O O . GLU A 1 296 ? -0.421 -3.130 13.039 1.00 86.00 296 GLU A O 1
ATOM 2277 N N . ALA A 1 297 ? 0.036 -1.513 11.560 1.00 87.62 297 ALA A N 1
ATOM 2278 C CA . ALA A 1 297 ? -0.530 -0.452 12.386 1.00 87.62 297 ALA A CA 1
ATOM 2279 C C . ALA A 1 297 ? -2.040 -0.642 12.601 1.00 87.62 297 ALA A C 1
ATOM 2281 O O . ALA A 1 297 ? -2.549 -0.309 13.662 1.00 87.62 297 ALA A O 1
ATOM 2282 N N . THR A 1 298 ? -2.751 -1.196 11.618 1.00 89.31 298 THR A N 1
ATOM 2283 C CA . THR A 1 298 ? -4.186 -1.496 11.733 1.00 89.31 298 THR A CA 1
ATOM 2284 C C . THR A 1 298 ? -4.457 -2.578 12.761 1.00 89.31 298 THR A C 1
ATOM 2286 O O . THR A 1 298 ? -5.367 -2.418 13.569 1.00 89.31 298 THR A O 1
ATOM 2289 N N . LEU A 1 299 ? -3.665 -3.654 12.754 1.00 90.38 299 LEU A N 1
ATOM 2290 C CA . LEU A 1 299 ? -3.788 -4.723 13.743 1.00 90.38 299 LEU A CA 1
ATOM 2291 C C . LEU A 1 299 ? -3.585 -4.165 15.157 1.00 90.38 299 LEU A C 1
ATOM 2293 O O . LEU A 1 299 ? -4.441 -4.377 16.009 1.00 90.38 299 LEU A O 1
ATOM 2297 N N . GLU A 1 300 ? -2.539 -3.362 15.367 1.00 91.06 300 GLU A N 1
ATOM 2298 C CA . GLU A 1 300 ? -2.289 -2.696 16.655 1.00 91.06 300 GLU A CA 1
ATOM 2299 C C . GLU A 1 300 ? -3.421 -1.727 17.044 1.00 91.06 300 GLU A C 1
ATOM 2301 O O . GLU A 1 300 ? -3.862 -1.702 18.191 1.00 91.06 300 GLU A O 1
ATOM 2306 N N . MET A 1 301 ? -3.952 -0.941 16.097 1.00 92.31 301 MET A N 1
ATOM 2307 C CA . MET A 1 301 ? -5.092 -0.048 16.355 1.00 92.31 301 MET A CA 1
ATOM 2308 C C . MET A 1 301 ? -6.348 -0.815 16.777 1.00 92.31 301 MET A C 1
ATOM 2310 O O . MET A 1 301 ? -7.069 -0.345 17.653 1.00 92.31 301 MET A O 1
ATOM 2314 N N . PHE A 1 302 ? -6.613 -1.981 16.185 1.00 92.06 302 PHE A N 1
ATOM 2315 C CA . PHE A 1 302 ? -7.754 -2.821 16.553 1.00 92.06 302 PHE A CA 1
ATOM 2316 C C . PHE A 1 302 ? -7.550 -3.538 17.894 1.00 92.06 302 PHE A C 1
ATOM 2318 O O . PHE A 1 302 ? -8.508 -3.688 18.649 1.00 92.06 302 PHE A O 1
ATOM 2325 N N . GLU A 1 303 ? -6.316 -3.912 18.236 1.00 91.75 303 GLU A N 1
ATOM 2326 C CA . GLU A 1 303 ? -5.977 -4.399 19.580 1.00 91.75 303 GLU A CA 1
ATOM 2327 C C . GLU A 1 303 ? -6.214 -3.319 20.635 1.00 91.75 303 GLU A C 1
ATOM 2329 O O . GLU A 1 303 ? -6.873 -3.568 21.645 1.00 91.75 303 GLU A O 1
ATOM 2334 N N . MET A 1 304 ? -5.769 -2.088 20.374 1.00 88.75 304 MET A N 1
ATOM 2335 C CA . MET A 1 304 ? -6.058 -0.962 21.262 1.00 88.75 304 MET A CA 1
ATOM 2336 C C . MET A 1 304 ? -7.547 -0.644 21.330 1.00 88.75 304 MET A C 1
ATOM 2338 O O . MET A 1 304 ? -8.045 -0.365 22.416 1.00 88.75 304 MET A O 1
ATOM 2342 N N . LEU A 1 305 ? -8.274 -0.714 20.212 1.00 89.50 305 LEU A N 1
ATOM 2343 C CA . LEU A 1 305 ? -9.726 -0.547 20.201 1.00 89.50 305 LEU A CA 1
ATOM 2344 C C . LEU A 1 305 ? -10.394 -1.557 21.140 1.00 89.50 305 LEU A C 1
ATOM 2346 O O . LEU A 1 305 ? -11.242 -1.159 21.932 1.00 89.50 305 LEU A O 1
ATOM 2350 N N . GLN A 1 306 ? -9.968 -2.822 21.126 1.00 91.12 306 GLN A N 1
ATOM 2351 C CA . GLN A 1 306 ? -10.467 -3.830 22.062 1.00 91.12 306 GLN A CA 1
ATOM 2352 C C . GLN A 1 306 ? -10.175 -3.449 23.525 1.00 91.12 306 GLN A C 1
ATOM 2354 O O . GLN A 1 306 ? -11.085 -3.460 24.349 1.00 91.12 306 GLN A O 1
ATOM 2359 N N . GLN A 1 307 ? -8.940 -3.045 23.845 1.00 88.94 307 GLN A N 1
ATOM 2360 C CA . GLN A 1 307 ? -8.569 -2.633 25.209 1.00 88.94 307 GLN A CA 1
ATOM 2361 C C . GLN A 1 307 ? -9.362 -1.408 25.694 1.00 88.94 307 GLN A C 1
ATOM 2363 O O . GLN A 1 307 ? -9.729 -1.313 26.863 1.00 88.94 307 GLN A O 1
ATOM 2368 N N . VAL A 1 308 ? -9.647 -0.461 24.798 1.00 87.50 308 VAL A N 1
ATOM 2369 C CA . VAL A 1 308 ? -10.425 0.745 25.115 1.00 87.50 308 VAL A CA 1
ATOM 2370 C C . VAL A 1 308 ? -11.909 0.419 25.299 1.00 87.50 308 VAL A C 1
ATOM 2372 O O . VAL A 1 308 ? -12.560 1.042 26.133 1.00 87.50 308 VAL A O 1
ATOM 2375 N N . LEU A 1 309 ? -12.448 -0.567 24.576 1.00 88.88 309 LEU A N 1
ATOM 2376 C CA . LEU A 1 309 ? -13.809 -1.060 24.806 1.00 88.88 309 LEU A CA 1
ATOM 2377 C C . LEU A 1 309 ? -13.941 -1.734 26.181 1.00 88.88 309 LEU A C 1
ATOM 2379 O O . LEU A 1 309 ? -14.895 -1.442 26.895 1.00 88.88 309 LEU A O 1
ATOM 2383 N N . GLU A 1 310 ? -12.965 -2.555 26.583 1.00 85.88 310 GLU A N 1
ATOM 2384 C CA . GLU A 1 310 ? -12.912 -3.161 27.929 1.00 85.88 310 GLU A CA 1
ATOM 2385 C C . GLU A 1 310 ? -12.845 -2.084 29.039 1.00 85.88 310 GLU A C 1
ATOM 2387 O O . GLU A 1 310 ? -13.478 -2.208 30.093 1.00 85.88 310 GLU A O 1
ATOM 2392 N N . LEU A 1 311 ? -12.121 -0.984 28.792 1.00 83.50 311 LEU A N 1
ATOM 2393 C CA . LEU A 1 311 ? -12.079 0.167 29.701 1.00 83.50 311 LEU A CA 1
ATOM 2394 C C . LEU A 1 311 ? -13.431 0.864 29.816 1.00 83.50 311 LEU A C 1
ATOM 2396 O O . LEU A 1 311 ? -13.841 1.245 30.908 1.00 83.50 311 LEU A O 1
ATOM 2400 N N . GLU A 1 312 ? -14.105 1.076 28.689 1.00 84.81 312 GLU A N 1
ATOM 2401 C CA . GLU A 1 312 ? -15.370 1.803 28.657 1.00 84.81 312 GLU A CA 1
ATOM 2402 C C . GLU A 1 312 ? -16.476 1.048 29.393 1.00 84.81 312 GLU A C 1
ATOM 2404 O O . GLU A 1 312 ? -17.246 1.673 30.119 1.00 84.81 312 GLU A O 1
ATOM 2409 N N . GLU A 1 313 ? -16.486 -0.281 29.287 1.00 82.38 313 GLU A N 1
ATOM 2410 C CA . GLU A 1 313 ? -17.347 -1.158 30.080 1.00 82.38 313 GLU A CA 1
ATOM 2411 C C . GLU A 1 313 ? -17.080 -0.999 31.583 1.00 82.38 313 GLU A C 1
ATOM 2413 O O . GLU A 1 313 ? -18.006 -0.765 32.360 1.00 82.38 313 GLU A O 1
ATOM 2418 N N . SER A 1 314 ? -15.805 -1.023 31.982 1.00 78.88 314 SER A N 1
ATOM 2419 C CA . SER A 1 314 ? -15.401 -0.841 33.383 1.00 78.88 314 SER A CA 1
ATOM 2420 C C . SER A 1 314 ? -15.812 0.539 33.925 1.00 78.88 314 SER A C 1
ATOM 2422 O O . SER A 1 314 ? -16.263 0.660 35.061 1.00 78.88 314 SER A O 1
ATOM 2424 N N . LEU A 1 315 ? -15.709 1.587 33.099 1.00 76.31 315 LEU A N 1
ATOM 2425 C CA . LEU A 1 315 ? -16.124 2.949 33.453 1.00 76.31 315 LEU A CA 1
ATOM 2426 C C . LEU A 1 315 ? -17.651 3.113 33.510 1.00 76.31 315 LEU A C 1
ATOM 2428 O O . LEU A 1 315 ? -18.146 3.905 34.309 1.00 76.31 315 LEU A O 1
ATOM 2432 N N . GLU A 1 316 ? -18.413 2.408 32.668 1.00 79.38 316 GLU A N 1
ATOM 2433 C CA . GLU A 1 316 ? -19.882 2.441 32.716 1.00 79.38 316 GLU A CA 1
ATOM 2434 C C . GLU A 1 316 ? -20.434 1.841 34.008 1.00 79.38 316 GLU A C 1
ATOM 2436 O O . GLU A 1 316 ? -21.393 2.392 34.551 1.00 79.38 316 GLU A O 1
ATOM 2441 N N . LEU A 1 317 ? -19.810 0.776 34.517 1.00 73.06 317 LEU A N 1
ATOM 2442 C CA . LEU A 1 317 ? -20.195 0.160 35.787 1.00 73.06 317 LEU A CA 1
ATOM 2443 C C . LEU A 1 317 ? -20.016 1.130 36.964 1.00 73.06 317 LEU A C 1
ATOM 2445 O O . LEU A 1 317 ? -20.927 1.277 37.773 1.00 73.06 317 LEU A O 1
ATOM 2449 N N . LEU A 1 318 ? -18.913 1.883 36.997 1.00 70.19 318 LEU A N 1
ATOM 2450 C CA . LEU A 1 318 ? -18.650 2.862 38.061 1.00 70.19 318 LEU A CA 1
ATOM 2451 C C . LEU A 1 318 ? -19.653 4.007 38.101 1.00 70.19 318 LEU A C 1
ATOM 2453 O O . LEU A 1 318 ? -20.132 4.385 39.163 1.00 70.19 318 LEU A O 1
ATOM 2457 N N . VAL A 1 319 ? -19.976 4.568 36.934 1.00 74.19 319 VAL A N 1
ATOM 2458 C CA . VAL A 1 319 ? -20.917 5.693 36.847 1.00 74.19 319 VAL A CA 1
ATOM 2459 C C . VAL A 1 319 ? -22.333 5.252 37.226 1.00 74.19 319 VAL A C 1
ATOM 2461 O O . VAL A 1 319 ? -23.125 6.064 37.705 1.00 74.19 319 VAL A O 1
ATOM 2464 N N . GLN A 1 320 ? -22.682 3.983 36.984 1.00 71.94 320 GLN A N 1
ATOM 2465 C CA . GLN A 1 320 ? -23.957 3.432 37.436 1.00 71.94 320 GLN A CA 1
ATOM 2466 C C . GLN A 1 320 ? -23.997 3.284 38.957 1.00 71.94 320 GLN A C 1
ATOM 2468 O O . GLN A 1 320 ? -25.004 3.678 39.538 1.00 71.94 320 GLN A O 1
ATOM 2473 N N . GLU A 1 321 ? -22.925 2.799 39.586 1.00 66.06 321 GLU A N 1
ATOM 2474 C CA . GLU A 1 321 ? -22.830 2.711 41.050 1.00 66.06 321 GLU A CA 1
ATOM 2475 C C . GLU A 1 321 ? -22.932 4.099 41.705 1.00 66.06 321 GLU A C 1
ATOM 2477 O O . GLU A 1 321 ? -23.870 4.329 42.464 1.00 66.06 321 GLU A O 1
ATOM 2482 N N . GLU A 1 322 ? -22.116 5.078 41.286 1.00 66.31 322 GLU A N 1
ATOM 2483 C CA . GLU A 1 322 ? -22.160 6.447 41.844 1.00 66.31 322 GLU A CA 1
ATOM 2484 C C . GLU A 1 322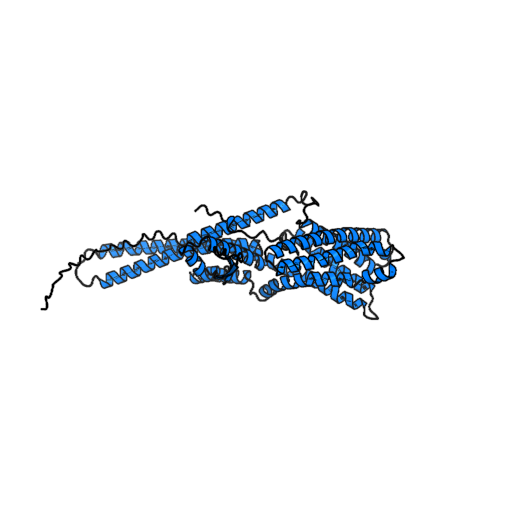 ? -23.551 7.105 41.723 1.00 66.31 322 GLU A C 1
ATOM 2486 O O . GLU A 1 322 ? -23.967 7.888 42.580 1.00 66.31 322 GLU A O 1
ATOM 2491 N N . ARG A 1 323 ? -24.299 6.811 40.647 1.00 65.00 323 ARG A N 1
ATOM 2492 C CA . ARG A 1 323 ? -25.668 7.324 40.471 1.00 65.00 323 ARG A CA 1
ATOM 2493 C C . ARG A 1 323 ? -26.677 6.656 41.392 1.00 65.00 323 ARG A C 1
ATOM 2495 O O . ARG A 1 323 ? -27.607 7.333 41.826 1.00 65.00 323 ARG A O 1
ATOM 2502 N N . VAL A 1 324 ? -26.548 5.352 41.626 1.00 61.62 324 VAL A N 1
ATOM 2503 C CA . VAL A 1 324 ? -27.436 4.628 42.542 1.00 61.62 324 VAL A CA 1
ATOM 2504 C C . VAL A 1 324 ? -27.248 5.164 43.959 1.00 61.62 324 VAL A C 1
ATOM 2506 O O . VAL A 1 324 ? -28.247 5.428 44.626 1.00 61.62 324 VAL A O 1
ATOM 2509 N N . ASP A 1 325 ? -26.010 5.455 44.357 1.00 58.44 325 ASP A N 1
ATOM 2510 C CA . ASP A 1 325 ? -25.699 6.014 45.677 1.00 58.44 325 ASP A CA 1
ATOM 2511 C C . ASP A 1 325 ? -26.250 7.433 45.846 1.00 58.44 325 ASP A C 1
ATOM 2513 O O . ASP A 1 325 ? -26.849 7.760 46.872 1.00 58.44 325 ASP A O 1
ATOM 2517 N N . HIS A 1 326 ? -26.137 8.275 44.813 1.00 58.59 326 HIS A N 1
ATOM 2518 C CA . HIS A 1 326 ? -26.672 9.637 44.862 1.00 58.59 326 HIS A CA 1
ATOM 2519 C C . HIS A 1 326 ? -28.211 9.664 44.918 1.00 58.59 326 HIS A C 1
ATOM 2521 O O . HIS A 1 326 ? -28.785 10.503 45.612 1.00 58.59 326 HIS A O 1
ATOM 2527 N N . ILE A 1 327 ? -28.889 8.744 44.219 1.00 60.06 327 ILE A N 1
ATOM 2528 C CA . ILE A 1 327 ? -30.355 8.608 44.276 1.00 60.06 327 ILE A CA 1
ATOM 2529 C C . ILE A 1 327 ? -30.789 8.032 45.629 1.00 60.06 327 ILE A C 1
ATOM 2531 O O . ILE A 1 327 ? -31.777 8.500 46.189 1.00 60.06 327 ILE A O 1
ATOM 2535 N N . ALA A 1 328 ? -30.057 7.056 46.176 1.00 59.19 328 ALA A N 1
ATOM 2536 C CA . ALA A 1 328 ? -30.335 6.500 47.499 1.00 59.19 328 ALA A CA 1
ATOM 2537 C C . ALA A 1 328 ? -30.195 7.565 48.600 1.00 59.19 328 ALA A C 1
ATOM 2539 O O . ALA A 1 328 ? -31.061 7.655 49.472 1.00 59.19 328 ALA A O 1
ATOM 2540 N N . HIS A 1 329 ? -29.172 8.423 48.519 1.00 58.66 329 HIS A N 1
ATOM 2541 C CA . HIS A 1 329 ? -29.011 9.562 49.423 1.00 58.66 329 HIS A CA 1
ATOM 2542 C C . HIS A 1 329 ? -30.130 10.605 49.270 1.00 58.66 329 HIS A C 1
ATOM 2544 O O . HIS A 1 329 ? -30.716 11.007 50.272 1.00 58.66 329 HIS A O 1
ATOM 2550 N N . GLU A 1 330 ? -30.501 10.989 48.042 1.00 59.78 330 GLU A N 1
ATOM 2551 C CA . GLU A 1 330 ? -31.602 11.943 47.815 1.00 59.78 330 GLU A CA 1
ATOM 2552 C C . GLU A 1 330 ? -32.975 11.394 48.251 1.00 59.78 330 GLU A C 1
ATOM 2554 O O . GLU A 1 330 ? -33.813 12.149 48.746 1.00 59.78 330 GLU A O 1
ATOM 2559 N N . GLN A 1 331 ? -33.225 10.089 48.097 1.00 57.62 331 GLN A N 1
ATOM 2560 C CA . GLN A 1 331 ? -34.472 9.456 48.545 1.00 57.62 331 GLN A CA 1
ATOM 2561 C C . GLN A 1 331 ? -34.534 9.300 50.070 1.00 57.62 331 GLN A C 1
ATOM 2563 O O . GLN A 1 331 ? -35.601 9.510 50.649 1.00 57.62 331 GLN A O 1
ATOM 2568 N N . MET A 1 332 ? -33.411 9.012 50.738 1.00 53.06 332 MET A N 1
ATOM 2569 C CA . MET A 1 332 ? -33.352 9.013 52.205 1.00 53.06 332 MET A CA 1
ATOM 2570 C C . MET A 1 332 ? -33.549 10.416 52.796 1.00 53.06 332 MET A C 1
ATOM 2572 O O . MET A 1 332 ? -34.256 10.553 53.796 1.00 53.06 332 MET A O 1
ATOM 2576 N N . ASP A 1 333 ? -33.026 11.461 52.150 1.00 53.75 333 ASP A N 1
ATOM 2577 C CA . ASP A 1 333 ? -33.256 12.851 52.568 1.00 53.75 333 ASP A CA 1
ATOM 2578 C C . ASP A 1 333 ? -34.705 13.321 52.301 1.00 53.75 333 ASP A C 1
ATOM 2580 O O . ASP A 1 333 ? -35.203 14.230 52.970 1.00 53.75 333 ASP A O 1
ATOM 2584 N N . GLY A 1 334 ? -35.411 12.683 51.357 1.00 54.16 334 GLY A N 1
ATOM 2585 C CA . GLY A 1 334 ? -36.801 12.985 51.000 1.00 54.16 334 GLY A CA 1
ATOM 2586 C C . GLY A 1 334 ? -37.875 12.254 51.822 1.00 54.16 334 GLY A C 1
ATOM 2587 O O . GLY A 1 334 ? -38.930 12.835 52.082 1.00 54.16 334 GLY A O 1
ATOM 2588 N N . GLU A 1 335 ? -37.635 11.008 52.255 1.00 48.06 335 GLU A N 1
ATOM 2589 C CA . GLU A 1 335 ? -38.633 10.182 52.969 1.00 48.06 335 GLU A CA 1
ATOM 2590 C C . GLU A 1 335 ? -38.434 10.087 54.496 1.00 48.06 335 GLU A C 1
ATOM 2592 O O . GLU A 1 335 ? -39.329 9.608 55.195 1.00 48.06 335 GLU A O 1
ATOM 2597 N N . VAL A 1 336 ? -37.351 10.630 55.069 1.00 48.22 336 VAL A N 1
ATOM 2598 C CA . VAL A 1 336 ? -37.094 10.603 56.531 1.00 48.22 336 VAL A CA 1
ATOM 2599 C C . VAL A 1 336 ? -37.367 11.958 57.211 1.00 48.22 336 VAL A C 1
ATOM 2601 O O . VAL A 1 336 ? -36.757 12.326 58.210 1.00 48.22 336 VAL A O 1
ATOM 2604 N N . ALA A 1 337 ? -38.369 12.702 56.732 1.00 47.69 337 ALA A N 1
ATOM 2605 C CA . ALA A 1 337 ? -38.923 13.845 57.472 1.00 47.69 337 ALA A CA 1
ATOM 2606 C C . ALA A 1 337 ? -40.034 13.452 58.470 1.00 47.69 337 ALA A C 1
ATOM 2608 O O . ALA A 1 337 ? -40.479 14.291 59.254 1.00 47.69 337 ALA A O 1
ATOM 2609 N N . THR A 1 338 ? -40.473 12.186 58.510 1.00 50.09 338 THR A N 1
ATOM 2610 C CA . THR A 1 338 ? -41.514 11.758 59.459 1.00 50.09 338 THR A CA 1
ATOM 2611 C C . THR A 1 338 ? -41.386 10.285 59.862 1.00 50.09 338 THR A C 1
ATOM 2613 O O . THR A 1 338 ? -41.777 9.398 59.120 1.00 50.09 338 THR A O 1
ATOM 2616 N N . GLN A 1 339 ? -40.947 10.070 61.111 1.00 46.94 339 GLN A N 1
ATOM 2617 C CA . GLN A 1 339 ? -41.148 8.875 61.956 1.00 46.94 339 GLN A CA 1
ATOM 2618 C C . GLN A 1 339 ? -40.265 7.624 61.728 1.00 46.94 339 GLN A C 1
ATOM 2620 O O . GLN A 1 339 ? -40.726 6.640 61.169 1.00 46.94 339 GLN A O 1
ATOM 2625 N N . ALA A 1 340 ? -39.050 7.623 62.305 1.00 40.97 340 ALA A N 1
ATOM 2626 C CA . ALA A 1 340 ? -38.418 6.523 63.081 1.00 40.97 340 ALA A CA 1
ATOM 2627 C C . ALA A 1 340 ? -36.924 6.869 63.324 1.00 40.97 340 ALA A C 1
ATOM 2629 O O . ALA A 1 340 ? -36.108 6.774 62.422 1.00 40.97 340 ALA A O 1
ATOM 2630 N N . SER A 1 341 ? -36.553 7.471 64.460 1.00 45.94 341 SER A N 1
ATOM 2631 C CA . SER A 1 341 ? -36.123 6.789 65.699 1.00 45.94 341 SER A CA 1
ATOM 2632 C C . SER A 1 341 ? -34.743 6.106 65.612 1.00 45.94 341 SER A C 1
ATOM 2634 O O . SER A 1 341 ? -34.688 4.907 65.362 1.00 45.94 341 SER A O 1
ATOM 2636 N N . ASP A 1 342 ? -33.670 6.871 65.873 1.00 49.72 342 ASP A N 1
ATOM 2637 C CA . ASP A 1 342 ? -32.432 6.624 66.669 1.00 49.72 342 ASP A CA 1
ATOM 2638 C C . ASP A 1 342 ? -31.695 5.258 66.696 1.00 49.72 342 ASP A C 1
ATOM 2640 O O . ASP A 1 342 ? -30.614 5.169 67.276 1.00 49.72 342 ASP A O 1
ATOM 2644 N N . PHE A 1 343 ? -32.199 4.188 66.081 1.00 44.81 343 PHE A N 1
ATOM 2645 C CA . PHE A 1 343 ? -31.613 2.840 66.160 1.00 44.81 343 PHE A CA 1
ATOM 2646 C C . PHE A 1 343 ? -31.114 2.300 64.807 1.00 44.81 343 PHE A C 1
ATOM 2648 O O . PHE A 1 343 ? -30.343 1.347 64.787 1.00 44.81 343 PHE A O 1
ATOM 2655 N N . GLY A 1 344 ? -31.506 2.914 63.681 1.00 45.75 344 GLY A N 1
ATOM 2656 C CA . GLY A 1 344 ? -31.078 2.515 62.327 1.00 45.75 344 GLY A CA 1
ATOM 2657 C C . GLY A 1 344 ? -29.932 3.344 61.729 1.00 45.75 344 GLY A C 1
ATOM 2658 O O . GLY A 1 344 ? -29.191 2.840 60.889 1.00 45.75 344 GLY A O 1
ATOM 2659 N N . GLN A 1 345 ? -29.730 4.586 62.185 1.00 44.84 345 GLN A N 1
ATOM 2660 C CA . GLN A 1 345 ? -28.708 5.489 61.628 1.00 44.84 345 GLN A CA 1
ATOM 2661 C C . GLN A 1 345 ? -27.275 5.018 61.909 1.00 44.84 345 GLN A C 1
ATOM 2663 O O . GLN A 1 345 ? -26.411 5.121 61.047 1.00 44.84 345 GLN A O 1
ATOM 2668 N N . LYS A 1 346 ? -27.031 4.390 63.065 1.00 46.75 346 LYS A N 1
ATOM 2669 C CA . LYS A 1 346 ? -25.676 3.988 63.468 1.00 46.75 346 LYS A CA 1
ATOM 2670 C C . LYS A 1 346 ? -25.129 2.756 62.734 1.00 46.75 346 LYS A C 1
ATOM 2672 O O . LYS A 1 346 ? -23.939 2.493 62.813 1.00 46.75 346 LYS A O 1
ATOM 2677 N N . THR A 1 347 ? -25.977 1.985 62.053 1.00 48.28 347 THR A N 1
ATOM 2678 C CA . THR A 1 347 ? -25.562 0.761 61.339 1.00 48.28 347 THR A CA 1
ATOM 2679 C C . THR A 1 347 ? -25.504 0.966 59.824 1.00 48.28 347 THR A C 1
ATOM 2681 O O . THR A 1 347 ? -24.774 0.255 59.147 1.00 48.28 347 THR A O 1
ATOM 2684 N N . ILE A 1 348 ? -26.214 1.962 59.286 1.00 48.03 348 ILE A N 1
ATOM 2685 C CA . ILE A 1 348 ? -26.194 2.282 57.851 1.00 48.03 348 ILE A CA 1
ATOM 2686 C C . ILE A 1 348 ? -25.027 3.230 57.514 1.00 48.03 348 ILE A C 1
ATOM 2688 O O . ILE A 1 348 ? -24.396 3.053 56.474 1.00 48.03 348 ILE A O 1
ATOM 2692 N N . GLU A 1 349 ? -24.646 4.139 58.424 1.00 47.47 349 GLU A N 1
ATOM 2693 C CA . GLU A 1 349 ? -23.489 5.037 58.234 1.00 47.47 349 GLU A CA 1
ATOM 2694 C C . GLU A 1 349 ? -22.120 4.327 58.260 1.00 47.47 349 GLU A C 1
ATOM 2696 O O . GLU A 1 349 ? -21.162 4.850 57.699 1.00 47.47 349 GLU A O 1
ATOM 2701 N N . GLU A 1 350 ? -21.997 3.133 58.855 1.00 49.81 350 GLU A N 1
ATOM 2702 C CA . GLU A 1 350 ? -20.717 2.396 58.906 1.00 49.81 350 GLU A CA 1
ATOM 2703 C C . GLU A 1 350 ? -20.552 1.340 57.796 1.00 49.81 350 GLU A C 1
ATOM 2705 O O . GLU A 1 350 ? -19.424 0.944 57.502 1.00 49.81 350 GLU A O 1
ATOM 2710 N N . ILE A 1 351 ? -21.638 0.882 57.156 1.00 50.44 351 ILE A N 1
ATOM 2711 C CA . ILE A 1 351 ? -21.582 -0.235 56.191 1.00 50.44 351 ILE A CA 1
ATOM 2712 C C . ILE A 1 351 ? -21.436 0.250 54.738 1.00 50.44 351 ILE A C 1
ATOM 2714 O O . ILE A 1 351 ? -20.709 -0.375 53.968 1.00 50.44 351 ILE A O 1
ATOM 2718 N N . HIS A 1 352 ? -22.044 1.381 54.364 1.00 52.06 352 HIS A N 1
ATOM 2719 C CA . HIS A 1 352 ? -21.985 1.896 52.988 1.00 52.06 352 HIS A CA 1
ATOM 2720 C C . HIS A 1 352 ? -20.649 2.535 52.548 1.00 52.06 352 HIS A C 1
ATOM 2722 O O . HIS A 1 352 ? -20.150 2.154 51.490 1.00 52.06 352 HIS A O 1
ATOM 2728 N N . PRO A 1 353 ? -19.967 3.399 53.333 1.00 55.09 353 PRO A N 1
ATOM 2729 C CA . PRO A 1 353 ? -18.782 4.107 52.829 1.00 55.09 353 PRO A CA 1
ATOM 2730 C C . PRO A 1 353 ? -17.585 3.189 52.530 1.00 55.09 353 PRO A C 1
ATOM 2732 O O . PRO A 1 353 ? -16.669 3.573 51.799 1.00 55.09 353 PRO A O 1
ATOM 2735 N N . HIS A 1 354 ? -17.565 1.973 53.084 1.00 58.62 354 HIS A N 1
ATOM 2736 C CA . HIS A 1 354 ? -16.503 1.002 52.830 1.00 58.62 354 HIS A CA 1
ATOM 2737 C C . HIS A 1 354 ? -16.669 0.239 51.511 1.00 58.62 354 HIS A C 1
ATOM 2739 O O . HIS A 1 354 ? -15.657 -0.101 50.893 1.00 58.62 354 HIS A O 1
ATOM 2745 N N . GLN A 1 355 ? -17.901 -0.001 51.059 1.00 61.22 355 GLN A N 1
ATOM 2746 C CA . GLN A 1 355 ? -18.156 -0.724 49.812 1.00 61.22 355 GLN A CA 1
ATOM 2747 C C . GLN A 1 355 ? -17.861 0.170 48.594 1.00 61.22 355 GLN A C 1
ATOM 2749 O O . GLN A 1 355 ? -17.161 -0.255 47.672 1.00 61.22 355 GLN A O 1
ATOM 2754 N N . ASP A 1 356 ? -18.227 1.449 48.672 1.00 63.44 356 ASP A N 1
ATOM 2755 C CA . ASP A 1 356 ? -17.994 2.430 47.603 1.00 63.44 356 ASP A CA 1
ATOM 2756 C C . ASP A 1 356 ? -16.495 2.723 47.430 1.00 63.44 356 ASP A C 1
ATOM 2758 O O . ASP A 1 356 ? -15.965 2.768 46.317 1.00 63.44 356 ASP A O 1
ATOM 2762 N N . GLN A 1 357 ? -15.751 2.827 48.539 1.00 68.94 357 GLN A N 1
ATOM 2763 C CA . GLN A 1 357 ? -14.292 2.971 48.490 1.00 68.94 357 GLN A CA 1
ATOM 2764 C C . GLN A 1 357 ? -13.603 1.755 47.858 1.00 68.94 357 GLN A C 1
ATOM 2766 O O . GLN A 1 357 ? -12.600 1.919 47.154 1.00 68.94 357 GLN A O 1
ATOM 2771 N N . GLN A 1 358 ? -14.122 0.546 48.083 1.00 75.38 358 GLN A N 1
ATOM 2772 C CA . GLN A 1 358 ? -13.568 -0.678 47.509 1.00 75.38 358 GLN A CA 1
ATOM 2773 C C . GLN A 1 358 ? -13.837 -0.772 46.000 1.00 75.38 358 GLN A C 1
ATOM 2775 O O . GLN A 1 358 ? -12.935 -1.154 45.244 1.00 75.38 358 GLN A O 1
ATOM 2780 N N . ASN A 1 359 ? -15.018 -0.359 45.543 1.00 71.38 359 ASN A N 1
ATOM 2781 C CA . ASN A 1 359 ? -15.360 -0.325 44.121 1.00 71.38 359 ASN A CA 1
ATOM 2782 C C . ASN A 1 359 ? -14.542 0.735 43.367 1.00 71.38 359 ASN A C 1
ATOM 2784 O O . ASN A 1 359 ? -13.915 0.424 42.350 1.00 71.38 359 ASN A O 1
ATOM 2788 N N . ILE A 1 360 ? -14.409 1.944 43.928 1.00 71.94 360 ILE A N 1
ATOM 2789 C CA . ILE A 1 360 ? -13.555 3.011 43.377 1.00 71.94 360 ILE A CA 1
ATOM 2790 C C . ILE A 1 360 ? -12.085 2.568 43.314 1.00 71.94 360 ILE A C 1
ATOM 2792 O O . ILE A 1 360 ? -11.392 2.821 42.323 1.00 71.94 360 ILE A O 1
ATOM 2796 N N . ALA A 1 361 ? -11.580 1.897 44.354 1.00 79.00 361 ALA A N 1
ATOM 2797 C CA . ALA A 1 361 ? -10.214 1.377 44.363 1.00 79.00 361 ALA A CA 1
ATOM 2798 C C . ALA A 1 361 ? -10.005 0.293 43.294 1.00 79.00 361 ALA A C 1
ATOM 2800 O O . ALA A 1 361 ? -8.994 0.322 42.587 1.00 79.00 361 ALA A O 1
ATOM 2801 N N . THR A 1 362 ? -10.968 -0.618 43.136 1.00 79.94 362 THR A N 1
ATOM 2802 C CA . THR A 1 362 ? -10.935 -1.689 42.126 1.00 79.94 362 THR A CA 1
ATOM 2803 C C . THR A 1 362 ? -10.928 -1.110 40.716 1.00 79.94 362 THR A C 1
ATOM 2805 O O . THR A 1 362 ? -10.108 -1.499 39.887 1.00 79.94 362 THR A O 1
ATOM 2808 N N . ALA A 1 363 ? -11.760 -0.109 40.455 1.00 71.75 363 ALA A N 1
ATOM 2809 C CA . ALA A 1 363 ? -11.780 0.590 39.183 1.00 71.75 363 ALA A CA 1
ATOM 2810 C C . ALA A 1 363 ? -10.493 1.339 38.864 1.00 71.75 363 ALA A C 1
ATOM 2812 O O . ALA A 1 363 ? -9.993 1.258 37.745 1.00 71.75 363 ALA A O 1
ATOM 2813 N N . ARG A 1 364 ? -9.916 2.045 39.842 1.00 78.19 364 ARG A N 1
ATOM 2814 C CA . ARG A 1 364 ? -8.606 2.685 39.660 1.00 78.19 364 ARG A CA 1
ATOM 2815 C C . ARG A 1 364 ? -7.527 1.650 39.351 1.00 78.19 364 ARG A C 1
ATOM 2817 O O . ARG A 1 364 ? -6.695 1.893 38.482 1.00 78.19 364 ARG A O 1
ATOM 2824 N N . GLN A 1 365 ? -7.560 0.489 40.007 1.00 84.88 365 GLN A N 1
ATOM 2825 C CA . GLN A 1 365 ? -6.652 -0.617 39.698 1.00 84.88 365 GLN A CA 1
ATOM 2826 C C . GLN A 1 365 ? -6.876 -1.174 38.288 1.00 84.88 365 GLN A C 1
ATOM 2828 O O . GLN A 1 365 ? -5.902 -1.394 37.573 1.00 84.88 365 GLN A O 1
ATOM 2833 N N . GLN A 1 366 ? -8.126 -1.365 37.857 1.00 80.38 366 GLN A N 1
ATOM 2834 C CA . GLN A 1 366 ? -8.452 -1.793 36.492 1.00 80.38 366 GLN A CA 1
ATOM 2835 C C . GLN A 1 366 ? -7.992 -0.764 35.454 1.00 80.38 366 GLN A C 1
ATOM 2837 O O . GLN A 1 366 ? -7.402 -1.129 34.439 1.00 80.38 366 GLN A O 1
ATOM 2842 N N . MET A 1 367 ? -8.191 0.521 35.734 1.00 78.31 367 MET A N 1
ATOM 2843 C CA . MET A 1 367 ? -7.785 1.628 34.876 1.00 78.31 367 MET A CA 1
ATOM 2844 C C . MET A 1 367 ? -6.263 1.691 34.710 1.00 78.31 367 MET A C 1
ATOM 2846 O O . MET A 1 367 ? -5.766 1.767 33.585 1.00 78.31 367 MET A O 1
ATOM 2850 N N . GLU A 1 368 ? -5.509 1.580 35.806 1.00 84.75 368 GLU A N 1
ATOM 2851 C CA . GLU A 1 368 ? -4.046 1.495 35.756 1.00 84.75 368 GLU A CA 1
ATOM 2852 C C . GLU A 1 368 ? -3.574 0.197 35.082 1.00 84.75 368 GLU A C 1
ATOM 2854 O O . GLU A 1 368 ? -2.658 0.229 34.263 1.00 84.75 368 GLU A O 1
ATOM 2859 N N . ALA A 1 369 ? -4.238 -0.938 35.311 1.00 86.94 369 ALA A N 1
ATOM 2860 C CA . ALA A 1 369 ? -3.923 -2.179 34.604 1.00 86.94 369 ALA A CA 1
ATOM 2861 C C . ALA A 1 369 ? -4.120 -2.035 33.085 1.00 86.94 369 ALA A C 1
ATOM 2863 O O . ALA A 1 369 ? -3.298 -2.508 32.301 1.00 86.94 369 ALA A O 1
ATOM 2864 N N . ILE A 1 370 ? -5.172 -1.342 32.648 1.00 82.00 370 ILE A N 1
ATOM 2865 C CA . ILE A 1 370 ? -5.415 -1.065 31.229 1.00 82.00 370 ILE A CA 1
ATOM 2866 C C . ILE A 1 370 ? -4.387 -0.071 30.680 1.00 82.00 370 ILE A C 1
ATOM 2868 O O . ILE A 1 370 ? -3.900 -0.246 29.564 1.00 82.00 370 ILE A O 1
ATOM 2872 N N . LYS A 1 371 ? -3.975 0.931 31.461 1.00 83.56 371 LYS A N 1
ATOM 2873 C CA . LYS A 1 371 ? -2.878 1.840 31.093 1.00 83.56 371 LYS A CA 1
ATOM 2874 C C . LYS A 1 371 ? -1.582 1.095 30.817 1.00 83.56 371 LYS A C 1
ATOM 2876 O O . LYS A 1 371 ? -0.916 1.369 29.814 1.00 83.56 371 LYS A O 1
ATOM 2881 N N . GLU A 1 372 ? -1.249 0.156 31.695 1.00 88.44 372 GLU A N 1
ATOM 2882 C CA . GLU A 1 372 ? -0.100 -0.730 31.545 1.00 88.44 372 GLU A CA 1
ATOM 2883 C C . GLU A 1 372 ? -0.234 -1.607 30.295 1.00 88.44 372 GLU A C 1
ATOM 2885 O O . GLU A 1 372 ? 0.739 -1.746 29.558 1.00 88.44 372 GLU A O 1
ATOM 2890 N N . LYS A 1 373 ? -1.438 -2.111 29.981 1.00 88.19 373 LYS A N 1
ATOM 2891 C CA . LYS A 1 373 ? -1.699 -2.866 28.741 1.00 88.19 373 LYS A CA 1
ATOM 2892 C C . LYS A 1 373 ? -1.596 -2.013 27.473 1.00 88.19 373 LYS A C 1
ATOM 2894 O O . LYS A 1 373 ? -1.077 -2.489 26.472 1.00 88.19 373 LYS A O 1
ATOM 2899 N N . ILE A 1 374 ? -2.050 -0.757 27.487 1.00 87.25 374 ILE A N 1
ATOM 2900 C CA . ILE A 1 374 ? -2.032 0.130 26.306 1.00 87.25 374 ILE A CA 1
ATOM 2901 C C . ILE A 1 374 ? -0.608 0.597 25.968 1.00 87.25 374 ILE A C 1
ATOM 2903 O O . ILE A 1 374 ? -0.292 0.824 24.799 1.00 87.25 374 ILE A O 1
ATOM 2907 N N . ARG A 1 375 ? 0.272 0.752 26.966 1.00 89.56 375 ARG A N 1
ATOM 2908 C CA . ARG A 1 375 ? 1.645 1.246 26.764 1.00 89.56 375 ARG A CA 1
ATOM 2909 C C . ARG A 1 375 ? 2.450 0.468 25.705 1.00 89.56 375 ARG A C 1
ATOM 2911 O O . ARG A 1 375 ? 2.944 1.131 24.793 1.00 89.56 375 ARG A O 1
ATOM 2918 N N . PRO A 1 376 ? 2.583 -0.872 25.760 1.00 90.50 376 PRO A N 1
ATOM 2919 C CA . PRO A 1 376 ? 3.332 -1.615 24.747 1.00 90.50 376 PRO A CA 1
ATOM 2920 C C . PRO A 1 376 ? 2.719 -1.481 23.344 1.00 90.50 376 PRO A C 1
ATOM 2922 O O . PRO A 1 376 ? 3.459 -1.294 22.381 1.00 90.50 376 PRO A O 1
ATOM 2925 N N . HIS A 1 377 ? 1.386 -1.473 23.221 1.00 89.12 377 HIS A N 1
ATOM 2926 C CA . HIS A 1 377 ? 0.715 -1.282 21.927 1.00 89.12 377 HIS A CA 1
ATOM 2927 C C . HIS A 1 377 ? 0.958 0.106 21.339 1.00 89.12 377 HIS A C 1
ATOM 2929 O O . HIS A 1 377 ? 1.127 0.255 20.134 1.00 89.12 377 HIS A O 1
ATOM 2935 N N . LYS A 1 378 ? 1.035 1.141 22.178 1.00 91.81 378 LYS A N 1
ATOM 2936 C CA . LYS A 1 378 ? 1.393 2.490 21.733 1.00 91.81 378 LYS A CA 1
ATOM 2937 C C . LYS A 1 378 ? 2.810 2.538 21.156 1.00 91.81 378 LYS A C 1
ATOM 2939 O O . LYS A 1 378 ? 3.032 3.172 20.123 1.00 91.81 378 LYS A O 1
ATOM 2944 N N . GLU A 1 379 ? 3.773 1.904 21.823 1.00 92.81 379 GLU A N 1
ATOM 2945 C CA . GLU A 1 379 ? 5.166 1.856 21.364 1.00 92.81 379 GLU A CA 1
ATOM 2946 C C . GLU A 1 379 ? 5.295 1.076 20.051 1.00 92.81 379 GLU A C 1
ATOM 2948 O O . GLU A 1 379 ? 5.931 1.556 19.102 1.00 92.81 379 GLU A O 1
ATOM 2953 N N . GLU A 1 380 ? 4.639 -0.082 19.958 1.00 91.81 380 GLU A N 1
ATOM 2954 C CA . GLU A 1 380 ? 4.635 -0.877 18.732 1.00 91.81 380 GLU A CA 1
ATOM 2955 C C . GLU A 1 380 ? 3.889 -0.149 17.605 1.00 91.81 380 GLU A C 1
ATOM 2957 O O . GLU A 1 380 ? 4.425 -0.037 16.501 1.00 91.81 380 GLU A O 1
ATOM 2962 N N . LEU A 1 381 ? 2.738 0.478 17.877 1.00 91.31 381 LEU A N 1
ATOM 2963 C CA . LEU A 1 381 ? 2.032 1.311 16.903 1.00 91.31 381 LEU A CA 1
ATOM 2964 C C . LEU A 1 381 ? 2.932 2.437 16.380 1.00 91.31 381 LEU A C 1
ATOM 2966 O O . LEU A 1 381 ? 3.018 2.638 15.168 1.00 91.31 381 LEU A O 1
ATOM 2970 N N . ALA A 1 382 ? 3.635 3.163 17.254 1.00 92.56 382 ALA A N 1
ATOM 2971 C CA . ALA A 1 382 ? 4.534 4.241 16.841 1.00 92.56 382 ALA A CA 1
ATOM 2972 C C . ALA A 1 382 ? 5.640 3.733 15.900 1.00 92.56 382 ALA A C 1
ATOM 2974 O O . ALA A 1 382 ? 5.960 4.369 14.886 1.00 92.56 382 ALA A O 1
ATOM 2975 N N . LYS A 1 383 ? 6.192 2.554 16.194 1.00 92.38 383 LYS A N 1
ATOM 2976 C CA . LYS A 1 383 ? 7.189 1.879 15.359 1.00 92.38 383 LYS A CA 1
ATOM 2977 C C . LYS A 1 383 ? 6.607 1.444 14.011 1.00 92.38 383 LYS A C 1
ATOM 2979 O O . LYS A 1 383 ? 7.227 1.718 12.977 1.00 92.38 383 LYS A O 1
ATOM 2984 N N . GLN A 1 384 ? 5.415 0.846 13.989 1.00 88.25 384 GLN A N 1
ATOM 2985 C CA . GLN A 1 384 ? 4.742 0.427 12.754 1.00 88.25 384 GLN A CA 1
ATOM 2986 C C . GLN A 1 384 ? 4.333 1.623 11.887 1.00 88.25 384 GLN A C 1
ATOM 2988 O O . GLN A 1 384 ? 4.565 1.614 10.677 1.00 88.25 384 GLN A O 1
ATOM 2993 N N . LEU A 1 385 ? 3.836 2.704 12.490 1.00 89.31 385 LEU A N 1
ATOM 2994 C CA . LEU A 1 385 ? 3.532 3.954 11.792 1.00 89.31 385 LEU A CA 1
ATOM 2995 C C . LEU A 1 385 ? 4.790 4.608 11.221 1.00 89.31 385 LEU A C 1
ATOM 2997 O O . LEU A 1 385 ? 4.782 5.049 10.075 1.00 89.31 385 LEU A O 1
ATOM 3001 N N . SER A 1 386 ? 5.889 4.656 11.977 1.00 90.94 386 SER A N 1
ATOM 3002 C CA . SER A 1 386 ? 7.170 5.183 11.485 1.00 90.94 386 SER A CA 1
ATOM 3003 C C . SER A 1 386 ? 7.659 4.403 10.261 1.00 90.94 386 SER A C 1
ATOM 3005 O O . SER A 1 386 ? 8.051 4.987 9.247 1.00 90.94 386 SER A O 1
ATOM 3007 N N . LYS A 1 387 ? 7.564 3.073 10.319 1.00 87.00 387 LYS A N 1
ATOM 3008 C CA . LYS A 1 387 ? 7.893 2.167 9.217 1.00 87.00 387 LYS A CA 1
ATOM 3009 C C . LYS A 1 387 ? 6.992 2.399 7.999 1.00 87.00 387 LYS A C 1
ATOM 3011 O O . LYS A 1 387 ? 7.504 2.597 6.898 1.00 87.00 387 LYS A O 1
ATOM 3016 N N . TRP A 1 388 ? 5.676 2.473 8.196 1.00 86.00 388 TRP A N 1
ATOM 3017 C CA . TRP A 1 388 ? 4.701 2.792 7.150 1.00 86.00 388 TRP A CA 1
ATOM 3018 C C . TRP A 1 388 ? 4.978 4.142 6.481 1.00 86.00 388 TRP A C 1
ATOM 3020 O O . TRP A 1 388 ? 5.052 4.231 5.253 1.00 86.00 388 TRP A O 1
ATOM 3030 N N . LYS A 1 389 ? 5.215 5.190 7.276 1.00 88.88 389 LYS A N 1
ATOM 3031 C CA . LYS A 1 389 ? 5.538 6.533 6.781 1.00 88.88 389 LYS A CA 1
ATOM 3032 C C . LYS A 1 389 ? 6.810 6.514 5.938 1.00 88.88 389 LYS A C 1
ATOM 3034 O O . LYS A 1 389 ? 6.802 7.062 4.836 1.00 88.88 389 LYS A O 1
ATOM 3039 N N . LYS A 1 390 ? 7.881 5.851 6.393 1.00 88.81 390 LYS A N 1
ATOM 3040 C CA . LYS A 1 390 ? 9.124 5.695 5.612 1.00 88.81 390 LYS A CA 1
ATOM 3041 C C . LYS A 1 390 ? 8.863 5.036 4.256 1.00 88.81 390 LYS A C 1
ATOM 3043 O O . LYS A 1 390 ? 9.367 5.518 3.247 1.00 88.81 390 LYS A O 1
ATOM 3048 N N . ILE A 1 391 ? 8.025 4.001 4.214 1.00 84.25 391 ILE A N 1
ATOM 3049 C CA . ILE A 1 391 ? 7.656 3.312 2.968 1.00 84.25 391 ILE A CA 1
ATOM 3050 C C . ILE A 1 391 ? 6.964 4.262 1.990 1.00 84.25 391 ILE A C 1
ATOM 3052 O O . ILE A 1 391 ? 7.327 4.288 0.814 1.00 84.25 391 ILE A O 1
ATOM 3056 N N . GLN A 1 392 ? 6.016 5.078 2.459 1.00 85.94 392 GLN A N 1
ATOM 3057 C CA . GLN A 1 392 ? 5.346 6.049 1.590 1.00 85.94 392 GLN A CA 1
ATOM 3058 C C . GLN A 1 392 ? 6.330 7.076 1.005 1.00 85.94 392 GLN A C 1
ATOM 3060 O O . GLN A 1 392 ? 6.236 7.402 -0.175 1.00 85.94 392 GLN A O 1
ATOM 3065 N N . HIS A 1 393 ? 7.324 7.525 1.780 1.00 88.94 393 HIS A N 1
ATOM 3066 C CA . HIS A 1 393 ? 8.361 8.439 1.282 1.00 88.94 393 HIS A CA 1
ATOM 3067 C C . HIS A 1 393 ? 9.270 7.783 0.238 1.00 88.94 393 HIS A C 1
ATOM 3069 O O . HIS A 1 393 ? 9.579 8.403 -0.777 1.00 88.94 393 HIS A O 1
ATOM 3075 N N . VAL A 1 394 ? 9.675 6.527 0.452 1.00 87.69 394 VAL A N 1
ATOM 3076 C CA . VAL A 1 394 ? 10.499 5.798 -0.525 1.00 87.69 394 VAL A CA 1
ATOM 3077 C C . VAL A 1 394 ? 9.728 5.570 -1.829 1.00 87.69 394 VAL A C 1
ATOM 3079 O O . VAL A 1 394 ? 10.281 5.763 -2.910 1.00 87.69 394 VAL A O 1
ATOM 3082 N N . ARG A 1 395 ? 8.433 5.243 -1.748 1.00 83.94 395 ARG A N 1
ATOM 3083 C CA . ARG A 1 395 ? 7.560 5.150 -2.928 1.00 83.94 395 ARG A CA 1
ATOM 3084 C C . ARG A 1 395 ? 7.448 6.481 -3.656 1.00 83.94 395 ARG A C 1
ATOM 3086 O O . ARG A 1 395 ? 7.531 6.519 -4.875 1.00 83.94 395 ARG A O 1
ATOM 3093 N N . PHE A 1 396 ? 7.294 7.579 -2.927 1.00 87.94 396 PHE A N 1
ATOM 3094 C CA . PHE A 1 396 ? 7.243 8.901 -3.539 1.00 87.94 396 PHE A CA 1
ATOM 3095 C C . PHE A 1 396 ? 8.550 9.264 -4.241 1.00 87.94 396 PHE A C 1
ATOM 3097 O O . PHE A 1 396 ? 8.516 9.773 -5.357 1.00 87.94 396 PHE A O 1
ATOM 3104 N N . LEU A 1 397 ? 9.696 8.916 -3.651 1.00 89.88 397 LEU A N 1
ATOM 3105 C CA . LEU A 1 397 ? 10.993 9.057 -4.308 1.00 89.88 397 LEU A CA 1
ATOM 3106 C C . LEU A 1 397 ? 11.061 8.241 -5.609 1.00 89.88 397 LEU A C 1
ATOM 3108 O O . LEU A 1 397 ? 11.502 8.767 -6.626 1.00 89.88 397 LEU A O 1
ATOM 3112 N N . GLN A 1 398 ? 10.574 6.996 -5.609 1.00 87.50 398 GLN A N 1
ATOM 3113 C CA . GLN A 1 398 ? 10.472 6.180 -6.824 1.00 87.50 398 GLN A CA 1
ATOM 3114 C C . GLN A 1 398 ? 9.635 6.872 -7.913 1.00 87.50 398 GLN A C 1
ATOM 3116 O O . GLN A 1 398 ? 10.044 6.906 -9.071 1.00 87.50 398 GLN A O 1
ATOM 3121 N N . GLN A 1 399 ? 8.496 7.465 -7.547 1.00 86.62 399 GLN A N 1
ATOM 3122 C CA . GLN A 1 399 ? 7.648 8.196 -8.492 1.00 86.62 399 GLN A CA 1
ATOM 3123 C C . GLN A 1 399 ? 8.327 9.460 -9.037 1.00 86.62 399 GLN A C 1
ATOM 3125 O O . GLN A 1 399 ? 8.261 9.726 -10.238 1.00 86.62 399 GLN A O 1
ATOM 3130 N N . ILE A 1 400 ? 9.040 10.206 -8.185 1.00 88.88 400 ILE A N 1
ATOM 3131 C CA . ILE A 1 400 ? 9.852 11.356 -8.611 1.00 88.88 400 ILE A CA 1
ATOM 3132 C C . ILE A 1 400 ? 10.895 10.922 -9.643 1.00 88.88 400 ILE A C 1
ATOM 3134 O O . ILE A 1 400 ? 11.099 11.635 -10.622 1.00 88.88 400 ILE A O 1
ATOM 3138 N N . LEU A 1 401 ? 11.533 9.762 -9.462 1.00 88.94 401 LEU A N 1
ATOM 3139 C CA . LEU A 1 401 ? 12.515 9.254 -10.420 1.00 88.94 401 LEU A CA 1
ATOM 3140 C C . LEU A 1 401 ? 11.881 8.940 -11.782 1.00 88.94 401 LEU A C 1
ATOM 3142 O O . LEU A 1 401 ? 12.452 9.326 -12.800 1.00 88.94 401 LEU A O 1
ATOM 3146 N N . TYR A 1 402 ? 10.703 8.308 -11.828 1.00 84.69 402 TYR A N 1
ATOM 3147 C CA . TYR A 1 402 ? 10.007 8.039 -13.095 1.00 84.69 402 TYR A CA 1
ATOM 3148 C C . TYR A 1 402 ? 9.538 9.317 -13.800 1.00 84.69 402 TYR A C 1
ATOM 3150 O O . TYR A 1 402 ? 9.793 9.497 -14.992 1.00 84.69 402 TYR A O 1
ATOM 3158 N N . ILE A 1 403 ? 8.893 10.232 -13.070 1.00 86.56 403 ILE A N 1
ATOM 3159 C CA . ILE A 1 403 ? 8.421 11.510 -13.625 1.00 86.56 403 ILE A CA 1
ATOM 3160 C C . ILE A 1 403 ? 9.610 12.367 -14.070 1.00 86.56 403 ILE A C 1
ATOM 3162 O O . ILE A 1 403 ? 9.607 12.915 -15.171 1.00 86.56 403 ILE A O 1
ATOM 3166 N N . GLY A 1 404 ? 10.654 12.446 -13.243 1.00 86.88 404 GLY A N 1
ATOM 3167 C CA . GLY A 1 404 ? 11.888 13.163 -13.546 1.00 86.88 404 GLY A CA 1
ATOM 3168 C C . GLY A 1 404 ? 12.588 12.610 -14.785 1.00 86.88 404 GLY A C 1
ATOM 3169 O O . GLY A 1 404 ? 12.987 13.391 -15.646 1.00 86.88 404 GLY A O 1
ATOM 3170 N N . ALA A 1 405 ? 12.668 11.281 -14.929 1.00 85.75 405 ALA A N 1
ATOM 3171 C CA . ALA A 1 405 ? 13.199 10.631 -16.125 1.00 85.75 405 ALA A CA 1
ATOM 3172 C C . ALA A 1 405 ? 12.388 10.990 -17.380 1.00 85.75 405 ALA A C 1
ATOM 3174 O O . ALA A 1 405 ? 12.963 11.292 -18.424 1.00 85.75 405 ALA A O 1
ATOM 3175 N N . SER A 1 406 ? 11.058 11.032 -17.284 1.00 85.69 406 SER A N 1
ATOM 3176 C CA . SER A 1 406 ? 10.222 11.452 -18.409 1.00 85.69 406 SER A CA 1
ATOM 3177 C C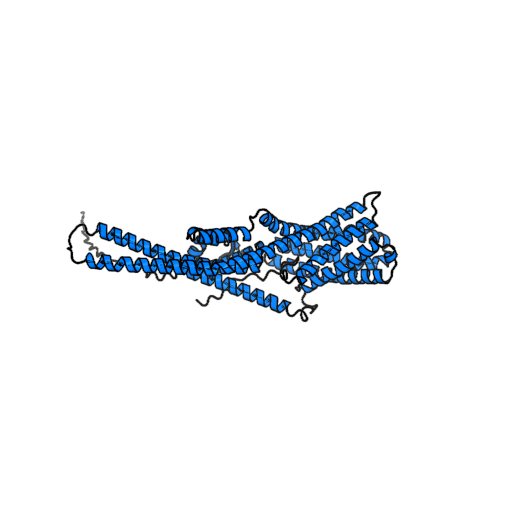 . SER A 1 406 ? 10.423 12.918 -18.778 1.00 85.69 406 SER A C 1
ATOM 3179 O O . SER A 1 406 ? 10.657 13.204 -19.951 1.00 85.69 406 SER A O 1
ATOM 3181 N N . ILE A 1 407 ? 10.440 13.839 -17.811 1.00 87.06 407 ILE A N 1
ATOM 3182 C CA . ILE A 1 407 ? 10.712 15.261 -18.080 1.00 87.06 407 ILE A CA 1
ATOM 3183 C C . ILE A 1 407 ? 12.105 15.430 -18.703 1.00 87.06 407 ILE A C 1
ATOM 3185 O O . ILE A 1 407 ? 12.251 16.121 -19.711 1.00 87.06 407 ILE A O 1
ATOM 3189 N N . ALA A 1 408 ? 13.121 14.759 -18.154 1.00 87.12 408 ALA A N 1
ATOM 3190 C CA . ALA A 1 408 ? 14.482 14.796 -18.678 1.00 87.12 408 ALA A CA 1
ATOM 3191 C C . ALA A 1 408 ? 14.571 14.255 -20.114 1.00 87.12 408 ALA A C 1
ATOM 3193 O O . ALA A 1 408 ? 15.327 14.806 -20.915 1.00 87.12 408 ALA A O 1
ATOM 3194 N N . SER A 1 409 ? 13.765 13.248 -20.475 1.00 84.56 409 SER A N 1
ATOM 3195 C CA . SER A 1 409 ? 13.749 12.689 -21.834 1.00 84.56 409 SER A CA 1
ATOM 3196 C C . SER A 1 409 ? 13.373 13.723 -22.906 1.00 84.56 409 SER A C 1
ATOM 3198 O O . SER A 1 409 ? 13.948 13.699 -23.994 1.00 84.56 409 SER A O 1
ATOM 3200 N N . PHE A 1 410 ? 12.525 14.714 -22.594 1.00 84.38 410 PHE A N 1
ATOM 3201 C CA . PHE A 1 410 ? 12.215 15.817 -23.519 1.00 84.38 410 PHE A CA 1
ATOM 3202 C C . PHE A 1 410 ? 13.413 16.737 -23.783 1.00 84.38 410 PHE A C 1
ATOM 3204 O O . PHE A 1 410 ? 13.465 17.397 -24.821 1.00 84.38 410 PHE A O 1
ATOM 3211 N N . GLY A 1 411 ? 14.410 16.754 -22.894 1.00 82.00 411 GLY A N 1
ATOM 3212 C CA . GLY A 1 411 ? 15.653 17.495 -23.101 1.00 82.00 411 GLY A CA 1
ATOM 3213 C C . GLY A 1 411 ? 16.433 17.036 -24.338 1.00 82.00 411 GLY A C 1
ATOM 3214 O O . GLY A 1 411 ? 17.213 17.817 -24.881 1.00 82.00 411 GLY A O 1
ATOM 3215 N N . THR A 1 412 ? 16.184 15.817 -24.837 1.00 82.00 412 THR A N 1
ATOM 3216 C CA . THR A 1 412 ? 16.781 15.307 -26.085 1.00 82.00 412 THR A CA 1
ATOM 3217 C C . THR A 1 412 ? 16.351 16.089 -27.332 1.00 82.00 412 THR A C 1
ATOM 3219 O O . THR A 1 412 ? 17.068 16.069 -28.328 1.00 82.00 412 THR A O 1
ATOM 3222 N N . PHE A 1 413 ? 15.241 16.836 -27.278 1.00 81.12 413 PHE A N 1
ATOM 3223 C CA . PHE A 1 413 ? 14.792 17.702 -28.374 1.00 81.12 413 PHE A CA 1
ATOM 3224 C C . PHE A 1 413 ? 15.513 19.054 -28.437 1.00 81.12 413 PHE A C 1
ATOM 3226 O O . PHE A 1 413 ? 15.325 19.808 -29.394 1.00 81.12 413 PHE A O 1
ATOM 3233 N N . LEU A 1 414 ? 16.320 19.405 -27.430 1.00 85.81 414 LEU A N 1
ATOM 3234 C CA . LEU A 1 414 ? 17.010 20.690 -27.417 1.00 85.81 414 LEU A CA 1
ATOM 3235 C C . LEU A 1 414 ? 18.185 20.672 -28.415 1.00 85.81 414 LEU A C 1
ATOM 3237 O O . LEU A 1 414 ? 19.052 19.804 -28.309 1.00 85.81 414 LEU A O 1
ATOM 3241 N N . PRO A 1 415 ? 18.302 21.661 -29.328 1.00 77.69 415 PRO A N 1
ATOM 3242 C CA . PRO A 1 415 ? 19.222 21.630 -30.478 1.00 77.69 415 PRO A CA 1
ATOM 3243 C C . PRO A 1 415 ? 20.733 21.673 -30.155 1.00 77.69 415 PRO A C 1
ATOM 3245 O O . PRO A 1 415 ? 21.554 21.833 -31.051 1.00 77.69 415 PRO A O 1
ATOM 3248 N N . LYS A 1 416 ? 21.130 21.540 -28.886 1.00 87.25 416 LYS A N 1
ATOM 3249 C CA . LYS A 1 416 ? 22.531 21.478 -28.423 1.00 87.25 416 LYS A CA 1
ATOM 3250 C C . LYS A 1 416 ? 22.736 20.500 -27.264 1.00 87.25 416 LYS A C 1
ATOM 3252 O O . LYS A 1 416 ? 23.809 20.470 -26.665 1.00 87.25 416 LYS A O 1
ATOM 3257 N N . ALA A 1 417 ? 21.703 19.747 -26.901 1.00 87.81 417 ALA A N 1
ATOM 3258 C CA . ALA A 1 417 ? 21.802 18.796 -25.815 1.00 87.81 417 ALA A CA 1
ATOM 3259 C C . ALA A 1 417 ? 22.609 17.568 -26.245 1.00 87.81 417 ALA A C 1
ATOM 3261 O O . ALA A 1 417 ? 22.447 17.046 -27.347 1.00 87.81 417 ALA A O 1
ATOM 3262 N N . ASN A 1 418 ? 23.464 17.079 -25.348 1.00 89.75 418 ASN A N 1
ATOM 3263 C CA . ASN A 1 418 ? 24.115 15.792 -25.539 1.00 89.75 418 ASN A CA 1
ATOM 3264 C C . ASN A 1 418 ? 23.085 14.682 -25.269 1.00 89.75 418 ASN A C 1
ATOM 3266 O O . ASN A 1 418 ? 22.817 14.346 -24.114 1.00 89.75 418 ASN A O 1
ATOM 3270 N N . ALA A 1 419 ? 22.495 14.147 -26.339 1.00 85.75 419 ALA A N 1
ATOM 3271 C CA . ALA A 1 419 ? 21.461 13.119 -26.260 1.00 85.75 419 ALA A CA 1
ATOM 3272 C C . ALA A 1 419 ? 21.939 11.859 -25.522 1.00 85.75 419 ALA A C 1
ATOM 3274 O O . ALA A 1 419 ? 21.177 11.298 -24.742 1.00 85.75 419 ALA A O 1
ATOM 3275 N N . ASP A 1 420 ? 23.202 11.455 -25.697 1.00 87.00 420 ASP A N 1
ATOM 3276 C CA . ASP A 1 420 ? 23.772 10.303 -24.989 1.00 87.00 420 ASP A CA 1
ATOM 3277 C C . ASP A 1 420 ? 23.824 10.552 -23.476 1.00 87.00 420 ASP A C 1
ATOM 3279 O O . ASP A 1 420 ? 23.412 9.696 -22.697 1.00 87.00 420 ASP A O 1
ATOM 3283 N N . LEU A 1 421 ? 24.247 11.746 -23.047 1.00 90.50 421 LEU A N 1
ATOM 3284 C CA . LEU A 1 421 ? 24.263 12.105 -21.627 1.00 90.50 421 LEU A CA 1
ATOM 3285 C C . LEU A 1 421 ? 22.849 12.112 -21.029 1.00 90.50 421 LEU A C 1
ATOM 3287 O O . LEU A 1 421 ? 22.637 11.558 -19.950 1.00 90.50 421 LEU A O 1
ATOM 3291 N N . ILE A 1 422 ? 21.884 12.720 -21.725 1.00 88.44 422 ILE A N 1
ATOM 3292 C CA . ILE A 1 422 ? 20.491 12.781 -21.262 1.00 88.44 422 ILE A CA 1
ATOM 3293 C C . ILE A 1 422 ? 19.900 11.376 -21.167 1.00 88.44 422 ILE A C 1
ATOM 3295 O O . ILE A 1 422 ? 19.361 11.021 -20.121 1.00 88.44 422 ILE A O 1
ATOM 3299 N N . ASN A 1 423 ? 20.056 10.554 -22.205 1.00 86.94 423 ASN A N 1
ATOM 3300 C CA . ASN A 1 423 ? 19.574 9.174 -22.204 1.00 86.94 423 ASN A CA 1
ATOM 3301 C C . ASN A 1 423 ? 20.228 8.352 -21.086 1.00 86.94 423 ASN A C 1
ATOM 3303 O O . ASN A 1 423 ? 19.540 7.593 -20.408 1.00 86.94 423 ASN A O 1
ATOM 3307 N N . GLY A 1 424 ? 21.521 8.559 -20.813 1.00 89.19 424 GLY A N 1
ATOM 3308 C CA . GLY A 1 424 ? 22.206 7.936 -19.680 1.00 89.19 424 GLY A CA 1
ATOM 3309 C C . GLY A 1 424 ? 21.573 8.299 -18.333 1.00 89.19 424 GLY A C 1
ATOM 3310 O O . GLY A 1 424 ? 21.310 7.417 -17.512 1.00 89.19 424 GLY A O 1
ATOM 3311 N N . VAL A 1 425 ? 21.262 9.582 -18.111 1.00 90.88 425 VAL A N 1
ATOM 3312 C CA . VAL A 1 425 ? 20.602 10.064 -16.881 1.00 90.88 425 VAL A CA 1
ATOM 3313 C C . VAL A 1 425 ? 19.179 9.518 -16.750 1.00 90.88 425 VAL A C 1
ATOM 3315 O O . VAL A 1 425 ? 18.791 9.067 -15.668 1.00 90.88 425 VAL A O 1
ATOM 3318 N N . VAL A 1 426 ? 18.410 9.525 -17.841 1.00 89.75 426 VAL A N 1
ATOM 3319 C CA . VAL A 1 426 ? 17.040 8.990 -17.902 1.00 89.75 426 VAL A CA 1
ATOM 3320 C C . VAL A 1 426 ? 17.039 7.501 -17.558 1.00 89.75 426 VAL A C 1
ATOM 3322 O O . VAL A 1 426 ? 16.363 7.088 -16.613 1.00 89.75 426 VAL A O 1
ATOM 3325 N N . ASN A 1 427 ? 17.865 6.710 -18.246 1.00 90.25 427 ASN A N 1
ATOM 3326 C CA . ASN A 1 427 ? 17.974 5.270 -18.028 1.00 90.25 427 ASN A CA 1
ATOM 3327 C C . ASN A 1 427 ? 18.469 4.941 -16.615 1.00 90.25 427 ASN A C 1
ATOM 3329 O O . ASN A 1 427 ? 17.939 4.032 -15.979 1.00 90.25 427 ASN A O 1
ATOM 3333 N N . THR A 1 428 ? 19.414 5.711 -16.068 1.00 93.31 428 THR A N 1
ATOM 3334 C CA . THR A 1 428 ? 19.864 5.549 -14.672 1.00 93.31 428 THR A CA 1
ATOM 3335 C C . THR A 1 428 ? 18.740 5.829 -13.684 1.00 93.31 428 THR A C 1
ATOM 3337 O O . THR A 1 428 ? 18.532 5.055 -12.753 1.00 93.31 428 THR A O 1
ATOM 3340 N N . SER A 1 429 ? 17.980 6.904 -13.895 1.00 92.06 429 SER A N 1
ATOM 3341 C CA . SER A 1 429 ? 16.863 7.270 -13.018 1.00 92.06 429 SER A CA 1
ATOM 3342 C C . SER A 1 429 ? 15.786 6.184 -13.016 1.00 92.06 429 SER A C 1
ATOM 3344 O O . SER A 1 429 ? 15.342 5.761 -11.950 1.00 92.06 429 SER A O 1
ATOM 3346 N N . MET A 1 430 ? 15.429 5.659 -14.192 1.00 88.75 430 MET A N 1
ATOM 3347 C CA . MET A 1 430 ? 14.481 4.548 -14.308 1.00 88.75 430 MET A CA 1
ATOM 3348 C C . MET A 1 430 ? 15.050 3.241 -13.736 1.00 88.75 430 MET A C 1
ATOM 3350 O O . MET A 1 430 ? 14.321 2.497 -13.086 1.00 88.75 430 MET A O 1
ATOM 3354 N N . THR A 1 431 ? 16.348 2.972 -13.903 1.00 92.25 431 THR A N 1
ATOM 3355 C CA . THR A 1 431 ? 17.032 1.824 -13.277 1.00 92.25 431 THR A CA 1
ATOM 3356 C C . THR A 1 431 ? 16.910 1.891 -11.758 1.00 92.25 431 THR A C 1
ATOM 3358 O O . THR A 1 431 ? 16.487 0.926 -11.127 1.00 92.25 431 THR A O 1
ATOM 3361 N N . LEU A 1 432 ? 17.212 3.048 -11.162 1.00 91.75 432 LEU A N 1
ATOM 3362 C CA . LEU A 1 432 ? 17.082 3.267 -9.722 1.00 91.75 432 LEU A CA 1
ATOM 3363 C C . LEU A 1 432 ? 15.625 3.140 -9.260 1.00 91.75 432 LEU A C 1
ATOM 3365 O O . LEU A 1 432 ? 15.366 2.535 -8.221 1.00 91.75 432 LEU A O 1
ATOM 3369 N N . ALA A 1 433 ? 14.669 3.642 -10.044 1.00 88.00 433 ALA A N 1
ATOM 3370 C CA . ALA A 1 433 ? 13.247 3.502 -9.745 1.00 88.00 433 ALA A CA 1
ATOM 3371 C C . ALA A 1 433 ? 12.790 2.030 -9.728 1.00 88.00 433 ALA A C 1
ATOM 3373 O O . ALA A 1 433 ? 11.990 1.654 -8.873 1.00 88.00 433 ALA A O 1
ATOM 3374 N N . ASN A 1 434 ? 13.328 1.185 -10.613 1.00 86.62 434 ASN A N 1
ATOM 3375 C CA . ASN A 1 434 ? 13.077 -0.262 -10.622 1.00 86.62 434 ASN A CA 1
ATOM 3376 C C . ASN A 1 434 ? 13.877 -1.018 -9.539 1.00 86.62 434 ASN A C 1
ATOM 3378 O O . ASN A 1 434 ? 13.466 -2.082 -9.085 1.00 86.62 434 ASN A O 1
ATOM 3382 N N . PHE A 1 435 ? 14.998 -0.464 -9.065 1.00 87.94 435 PHE A N 1
ATOM 3383 C CA . PHE A 1 435 ? 15.781 -1.041 -7.969 1.00 87.94 435 PHE A CA 1
ATOM 3384 C C . PHE A 1 435 ? 15.129 -0.840 -6.591 1.00 87.94 435 PHE A C 1
ATOM 3386 O O . PHE A 1 435 ? 15.252 -1.699 -5.716 1.00 87.94 435 PHE A O 1
ATOM 3393 N N . ILE A 1 436 ? 14.426 0.279 -6.382 1.00 86.50 436 ILE A N 1
ATOM 3394 C CA . ILE A 1 436 ? 13.794 0.615 -5.096 1.00 86.50 436 ILE A CA 1
ATOM 3395 C C . ILE A 1 436 ? 12.876 -0.511 -4.574 1.00 86.50 436 ILE A C 1
ATOM 3397 O O . ILE A 1 436 ? 13.056 -0.900 -3.418 1.00 86.50 436 ILE A O 1
ATOM 3401 N N . PRO A 1 437 ? 11.946 -1.087 -5.364 1.00 76.31 437 PRO A N 1
ATOM 3402 C CA . PRO A 1 437 ? 11.136 -2.229 -4.932 1.00 76.31 437 PRO A CA 1
ATOM 3403 C C . PRO A 1 437 ? 11.961 -3.427 -4.443 1.00 76.31 437 PRO A C 1
ATOM 3405 O O . PRO A 1 437 ? 11.641 -4.008 -3.406 1.00 76.31 437 PRO A O 1
ATOM 3408 N N . LEU A 1 438 ? 13.068 -3.750 -5.122 1.00 78.25 438 LEU A N 1
ATOM 3409 C CA . LEU A 1 438 ? 13.965 -4.849 -4.739 1.00 78.25 438 LEU A CA 1
ATOM 3410 C C . LEU A 1 438 ? 14.662 -4.581 -3.398 1.00 78.25 438 LEU A C 1
ATOM 3412 O O . LEU A 1 438 ? 14.857 -5.489 -2.586 1.00 78.25 438 LEU A O 1
ATOM 3416 N N . LEU A 1 439 ? 15.035 -3.324 -3.150 1.00 81.25 439 LEU A N 1
ATOM 3417 C CA . LEU A 1 439 ? 15.619 -2.899 -1.881 1.00 81.25 439 LEU A CA 1
ATOM 3418 C C . LEU A 1 439 ? 14.578 -2.920 -0.751 1.00 81.25 439 LEU A C 1
ATOM 3420 O O . LEU A 1 439 ? 14.873 -3.402 0.343 1.00 81.25 439 LEU A O 1
ATOM 3424 N N . LEU A 1 440 ? 13.353 -2.462 -1.024 1.00 74.38 440 LEU A N 1
ATOM 3425 C CA . LEU A 1 440 ? 12.233 -2.514 -0.080 1.00 74.38 440 LEU A CA 1
ATOM 3426 C C . LEU A 1 440 ? 11.895 -3.955 0.328 1.00 74.38 440 LEU A C 1
ATOM 3428 O O . LEU A 1 440 ? 11.639 -4.202 1.510 1.00 74.38 440 LEU A O 1
ATOM 3432 N N . ASP A 1 441 ? 11.954 -4.900 -0.613 1.00 68.69 441 ASP A N 1
ATOM 3433 C CA . ASP A 1 441 ? 11.770 -6.327 -0.342 1.00 68.69 441 ASP A CA 1
ATOM 3434 C C . ASP A 1 441 ? 12.856 -6.894 0.579 1.00 68.69 441 ASP A C 1
ATOM 3436 O O . ASP A 1 441 ? 12.544 -7.623 1.522 1.00 68.69 441 ASP A O 1
ATOM 3440 N N . LYS A 1 442 ? 14.131 -6.559 0.330 1.00 70.75 442 LYS A N 1
ATOM 3441 C CA . LYS A 1 442 ? 15.261 -7.064 1.129 1.00 70.75 442 LYS A CA 1
ATOM 3442 C C . LYS A 1 442 ? 15.291 -6.539 2.555 1.00 70.75 442 LYS A C 1
ATOM 3444 O O . LYS A 1 442 ? 15.820 -7.215 3.431 1.00 70.75 442 LYS A O 1
ATOM 3449 N N . LEU A 1 443 ? 14.758 -5.347 2.804 1.00 64.88 443 LEU A N 1
ATOM 3450 C CA . LEU A 1 443 ? 14.806 -4.739 4.133 1.00 64.88 443 LEU A CA 1
ATOM 3451 C C . LEU A 1 443 ? 13.860 -5.401 5.149 1.00 64.88 443 LEU A C 1
ATOM 3453 O O . LEU A 1 443 ? 13.724 -4.868 6.251 1.00 64.88 443 LEU A O 1
ATOM 3457 N N . ASP A 1 444 ? 13.156 -6.488 4.787 1.00 58.38 444 ASP A N 1
ATOM 3458 C CA . ASP A 1 444 ? 12.127 -7.212 5.570 1.00 58.38 444 ASP A CA 1
ATOM 3459 C C . ASP A 1 444 ? 10.982 -6.328 6.107 1.00 58.38 444 ASP A C 1
ATOM 3461 O O . ASP A 1 444 ? 9.985 -6.781 6.669 1.00 58.38 444 ASP A O 1
ATOM 3465 N N . SER A 1 445 ? 11.092 -5.030 5.854 1.00 53.31 445 SER A N 1
ATOM 3466 C CA . SER A 1 445 ? 10.271 -3.973 6.387 1.00 53.31 445 SER A CA 1
ATOM 3467 C C . SER A 1 445 ? 9.061 -3.711 5.499 1.00 53.31 445 SER A C 1
ATOM 3469 O O . SER A 1 445 ? 8.125 -3.050 5.927 1.00 53.31 445 SER A O 1
ATOM 3471 N N . CYS A 1 446 ? 9.045 -4.223 4.268 1.00 52.56 446 CYS A N 1
ATOM 3472 C CA . CYS A 1 446 ? 8.088 -3.766 3.263 1.00 52.56 446 CYS A CA 1
ATOM 3473 C C . CYS A 1 446 ? 7.406 -4.902 2.511 1.00 52.56 446 CYS A C 1
ATOM 3475 O O . CYS A 1 446 ? 6.865 -4.656 1.436 1.00 52.56 446 CYS A O 1
ATOM 3477 N N . LYS A 1 447 ? 7.395 -6.120 3.076 1.00 53.41 447 LYS A N 1
ATOM 3478 C CA . LYS A 1 447 ? 6.831 -7.313 2.425 1.00 53.41 447 LYS A CA 1
ATOM 3479 C C . LYS A 1 447 ? 5.451 -7.012 1.796 1.00 53.41 447 LYS A C 1
ATOM 3481 O O . LYS A 1 447 ? 5.218 -7.409 0.663 1.00 53.41 447 LYS A O 1
ATOM 3486 N N . TYR A 1 448 ? 4.585 -6.220 2.420 1.00 47.50 448 TYR A N 1
ATOM 3487 C CA . TYR A 1 448 ? 3.210 -5.959 1.954 1.00 47.50 448 TYR A CA 1
ATOM 3488 C C . TYR A 1 448 ? 3.013 -4.808 0.959 1.00 47.50 448 TYR A C 1
ATOM 3490 O O . TYR A 1 448 ? 1.884 -4.504 0.585 1.00 47.50 448 TYR A O 1
ATOM 3498 N N . TYR A 1 449 ? 4.080 -4.134 0.532 1.00 51.12 449 TYR A N 1
ATOM 3499 C CA . TYR A 1 449 ? 3.943 -2.788 -0.016 1.00 51.12 449 TYR A CA 1
ATOM 3500 C C . TYR A 1 449 ? 4.662 -2.585 -1.346 1.00 51.12 449 TYR A C 1
ATOM 3502 O O . TYR A 1 449 ? 5.410 -1.614 -1.505 1.00 51.12 449 TYR A O 1
ATOM 3510 N N . ARG A 1 450 ? 4.310 -3.371 -2.364 1.00 55.34 450 ARG A N 1
ATOM 3511 C CA . ARG A 1 450 ? 4.680 -3.061 -3.756 1.00 55.34 450 ARG A CA 1
ATOM 3512 C C . ARG A 1 450 ? 3.654 -2.184 -4.474 1.00 55.34 450 ARG A C 1
ATOM 3514 O O . ARG A 1 450 ? 2.628 -1.826 -3.898 1.00 55.34 450 ARG A O 1
ATOM 3521 N N . ASN A 1 451 ? 3.991 -1.785 -5.704 1.00 44.94 451 ASN A N 1
ATOM 3522 C CA . ASN A 1 451 ? 3.175 -0.931 -6.580 1.00 44.94 451 ASN A CA 1
ATOM 3523 C C . ASN A 1 451 ? 1.767 -1.488 -6.833 1.00 44.94 451 ASN A C 1
ATOM 3525 O O . ASN A 1 451 ? 0.859 -0.721 -7.134 1.00 44.94 451 ASN A O 1
ATOM 3529 N N . VAL A 1 452 ? 1.575 -2.791 -6.625 1.00 44.28 452 VAL A N 1
ATOM 3530 C CA . VAL A 1 452 ? 0.262 -3.393 -6.418 1.00 44.28 452 VAL A CA 1
ATOM 3531 C C . VAL A 1 452 ? 0.125 -3.627 -4.915 1.00 44.28 452 VAL A C 1
ATOM 3533 O O . VAL A 1 452 ? 0.958 -4.344 -4.345 1.00 44.28 452 VAL A O 1
ATOM 3536 N N . PRO A 1 453 ? -0.838 -2.993 -4.224 1.00 40.47 453 PRO A N 1
ATOM 3537 C CA . PRO A 1 453 ? -1.102 -3.349 -2.847 1.00 40.47 453 PRO A CA 1
ATOM 3538 C C . PRO A 1 453 ? -1.547 -4.809 -2.862 1.00 40.47 453 PRO A C 1
ATOM 3540 O O . PRO A 1 453 ? -2.636 -5.127 -3.330 1.00 40.47 453 PRO A O 1
ATOM 3543 N N . VAL A 1 454 ? -0.704 -5.706 -2.355 1.00 43.59 454 VAL A N 1
ATOM 3544 C CA . VAL A 1 454 ? -1.195 -7.000 -1.887 1.00 43.59 454 VAL A CA 1
ATOM 3545 C C . VAL A 1 454 ? -1.923 -6.684 -0.602 1.00 43.59 454 VAL A C 1
ATOM 3547 O O . VAL A 1 454 ? -1.372 -6.783 0.494 1.00 43.59 454 VAL A O 1
ATOM 3550 N N . THR A 1 455 ? -3.135 -6.166 -0.768 1.00 51.62 455 THR A N 1
ATOM 3551 C CA . THR A 1 455 ? -4.071 -6.018 0.324 1.00 51.62 455 THR A CA 1
ATOM 3552 C C . THR A 1 455 ? -4.231 -7.408 0.908 1.00 51.62 455 THR A C 1
ATOM 3554 O O . THR A 1 455 ? -4.469 -8.385 0.187 1.00 51.62 455 THR A O 1
ATOM 3557 N N . VAL A 1 456 ? -4.043 -7.532 2.221 1.00 56.66 456 VAL A N 1
ATOM 3558 C CA . VAL A 1 456 ? -4.560 -8.730 2.872 1.00 56.66 456 VAL A CA 1
ATOM 3559 C C . VAL A 1 456 ? -6.050 -8.707 2.564 1.00 56.66 456 VAL A C 1
ATOM 3561 O O . VAL A 1 456 ? -6.665 -7.666 2.827 1.00 56.66 456 VAL A O 1
ATOM 3564 N N . PRO A 1 457 ? -6.627 -9.778 1.979 1.00 62.59 457 PRO A N 1
ATOM 3565 C CA . PRO A 1 457 ? -8.030 -9.773 1.598 1.00 62.59 457 PRO A CA 1
ATOM 3566 C C . PRO A 1 457 ? -8.869 -9.197 2.737 1.00 62.59 457 PRO A C 1
ATOM 3568 O O . PRO A 1 457 ? -8.585 -9.465 3.914 1.00 62.59 457 PRO A O 1
ATOM 3571 N N . GLY A 1 458 ? -9.831 -8.338 2.401 1.00 68.12 458 GLY A N 1
ATOM 3572 C CA . GLY A 1 458 ? -10.720 -7.760 3.403 1.00 68.12 458 GLY A CA 1
ATOM 3573 C C . GLY A 1 458 ? -11.367 -8.867 4.229 1.00 68.12 458 GLY A C 1
ATOM 3574 O O . GLY A 1 458 ? -11.501 -9.986 3.737 1.00 68.12 458 GLY A O 1
ATOM 3575 N N . VAL A 1 459 ? -11.697 -8.602 5.492 1.00 73.12 459 VAL A N 1
ATOM 3576 C CA . VAL A 1 459 ? -12.488 -9.567 6.272 1.00 73.12 459 VAL A CA 1
ATOM 3577 C C . VAL A 1 459 ? -13.922 -9.489 5.789 1.00 73.12 459 VAL A C 1
ATOM 3579 O O . VAL A 1 459 ? -14.475 -8.395 5.699 1.00 73.12 459 VAL A O 1
ATOM 3582 N N . GLU A 1 460 ? -14.498 -10.640 5.470 1.00 78.56 460 GLU A N 1
ATOM 3583 C CA . GLU A 1 460 ? -15.893 -10.723 5.052 1.00 78.56 460 GLU A CA 1
ATOM 3584 C C . GLU A 1 460 ? -16.771 -11.011 6.286 1.00 78.56 460 GLU A C 1
ATOM 3586 O O . GLU A 1 460 ? -16.316 -11.690 7.215 1.00 78.56 460 GLU A O 1
ATOM 3591 N N . PRO A 1 461 ? -18.010 -10.496 6.360 1.00 73.75 461 PRO A N 1
ATOM 3592 C CA . PRO A 1 461 ? -18.874 -10.678 7.530 1.00 73.75 461 PRO A CA 1
ATOM 3593 C C . PRO A 1 461 ? -19.122 -12.148 7.900 1.00 73.75 461 PRO A C 1
ATOM 3595 O O . PRO A 1 461 ? -19.280 -12.465 9.083 1.00 73.75 461 PRO A O 1
ATOM 3598 N N . GLU A 1 462 ? -19.145 -13.038 6.906 1.00 81.38 462 GLU A N 1
ATOM 3599 C CA . GLU A 1 462 ? -19.382 -14.479 7.053 1.00 81.38 462 GLU A CA 1
ATOM 3600 C C . GLU A 1 462 ? -18.229 -15.186 7.778 1.00 81.38 462 GLU A C 1
ATOM 3602 O O . GLU A 1 462 ? -18.423 -16.233 8.393 1.00 81.38 462 GLU A O 1
ATOM 3607 N N . GLU A 1 463 ? -17.031 -14.600 7.749 1.00 77.44 463 GLU A N 1
ATOM 3608 C CA . GLU A 1 463 ? -15.835 -15.136 8.406 1.00 77.44 463 GLU A CA 1
ATOM 3609 C C . GLU A 1 463 ? -15.799 -14.806 9.904 1.00 77.44 463 GLU A C 1
ATOM 3611 O O . GLU A 1 463 ? -15.049 -15.418 10.666 1.00 77.44 463 GLU A O 1
ATOM 3616 N N . ILE A 1 464 ? -16.627 -13.859 10.353 1.00 78.56 464 ILE A N 1
ATOM 3617 C CA . ILE A 1 464 ? -16.751 -13.486 11.761 1.00 78.56 464 ILE A CA 1
ATOM 3618 C C . ILE A 1 464 ? -17.707 -14.476 12.440 1.00 78.56 464 ILE A C 1
ATOM 3620 O O . ILE A 1 464 ? -18.892 -14.195 12.665 1.00 78.56 464 ILE A O 1
ATOM 3624 N N . THR A 1 465 ? -17.190 -15.656 12.786 1.00 71.69 465 THR A N 1
ATOM 3625 C CA . THR A 1 465 ? -17.916 -16.651 13.583 1.00 71.69 465 THR A CA 1
ATOM 3626 C C . THR A 1 465 ? -17.753 -16.343 15.066 1.00 71.69 465 THR A C 1
ATOM 3628 O O . THR A 1 465 ? -16.869 -16.868 15.741 1.00 71.69 465 THR A O 1
ATOM 3631 N N . THR A 1 466 ? -18.611 -15.488 15.610 1.00 55.00 466 THR A N 1
ATOM 3632 C CA . THR A 1 466 ? -18.764 -15.414 17.062 1.00 55.00 466 THR A CA 1
ATOM 3633 C C . THR A 1 466 ? -19.491 -16.680 17.509 1.00 55.00 466 THR A C 1
ATOM 3635 O O . THR A 1 466 ? -20.695 -16.802 17.282 1.00 55.00 466 THR A O 1
ATOM 3638 N N . LYS A 1 467 ? -18.775 -17.640 18.114 1.00 49.19 467 LYS A N 1
ATOM 3639 C CA . LYS A 1 467 ? -19.416 -18.572 19.051 1.00 49.19 467 LYS A CA 1
ATOM 3640 C C . LYS A 1 467 ? -19.867 -17.707 20.230 1.00 49.19 467 LYS A C 1
ATOM 3642 O O . LYS A 1 467 ? -19.050 -17.424 21.099 1.00 49.19 467 LYS A O 1
ATOM 3647 N N . ILE A 1 468 ? -21.082 -17.170 20.152 1.00 47.50 468 ILE A N 1
ATOM 3648 C CA . ILE A 1 468 ? -21.740 -16.524 21.292 1.00 47.50 468 ILE A CA 1
ATOM 3649 C C . ILE A 1 468 ? -22.366 -17.633 22.119 1.00 47.50 468 ILE A C 1
ATOM 3651 O O . ILE A 1 468 ? -23.064 -18.470 21.499 1.00 47.50 468 ILE A O 1
#

pLDDT: mean 77.59, std 16.26, range [32.78, 94.75]

Secondary structure (DSSP, 8-state):
-------------------PPP-----HHHHHHHHHHHHHHHHHHHHHHHHHHHH-TTTTT-TT-TT-HHHHHHHHHHHHHHHHHHHHHHH-GGGSS-HHHHHHHHHHHHHHHHHHHHHHHHHHHHHHHHHHTT-HHHHHHHHHHHHHHHHHHHHHHHHHHHTT-GGGHHHHHHHT-TTHHHHHHHHHHHHHHHHHHHHHHHHHTT-SHHHHHHHHHHHHHHH--HHHHHHHHHHHS-SEEEEEE--TT-TT--EEEEEE-SHHHHHHHHHTT-HHHHHHHHHHHHHHHHHHH-HHHHHHHHHHHHHHHHHHHHHHHHHHHHHHHHHHHHHHHHHTTS---SSSHHHHHHHHHHHHHHHHHHHHHHHHHHHHHHHHHHHHHHHHHHHHHHHHHHHHHHHHHHHHHHHHHHGGGSTT--HHHHHHHHHHHHHHHHHHHHHHHHTSS-TTBSSSB----PPPGGG-----

Radius of gyration: 33.2 Å; chains: 1; bounding box: 127×45×110 Å

Sequence (468 aa):
MSTITSISGSSKQEYIETSAPPLSRIPSVEKLSSLAKATLEAKKSKKTAVEEKRQKFWEKYKLYDLDSDSWLVAGDFFSMGYLGFEATQCFIPALKTAAIVQGFSTAFGIIGGIINIVVGLSCIAQGVKLLAKGQKTDGYRLLFDGALLILIGTLMTIGPLLLKLAAGTAVTAALTNPIILPVLFALLSTYITYEVLKKLVPIWRGTDLGTQVMTQIDMLQKTFEKNDAIKLLNTILPKHVTIEVESEDSEDGPQKKAVQSDFASLKQYIQQGELNKVKKILCEVMNRVEEQAGLEATLEMFEMLQQVLELEESLELLVQEERVDHIAHEQMDGEVATQASDFGQKTIEEIHPHQDQQNIATARQQMEAIKEKIRPHKEELAKQLSKWKKIQHVRFLQQILYIGASIASFGTFLPKANADLINGVVNTSMTLANFIPLLLDKLDSCKYYRNVPVTVPGVEPEEITTKI

Foldseek 3Di:
DDDDDDDDDDDDDDPPPPPPPPPPPPQLLVLLLLLLVLQLVLLVVLVVVVVVLVVVVVVQPPVPPLVGPVLLLLLLVLLLQLLQLLLVCLVPVVCVPVPVSLVSNLVSLQSSLVSLLSNLVSLQVVLVVCVVVVVPPSSVLSPLLSVLSNLLSCLSNVLSVLVPPPVCVVVSCVSVLLLPNLVSLLVSLVVLLVLLCVQQVCVVVCNFLLSQLLVLLVVCLVPVDLVSLQSNQPSLQDQWDWFFDPDPPDPPDTDTDIDGGRPVSSSVCVVVVVVLVNSRRSLRSLLVCCSRQNNQLSSLSSVLNSLSSVLSVLVVVLVVVVVVVVVVVVVCVVPPPDDDDDDPPVVVVPPPVVVNVVSVVVSVVSSVVSSVVNVVSSVSSVVSSVLVNVLSVLSNLLSCLSNVLSVLSCVCPPPPDPNSNSSSSSSVSSSVSSVSVVVCVVVVSDVQDDSDRPRSPGDDSVSSDPPD